Protein AF-A0A7S4I4S9-F1 (afdb_monomer_lite)

Secondary structure (DSSP, 8-state):
----HHHHHHHHHHHHHHHHHHTTT--HHHHHHHHHHHHHHHTSTTHHHHT--------TTTTTTHHHHHHHHSHHHHHHHHHHHHHHTS-HHHHHHHHHHHHHHHHHHHT-TT--SHHHHHHHHHTTTHHHHHHHHTHHHHHHTS-HHHHHHHHHHHHHHHHHS-HHHHHHHHHTS-HHHHHHHHHHHHHHHHHHTTSTTHHHHHHHHHHHHHHHHHH-GGGG-TT-HHHHHHHHHHHHTTTT--HHHHHHHHHHHHHHHHHSHHHHHTSS-THHHHHHHHHHHHHHT-S-HHHHHHHHHHHHHHHHHHHHHHSS-HHHHHHHHHHHHHHHT-SS-----HHHHHHHHHHHHHHHHH---HHHHHHHHHHHHHHHHHHHHHHHHHHHHT-TTS--

Structure (mmCIF, N/CA/C/O backbone):
data_AF-A0A7S4I4S9-F1
#
_entry.id   AF-A0A7S4I4S9-F1
#
loop_
_atom_site.group_PDB
_atom_site.id
_atom_site.type_symbol
_atom_site.label_atom_id
_atom_site.label_alt_id
_atom_site.label_comp_id
_atom_site.label_asym_id
_atom_site.label_entity_id
_atom_site.label_seq_id
_atom_site.pdbx_PDB_ins_code
_atom_site.Cartn_x
_atom_site.Cartn_y
_atom_site.Cartn_z
_atom_site.occupancy
_atom_site.B_iso_or_equiv
_atom_site.auth_seq_id
_atom_site.auth_comp_id
_atom_site.auth_asym_id
_atom_site.auth_atom_id
_atom_site.pdbx_PDB_model_num
ATOM 1 N N . GLY A 1 1 ? 23.409 -12.392 -44.362 1.00 42.31 1 GLY A N 1
ATOM 2 C CA . GLY A 1 1 ? 24.190 -12.716 -43.157 1.00 42.31 1 GLY A CA 1
ATOM 3 C C . GLY A 1 1 ? 23.321 -12.438 -41.959 1.00 42.31 1 GLY A C 1
ATOM 4 O O . GLY A 1 1 ? 22.775 -11.347 -41.881 1.00 42.31 1 GLY A O 1
ATOM 5 N N . ILE A 1 2 ? 23.103 -13.431 -41.102 1.00 49.75 2 ILE A N 1
ATOM 6 C CA . ILE A 1 2 ? 22.347 -13.239 -39.862 1.00 49.75 2 ILE A CA 1
ATOM 7 C C . ILE A 1 2 ? 23.292 -12.493 -38.920 1.00 49.75 2 ILE A C 1
ATOM 9 O O . ILE A 1 2 ? 24.310 -13.048 -38.522 1.00 49.75 2 ILE A O 1
ATOM 13 N N . VAL A 1 3 ? 23.014 -11.215 -38.661 1.00 60.72 3 VAL A N 1
ATOM 14 C CA . VAL A 1 3 ? 23.730 -10.445 -37.637 1.00 60.72 3 VAL A CA 1
ATOM 15 C C . VAL A 1 3 ? 23.488 -11.140 -36.299 1.00 60.72 3 VAL A C 1
ATOM 17 O O . VAL A 1 3 ? 22.339 -11.460 -35.979 1.00 60.72 3 VAL A O 1
ATOM 20 N N . ASP A 1 4 ? 24.554 -11.414 -35.548 1.00 76.06 4 ASP A N 1
ATOM 21 C CA . ASP A 1 4 ? 24.422 -11.993 -34.216 1.00 76.06 4 ASP A CA 1
ATOM 22 C C . ASP A 1 4 ? 23.654 -11.034 -33.294 1.00 76.06 4 ASP A C 1
ATOM 24 O O . ASP A 1 4 ? 23.782 -9.810 -33.382 1.00 76.06 4 ASP A O 1
ATOM 28 N N . ARG A 1 5 ? 22.824 -11.591 -32.408 1.00 75.00 5 ARG A N 1
ATOM 29 C CA . ARG A 1 5 ? 21.957 -10.804 -31.519 1.00 75.00 5 ARG A CA 1
ATOM 30 C C . ARG A 1 5 ? 22.779 -9.886 -30.619 1.00 75.00 5 ARG A C 1
ATOM 32 O O . ARG A 1 5 ? 22.370 -8.746 -30.417 1.00 75.00 5 ARG A O 1
ATOM 39 N N . GLY A 1 6 ? 23.945 -10.351 -30.161 1.00 78.19 6 GLY A N 1
ATOM 40 C CA . GLY A 1 6 ? 24.880 -9.538 -29.385 1.00 78.19 6 GLY A CA 1
ATOM 41 C C . GLY A 1 6 ? 25.326 -8.294 -30.150 1.00 78.19 6 GLY A C 1
ATOM 42 O O . GLY A 1 6 ? 25.237 -7.187 -29.631 1.00 78.19 6 GLY A O 1
ATOM 43 N N . SER A 1 7 ? 25.687 -8.435 -31.429 1.00 82.06 7 SER A N 1
ATOM 44 C CA . SER A 1 7 ? 26.075 -7.291 -32.265 1.00 82.06 7 SER A CA 1
ATOM 45 C C . SER A 1 7 ? 24.942 -6.275 -32.451 1.00 82.06 7 SER A C 1
ATOM 47 O O . SER A 1 7 ? 25.198 -5.074 -32.462 1.00 82.06 7 SER A O 1
ATOM 49 N N . VAL A 1 8 ? 23.686 -6.725 -32.570 1.00 83.94 8 VAL A N 1
ATOM 50 C CA . VAL A 1 8 ? 22.526 -5.814 -32.647 1.00 83.94 8 VAL A CA 1
ATOM 51 C C . VAL A 1 8 ? 22.329 -5.060 -31.330 1.00 83.94 8 VAL A C 1
ATOM 53 O O . VAL A 1 8 ? 22.042 -3.864 -31.352 1.00 83.94 8 VAL A O 1
ATOM 56 N N . PHE A 1 9 ? 22.487 -5.732 -30.188 1.00 86.50 9 PHE A N 1
ATOM 57 C CA . PHE A 1 9 ? 22.348 -5.098 -28.874 1.00 86.50 9 PHE A CA 1
ATOM 58 C C . PHE A 1 9 ? 23.431 -4.040 -28.648 1.00 86.50 9 PHE A C 1
ATOM 60 O O . PHE A 1 9 ? 23.102 -2.930 -28.235 1.00 86.50 9 PHE A O 1
ATOM 67 N N . GLU A 1 10 ? 24.678 -4.322 -29.032 1.00 85.81 10 GLU A N 1
ATOM 68 C CA . GLU A 1 10 ? 25.778 -3.349 -28.986 1.00 85.81 10 GLU A CA 1
ATOM 69 C C . GLU A 1 10 ? 25.525 -2.130 -29.881 1.00 85.81 10 GLU A C 1
ATOM 71 O O . GLU A 1 10 ? 25.764 -0.996 -29.472 1.00 85.81 10 GLU A O 1
ATOM 76 N N . MET A 1 11 ? 24.968 -2.320 -31.083 1.00 89.19 11 MET A N 1
ATOM 77 C CA . MET A 1 11 ? 24.596 -1.195 -31.953 1.00 89.19 11 MET A CA 1
ATOM 78 C C . MET A 1 11 ? 23.502 -0.322 -31.329 1.00 89.19 11 MET A C 1
ATOM 80 O O . MET A 1 11 ? 23.590 0.906 -31.362 1.00 89.19 11 MET A O 1
ATOM 84 N N . ILE A 1 12 ? 22.475 -0.945 -30.745 1.00 90.69 12 ILE A N 1
ATOM 85 C CA . ILE A 1 12 ? 21.390 -0.240 -30.049 1.00 90.69 12 ILE A CA 1
ATOM 86 C C . ILE A 1 12 ? 21.945 0.534 -28.851 1.00 90.69 12 ILE A C 1
ATOM 88 O O . ILE A 1 12 ? 21.617 1.709 -28.670 1.00 90.69 12 ILE A O 1
ATOM 92 N N . PHE A 1 13 ? 22.796 -0.111 -28.054 1.00 88.81 13 PHE A N 1
ATOM 93 C CA . PHE A 1 13 ? 23.445 0.505 -26.907 1.00 88.81 13 PHE A CA 1
ATOM 94 C C . PHE A 1 13 ? 24.313 1.688 -27.331 1.00 88.81 13 PHE A C 1
ATOM 96 O O . PHE A 1 13 ? 24.143 2.782 -26.799 1.00 88.81 13 PHE A O 1
ATOM 103 N N . GLY A 1 14 ? 25.188 1.494 -28.319 1.00 91.06 14 GLY A N 1
ATOM 104 C CA . GLY A 1 14 ? 26.065 2.534 -28.848 1.00 91.06 14 GLY A CA 1
ATOM 105 C C . GLY A 1 14 ? 25.285 3.739 -29.366 1.00 91.06 14 GLY A C 1
ATOM 106 O O . GLY A 1 14 ? 25.639 4.872 -29.054 1.00 91.06 14 GLY A O 1
ATOM 107 N N . TYR A 1 15 ? 24.175 3.513 -30.075 1.00 93.12 15 TYR A N 1
ATOM 108 C CA . TYR A 1 15 ? 23.317 4.595 -30.555 1.00 93.12 15 TYR A CA 1
ATOM 109 C C . TYR A 1 15 ? 22.673 5.395 -29.412 1.00 93.12 15 TYR A C 1
ATOM 111 O O . TYR A 1 15 ? 22.672 6.625 -29.441 1.00 93.12 15 TYR A O 1
ATOM 119 N N . ILE A 1 16 ? 22.152 4.721 -28.382 1.00 92.00 16 ILE A N 1
ATOM 120 C CA . ILE A 1 16 ? 21.525 5.396 -27.235 1.00 92.00 16 ILE A CA 1
ATOM 121 C C . ILE A 1 16 ? 22.564 6.126 -26.383 1.00 92.00 16 ILE A C 1
ATOM 123 O O . ILE A 1 16 ? 22.310 7.250 -25.953 1.00 92.00 16 ILE A O 1
ATOM 127 N N . SER A 1 17 ? 23.728 5.519 -26.154 1.00 90.38 17 SER A N 1
ATOM 128 C CA . SER A 1 17 ? 24.835 6.151 -25.431 1.00 90.38 17 SER A CA 1
ATOM 129 C C . SER A 1 17 ? 25.326 7.394 -26.171 1.00 90.38 17 SER A C 1
ATOM 131 O O . SER A 1 17 ? 25.394 8.461 -25.571 1.00 90.38 17 SER A O 1
ATOM 133 N N . TRP A 1 18 ? 25.507 7.309 -27.491 1.00 94.00 18 TRP A N 1
ATOM 134 C CA . TRP A 1 18 ? 25.826 8.471 -28.318 1.00 94.00 18 TRP A CA 1
ATOM 135 C C . TRP A 1 18 ? 24.764 9.575 -28.211 1.00 94.00 18 TRP A C 1
ATOM 137 O O . TRP A 1 18 ? 25.112 10.737 -28.014 1.00 94.00 18 TRP A O 1
ATOM 147 N N . LEU A 1 19 ? 23.469 9.230 -28.273 1.00 92.06 19 LEU A N 1
ATOM 148 C CA . LEU A 1 19 ? 22.379 10.196 -28.077 1.00 92.06 19 LEU A CA 1
ATOM 149 C C . LEU A 1 19 ? 22.424 10.864 -26.693 1.00 92.06 19 LEU A C 1
ATOM 151 O O . LEU A 1 19 ? 22.102 12.045 -26.577 1.00 92.06 19 LEU A O 1
ATOM 155 N N . ASN A 1 20 ? 22.797 10.125 -25.646 1.00 89.75 20 ASN A N 1
ATOM 156 C CA . ASN A 1 20 ? 22.960 10.674 -24.301 1.00 89.75 20 ASN A CA 1
ATOM 157 C C . ASN A 1 20 ? 24.145 11.645 -24.234 1.00 89.75 20 ASN A C 1
ATOM 159 O O . ASN A 1 20 ? 23.996 12.738 -23.689 1.00 89.75 20 ASN A O 1
ATOM 163 N N . ASP A 1 21 ? 25.275 11.285 -24.842 1.00 90.75 21 ASP A N 1
ATOM 164 C CA . ASP A 1 21 ? 26.498 12.090 -24.835 1.00 90.75 21 ASP A CA 1
ATOM 165 C C . ASP A 1 21 ? 26.329 13.423 -25.567 1.00 90.75 21 ASP A C 1
ATOM 167 O O . ASP A 1 21 ? 26.857 14.440 -25.120 1.00 90.75 21 ASP A O 1
ATOM 171 N N . ILE A 1 22 ? 25.566 13.451 -26.665 1.00 91.94 22 ILE A N 1
ATOM 172 C CA . ILE A 1 22 ? 25.273 14.702 -27.380 1.00 91.94 22 ILE A CA 1
ATOM 173 C C . ILE A 1 22 ? 24.182 15.536 -26.693 1.00 91.94 22 ILE A C 1
ATOM 175 O O . ILE A 1 22 ? 24.109 16.744 -26.908 1.00 91.94 22 ILE A O 1
ATOM 179 N N . ASN A 1 23 ? 23.333 14.923 -25.859 1.00 89.12 23 ASN A N 1
ATOM 180 C CA . ASN A 1 23 ? 22.191 15.588 -25.227 1.00 89.12 23 ASN A CA 1
ATOM 181 C C . ASN A 1 23 ? 22.488 16.110 -23.805 1.00 89.12 23 ASN A C 1
ATOM 183 O O . ASN A 1 23 ? 21.614 16.123 -22.934 1.00 89.12 23 ASN A O 1
ATOM 187 N N . GLN A 1 24 ? 23.717 16.570 -23.555 1.00 83.56 24 GLN A N 1
ATOM 188 C CA . GLN A 1 24 ? 24.130 17.108 -22.247 1.00 83.56 24 GLN A CA 1
ATOM 189 C C . GLN A 1 24 ? 23.323 18.345 -21.818 1.00 83.56 24 GLN A C 1
ATOM 191 O O . GLN A 1 24 ? 23.125 18.574 -20.628 1.00 83.56 24 GLN A O 1
ATOM 196 N N . SER A 1 25 ? 22.803 19.124 -22.772 1.00 85.12 25 SER A N 1
ATOM 197 C CA . SER A 1 25 ? 21.981 20.320 -22.520 1.00 85.12 25 SER A CA 1
ATOM 198 C C . SER A 1 25 ? 20.511 20.017 -22.181 1.00 85.12 25 SER A C 1
ATOM 200 O O . SER A 1 25 ? 19.721 20.942 -21.931 1.00 85.12 25 SER A O 1
ATOM 202 N N . SER A 1 26 ? 20.131 18.732 -22.152 1.00 86.00 26 SER A N 1
ATOM 203 C CA . SER A 1 26 ? 18.749 18.289 -21.942 1.00 86.00 26 SER A CA 1
ATOM 204 C C . SER A 1 26 ? 17.799 18.896 -22.981 1.00 86.00 26 SER A C 1
ATOM 206 O O . SER A 1 26 ? 16.757 19.473 -22.640 1.00 86.00 26 SER A O 1
ATOM 208 N N . ASP A 1 27 ? 18.202 18.824 -24.247 1.00 92.38 27 ASP A N 1
ATOM 209 C CA . ASP A 1 27 ? 17.395 19.184 -25.399 1.00 92.38 27 ASP A CA 1
ATOM 210 C C . ASP A 1 27 ? 16.219 18.208 -25.562 1.00 92.38 27 ASP A C 1
ATOM 212 O O . ASP A 1 27 ? 16.348 16.977 -25.494 1.00 92.38 27 ASP A O 1
ATOM 216 N N . LEU A 1 28 ? 15.035 18.787 -25.758 1.00 92.69 28 LEU A N 1
ATOM 217 C CA . LEU A 1 28 ? 13.786 18.038 -25.823 1.00 92.69 28 LEU A CA 1
ATOM 218 C C . LEU A 1 28 ? 13.658 17.246 -27.125 1.00 92.69 28 LEU A C 1
ATOM 220 O O . LEU A 1 28 ? 13.071 16.164 -27.119 1.00 92.69 28 LEU A O 1
ATOM 224 N N . PHE A 1 29 ? 14.169 17.767 -28.239 1.00 93.75 29 PHE A N 1
ATOM 225 C CA . PHE A 1 29 ? 14.075 17.084 -29.521 1.00 93.75 29 PHE A CA 1
ATOM 226 C C . PHE A 1 29 ? 14.918 15.808 -29.501 1.00 93.75 29 PHE A C 1
ATOM 228 O O . PHE A 1 29 ? 14.395 14.731 -29.785 1.00 93.75 29 PHE A O 1
ATOM 235 N N . LEU A 1 30 ? 16.172 15.893 -29.051 1.00 93.19 30 LEU A N 1
ATOM 236 C CA . LEU A 1 30 ? 17.045 14.724 -28.904 1.00 93.19 30 LEU A CA 1
ATOM 237 C C . LEU A 1 30 ? 16.481 13.698 -27.910 1.00 93.19 30 LEU A C 1
ATOM 239 O O . LEU A 1 30 ? 16.507 12.494 -28.178 1.00 93.19 30 LEU A O 1
ATOM 243 N N . ALA A 1 31 ? 15.894 14.156 -26.798 1.00 92.88 31 ALA A N 1
ATOM 244 C CA . ALA A 1 31 ? 15.194 13.270 -25.868 1.00 92.88 31 ALA A CA 1
ATOM 245 C C . ALA A 1 31 ? 14.001 12.561 -26.537 1.00 92.88 31 ALA A C 1
ATOM 247 O O . ALA A 1 31 ? 13.827 11.352 -26.377 1.00 92.88 31 ALA A O 1
ATOM 248 N N . THR A 1 32 ? 13.227 13.287 -27.347 1.00 94.69 32 THR A N 1
ATOM 249 C CA . THR A 1 32 ? 12.085 12.739 -28.092 1.00 94.69 32 THR A CA 1
ATOM 250 C C . THR A 1 32 ? 12.535 11.687 -29.104 1.00 94.69 32 THR A C 1
ATOM 252 O O . THR A 1 32 ? 11.920 10.621 -29.186 1.00 94.69 32 THR A O 1
ATOM 255 N N . VAL A 1 33 ? 13.620 11.943 -29.844 1.00 94.94 33 VAL A N 1
ATOM 256 C CA . VAL A 1 33 ? 14.221 10.976 -30.779 1.00 94.94 33 VAL A CA 1
ATOM 257 C C . VAL A 1 33 ? 14.624 9.705 -30.034 1.00 94.94 33 VAL A C 1
ATOM 259 O O . VAL A 1 33 ? 14.227 8.611 -30.438 1.00 94.94 33 VAL A O 1
ATOM 262 N N . LYS A 1 34 ? 15.319 9.843 -28.898 1.00 94.69 34 LYS A N 1
ATOM 263 C CA . LYS A 1 34 ? 15.734 8.713 -28.058 1.00 94.69 34 LYS A CA 1
ATOM 264 C C . LYS A 1 34 ? 14.546 7.869 -27.590 1.00 94.69 34 LYS A C 1
ATOM 266 O O . LYS A 1 34 ? 14.527 6.660 -27.813 1.00 94.69 34 LYS A O 1
ATOM 271 N N . PHE A 1 35 ? 13.533 8.479 -26.974 1.00 94.56 35 PHE A N 1
ATOM 272 C CA . PHE A 1 35 ? 12.376 7.728 -26.471 1.00 94.56 35 PHE A CA 1
ATOM 273 C C . PHE A 1 35 ? 11.522 7.131 -27.594 1.00 94.56 35 PHE A C 1
ATOM 275 O O . PHE A 1 35 ? 10.958 6.052 -27.420 1.00 94.56 35 PHE A O 1
ATOM 282 N N . THR A 1 36 ? 11.468 7.775 -28.762 1.00 94.81 36 THR A N 1
ATOM 283 C CA . THR A 1 36 ? 10.801 7.218 -29.948 1.00 94.81 36 THR A CA 1
ATOM 284 C C . THR A 1 36 ? 11.537 5.984 -30.460 1.00 94.81 36 THR A C 1
ATOM 286 O O . THR A 1 36 ? 10.904 4.966 -30.729 1.00 94.81 36 THR A O 1
ATOM 289 N N . PHE A 1 37 ? 12.868 6.037 -30.535 1.00 94.88 37 PHE A N 1
ATOM 290 C CA . PHE A 1 37 ? 13.689 4.892 -30.917 1.00 94.88 37 PHE A CA 1
ATOM 291 C C . PHE A 1 37 ? 13.496 3.708 -29.961 1.00 94.88 37 PHE A C 1
ATOM 293 O O . PHE A 1 37 ? 13.221 2.593 -30.406 1.00 94.88 37 PHE A O 1
ATOM 300 N N . ILE A 1 38 ? 13.533 3.955 -28.647 1.00 93.19 38 ILE A N 1
ATOM 301 C CA . ILE A 1 38 ? 13.283 2.909 -27.646 1.00 93.19 38 ILE A CA 1
ATOM 302 C C . ILE A 1 38 ? 11.867 2.344 -27.803 1.00 93.19 38 ILE A C 1
ATOM 304 O O . ILE A 1 38 ? 11.700 1.129 -27.807 1.00 93.19 38 ILE A O 1
ATOM 308 N N . LYS A 1 39 ? 10.854 3.192 -28.023 1.00 93.19 39 LYS A N 1
ATOM 309 C CA . LYS A 1 39 ? 9.471 2.747 -28.255 1.00 93.19 39 LYS A CA 1
ATOM 310 C C . LYS A 1 39 ? 9.332 1.829 -29.476 1.00 93.19 39 LYS A C 1
ATOM 312 O O . LYS A 1 39 ? 8.544 0.887 -29.451 1.00 93.19 39 LYS A O 1
ATOM 317 N N . ILE A 1 40 ? 10.083 2.081 -30.550 1.00 92.56 40 ILE A N 1
ATOM 318 C CA . ILE A 1 40 ? 10.094 1.206 -31.734 1.00 92.56 40 ILE A CA 1
ATOM 319 C C . ILE A 1 40 ? 10.637 -0.179 -31.365 1.00 92.56 40 ILE A C 1
ATOM 321 O O . ILE A 1 40 ? 10.050 -1.191 -31.747 1.00 92.56 40 ILE A O 1
ATOM 325 N N . ILE A 1 41 ? 11.719 -0.225 -30.585 1.00 90.00 41 ILE A N 1
ATOM 326 C CA . ILE A 1 41 ? 12.328 -1.476 -30.121 1.00 90.00 41 ILE A CA 1
ATOM 327 C C . ILE A 1 41 ? 11.369 -2.245 -29.205 1.00 90.00 41 ILE A C 1
ATOM 329 O O . ILE A 1 41 ? 11.198 -3.453 -29.369 1.00 90.00 41 ILE A O 1
ATOM 333 N N . THR A 1 42 ? 10.719 -1.568 -28.256 1.00 89.38 42 THR A N 1
ATOM 334 C CA . THR A 1 42 ? 9.837 -2.224 -27.279 1.00 89.38 42 THR A CA 1
ATOM 335 C C . THR A 1 42 ? 8.549 -2.761 -27.889 1.00 89.38 42 THR A C 1
ATOM 337 O O . THR A 1 42 ? 8.026 -3.772 -27.426 1.00 89.38 42 THR A O 1
ATOM 340 N N . ASN A 1 43 ? 8.076 -2.154 -28.978 1.00 89.25 43 ASN A N 1
ATOM 341 C CA . ASN A 1 43 ? 6.932 -2.647 -29.747 1.00 89.25 43 ASN A CA 1
ATOM 342 C C . ASN A 1 43 ? 7.264 -3.863 -30.628 1.00 89.25 43 ASN A C 1
ATOM 344 O O . ASN A 1 43 ? 6.381 -4.405 -31.300 1.00 89.25 43 ASN A O 1
ATOM 348 N N . TYR A 1 44 ? 8.521 -4.311 -30.663 1.00 90.19 44 TYR A N 1
ATOM 349 C CA . TYR A 1 44 ? 8.888 -5.491 -31.426 1.00 90.19 44 TYR A CA 1
ATOM 350 C C . TYR A 1 44 ? 8.191 -6.740 -30.877 1.00 90.19 44 TYR A C 1
ATOM 352 O O . TYR A 1 44 ? 8.226 -7.030 -29.682 1.00 90.19 44 TYR A O 1
ATOM 360 N N . LYS A 1 45 ? 7.602 -7.549 -31.766 1.00 85.38 45 LYS A N 1
ATOM 361 C CA . LYS A 1 45 ? 6.792 -8.714 -31.374 1.00 85.38 45 LYS A CA 1
ATOM 362 C C . LYS A 1 45 ? 7.517 -9.717 -30.470 1.00 85.38 45 LYS A C 1
ATOM 364 O O . LYS A 1 45 ? 6.851 -10.394 -29.696 1.00 85.38 45 LYS A O 1
ATOM 369 N N . TYR A 1 46 ? 8.842 -9.822 -30.540 1.00 86.94 46 TYR A N 1
ATOM 370 C CA . TYR A 1 46 ? 9.611 -10.735 -29.689 1.00 86.94 46 TYR A CA 1
ATOM 371 C C . TYR A 1 46 ? 10.279 -10.040 -28.499 1.00 86.94 46 TYR A C 1
ATOM 373 O O . TYR A 1 46 ? 11.128 -10.656 -27.871 1.00 86.94 46 TYR A O 1
ATOM 381 N N . TYR A 1 47 ? 9.910 -8.799 -28.163 1.00 89.19 47 TYR A N 1
ATOM 382 C CA . TYR A 1 47 ? 10.480 -8.060 -27.031 1.00 89.19 47 TYR A CA 1
ATOM 383 C C . TYR A 1 47 ? 10.498 -8.894 -25.739 1.00 89.19 47 TYR A C 1
ATOM 385 O O . TYR A 1 47 ? 11.551 -9.066 -25.133 1.00 89.19 47 TYR A O 1
ATOM 393 N N . VAL A 1 48 ? 9.363 -9.486 -25.353 1.00 86.62 48 VAL A N 1
ATOM 394 C CA . VAL A 1 48 ? 9.279 -10.317 -24.137 1.00 86.62 48 VAL A CA 1
ATOM 395 C C . VAL A 1 48 ? 10.204 -11.535 -24.236 1.00 86.62 48 VAL A C 1
ATOM 397 O O . VAL A 1 48 ? 10.954 -11.817 -23.310 1.00 86.62 48 VAL A O 1
ATOM 400 N N . SER A 1 49 ? 10.204 -12.228 -25.379 1.00 85.69 49 SER A N 1
ATOM 401 C CA . SER A 1 49 ? 11.062 -13.398 -25.605 1.00 85.69 49 SER A CA 1
ATOM 402 C C . SER A 1 49 ? 12.555 -13.051 -25.614 1.00 85.69 49 SER A C 1
ATOM 404 O O . SER A 1 49 ? 13.369 -13.870 -25.203 1.00 85.69 49 SER A O 1
ATOM 406 N N . LEU A 1 50 ? 12.923 -11.853 -26.078 1.00 85.12 50 LEU A N 1
ATOM 407 C CA . LEU A 1 50 ? 14.304 -11.363 -26.111 1.00 85.12 50 LEU A CA 1
ATOM 408 C C . LEU A 1 50 ? 14.816 -10.948 -24.732 1.00 85.12 50 LEU A C 1
ATOM 410 O O . LEU A 1 50 ? 16.016 -11.015 -24.502 1.00 85.12 50 LEU A O 1
ATOM 414 N N . ASN A 1 51 ? 13.922 -10.572 -23.819 1.00 80.75 51 ASN A N 1
ATOM 415 C CA . ASN A 1 51 ? 14.263 -10.341 -22.419 1.00 80.75 51 ASN A CA 1
ATOM 416 C C . ASN A 1 51 ? 14.307 -11.639 -21.595 1.00 80.75 51 ASN A C 1
ATOM 418 O O . ASN A 1 51 ? 14.370 -11.527 -20.380 1.00 80.75 51 ASN A O 1
ATOM 422 N N . LEU A 1 52 ? 14.240 -12.826 -22.233 1.00 65.44 52 LEU A N 1
ATOM 423 C CA . LEU A 1 52 ? 14.412 -14.177 -21.662 1.00 65.44 52 LEU A CA 1
ATOM 424 C C . LEU A 1 52 ? 14.104 -14.244 -20.153 1.00 65.44 52 LEU A C 1
ATOM 426 O O . LEU A 1 52 ? 15.026 -14.064 -19.357 1.00 65.44 52 LEU A O 1
ATOM 430 N N . PRO A 1 53 ? 12.845 -14.489 -19.738 1.00 56.69 53 PRO A N 1
ATOM 431 C CA . PRO A 1 53 ? 12.445 -14.422 -18.336 1.00 56.69 53 PRO A CA 1
ATOM 432 C C . PRO A 1 53 ? 13.053 -15.583 -17.537 1.00 56.69 53 PRO A C 1
ATOM 434 O O . PRO A 1 53 ? 12.398 -16.590 -17.264 1.00 56.69 53 PRO A O 1
ATOM 437 N N . HIS A 1 54 ? 14.323 -15.446 -17.174 1.00 67.56 54 HIS A N 1
ATOM 438 C CA . HIS A 1 54 ? 14.912 -16.138 -16.044 1.00 67.56 54 HIS A CA 1
ATOM 439 C C . HIS A 1 54 ? 14.249 -15.622 -14.765 1.00 67.56 54 HIS A C 1
ATOM 441 O O . HIS A 1 54 ? 13.676 -14.528 -14.736 1.00 67.56 54 HIS A O 1
ATOM 447 N N . GLU A 1 55 ? 14.247 -16.440 -13.714 1.00 69.12 55 GLU A N 1
ATOM 448 C CA . GLU A 1 55 ? 13.699 -15.991 -12.439 1.00 69.12 55 GLU A CA 1
ATOM 449 C C . GLU A 1 55 ? 14.558 -14.871 -11.864 1.00 69.12 55 GLU A C 1
ATOM 451 O O . GLU A 1 55 ? 15.666 -15.102 -11.382 1.00 69.12 55 GLU A O 1
ATOM 456 N N . ILE A 1 56 ? 14.003 -13.662 -11.874 1.00 76.06 56 ILE A N 1
ATOM 457 C CA . ILE A 1 56 ? 14.587 -12.513 -11.195 1.00 76.06 56 ILE A CA 1
ATOM 458 C C . ILE A 1 56 ? 14.650 -12.852 -9.709 1.00 76.06 56 ILE A C 1
ATOM 460 O O . ILE A 1 56 ? 13.625 -13.134 -9.084 1.00 76.06 56 ILE A O 1
ATOM 464 N N . THR A 1 57 ? 15.859 -12.832 -9.155 1.00 79.88 57 THR A N 1
ATOM 465 C CA . THR A 1 57 ? 16.098 -13.127 -7.744 1.00 79.88 57 THR A CA 1
ATOM 466 C C . THR A 1 57 ? 16.765 -11.935 -7.087 1.00 79.88 57 THR A C 1
ATOM 468 O O . THR A 1 57 ? 17.845 -11.507 -7.497 1.00 79.88 57 THR A O 1
ATOM 471 N N . ILE A 1 58 ? 16.130 -11.410 -6.043 1.00 81.00 58 ILE A N 1
ATOM 472 C CA . ILE A 1 58 ? 16.687 -10.321 -5.245 1.00 81.00 58 ILE A CA 1
ATOM 473 C C . ILE A 1 58 ? 17.337 -10.908 -3.993 1.00 81.00 58 ILE A C 1
ATOM 475 O O . ILE A 1 58 ? 16.763 -11.752 -3.308 1.00 81.00 58 ILE A O 1
ATOM 479 N N . THR A 1 59 ? 18.566 -10.484 -3.721 1.00 79.94 59 THR A N 1
ATOM 480 C CA . THR A 1 59 ? 19.357 -10.878 -2.556 1.00 79.94 59 THR A CA 1
ATOM 481 C C . THR A 1 59 ? 20.028 -9.644 -1.952 1.00 79.94 59 THR A C 1
ATOM 483 O O . THR A 1 59 ? 20.297 -8.680 -2.675 1.00 79.94 59 THR A O 1
ATOM 486 N N . PRO A 1 60 ? 20.417 -9.671 -0.666 1.00 75.00 60 PRO A N 1
ATOM 487 C CA . PRO A 1 60 ? 21.119 -8.545 -0.044 1.00 75.00 60 PRO A CA 1
ATOM 488 C C . PRO A 1 60 ? 22.396 -8.126 -0.791 1.00 75.00 60 PRO A C 1
ATOM 490 O O . PRO A 1 60 ? 22.796 -6.969 -0.742 1.00 75.00 60 PRO A O 1
ATOM 493 N N . LYS A 1 61 ? 23.031 -9.060 -1.514 1.00 73.81 61 LYS A N 1
ATOM 494 C CA . LYS A 1 61 ? 24.259 -8.808 -2.280 1.00 73.81 61 LYS A CA 1
ATOM 495 C C . LYS A 1 61 ? 24.019 -8.053 -3.583 1.00 73.81 61 LYS A C 1
ATOM 497 O O . LYS A 1 61 ? 24.930 -7.371 -4.032 1.00 73.81 61 LYS A O 1
ATOM 502 N N . ASN A 1 62 ? 22.844 -8.210 -4.195 1.00 76.25 62 ASN A N 1
ATOM 503 C CA . ASN A 1 62 ? 22.565 -7.654 -5.515 1.00 76.25 62 ASN A CA 1
ATOM 504 C C . ASN A 1 62 ? 21.576 -6.488 -5.491 1.00 76.25 62 ASN A C 1
ATOM 506 O O . ASN A 1 62 ? 21.489 -5.802 -6.487 1.00 76.25 62 ASN A O 1
ATOM 510 N N . VAL A 1 63 ? 20.857 -6.189 -4.403 1.00 76.06 63 VAL A N 1
ATOM 511 C CA . VAL A 1 63 ? 19.872 -5.083 -4.389 1.00 76.06 63 VAL A CA 1
ATOM 512 C C . VAL A 1 63 ? 20.443 -3.740 -4.857 1.00 76.06 63 VAL A C 1
ATOM 514 O O . VAL A 1 63 ? 19.747 -2.984 -5.535 1.00 76.06 63 VAL A O 1
ATOM 517 N N . SER A 1 64 ? 21.679 -3.416 -4.479 1.00 71.50 64 SER A N 1
ATOM 518 C CA . SER A 1 64 ? 22.331 -2.158 -4.860 1.00 71.50 64 SER A CA 1
ATOM 519 C C . SER A 1 64 ? 22.807 -2.163 -6.312 1.00 71.50 64 SER A C 1
ATOM 521 O O . SER A 1 64 ? 22.774 -1.126 -6.974 1.00 71.50 64 SER A O 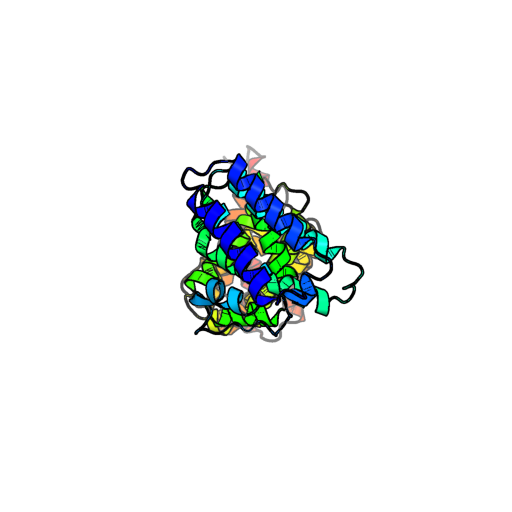1
ATOM 523 N N . THR A 1 65 ? 23.209 -3.326 -6.822 1.00 72.06 65 THR A N 1
ATOM 524 C CA . THR A 1 65 ? 23.715 -3.502 -8.184 1.00 72.06 65 THR A CA 1
ATOM 525 C C . THR A 1 65 ? 22.638 -3.956 -9.154 1.00 72.06 65 THR A C 1
ATOM 527 O O . THR A 1 65 ? 22.860 -3.873 -10.347 1.00 72.06 65 THR A O 1
ATOM 530 N N . ILE A 1 66 ? 21.441 -4.350 -8.708 1.00 71.06 66 ILE A N 1
ATOM 531 C CA . ILE A 1 66 ? 20.436 -4.997 -9.560 1.00 71.06 66 ILE A CA 1
ATOM 532 C C . ILE A 1 66 ? 20.000 -4.077 -10.688 1.00 71.06 66 ILE A C 1
ATOM 534 O O . ILE A 1 66 ? 19.806 -4.530 -11.799 1.00 71.06 66 ILE A O 1
ATOM 538 N N . VAL A 1 67 ? 19.929 -2.765 -10.463 1.00 65.81 67 VAL A N 1
ATOM 539 C CA . VAL A 1 67 ? 19.619 -1.810 -11.536 1.00 65.81 67 VAL A CA 1
ATOM 540 C C . VAL A 1 67 ? 20.693 -1.828 -12.637 1.00 65.81 67 VAL A C 1
ATOM 542 O O . VAL A 1 67 ? 20.367 -1.524 -13.780 1.00 65.81 67 VAL A O 1
ATOM 545 N N . GLN A 1 68 ? 21.939 -2.186 -12.311 1.00 66.06 68 GLN A N 1
ATOM 546 C CA . GLN A 1 68 ? 23.077 -2.331 -13.227 1.00 66.06 68 GLN A CA 1
ATOM 547 C C . GLN A 1 68 ? 23.207 -3.770 -13.764 1.00 66.06 68 GLN A C 1
ATOM 549 O O . GLN A 1 68 ? 23.313 -3.951 -14.970 1.00 66.06 68 GLN A O 1
ATOM 554 N N . ASP A 1 69 ? 23.117 -4.792 -12.913 1.00 65.50 69 ASP A N 1
ATOM 555 C CA . ASP A 1 69 ? 23.292 -6.210 -13.262 1.00 65.50 69 ASP A CA 1
ATOM 556 C C . ASP A 1 69 ? 22.122 -6.759 -14.087 1.00 65.50 69 ASP A C 1
ATOM 558 O O . ASP A 1 69 ? 22.309 -7.583 -14.981 1.00 65.50 69 ASP A O 1
ATOM 562 N N . PHE A 1 70 ? 20.910 -6.241 -13.860 1.00 68.44 70 PHE A N 1
ATOM 563 C CA . PHE A 1 70 ? 19.704 -6.611 -14.606 1.00 68.44 70 PHE A CA 1
ATOM 564 C C . PHE A 1 70 ? 19.835 -6.344 -16.111 1.00 68.44 70 PHE A C 1
ATOM 566 O O . PHE A 1 70 ? 19.154 -6.967 -16.919 1.00 68.44 70 PHE A O 1
ATOM 573 N N . TRP A 1 71 ? 20.743 -5.454 -16.515 1.00 65.50 71 TRP A N 1
ATOM 574 C CA . TRP A 1 71 ? 21.059 -5.188 -17.918 1.00 65.50 71 TRP A CA 1
ATOM 575 C C . TRP A 1 71 ? 21.725 -6.354 -18.624 1.00 65.50 71 TRP A C 1
ATOM 577 O O . TRP A 1 71 ? 21.531 -6.529 -19.824 1.00 65.50 71 TRP A O 1
ATOM 587 N N . ILE A 1 72 ? 22.531 -7.117 -17.891 1.00 65.44 72 ILE A N 1
ATOM 588 C CA . ILE A 1 72 ? 23.291 -8.232 -18.446 1.00 65.44 72 ILE A CA 1
ATOM 589 C C . ILE A 1 72 ? 22.325 -9.374 -18.777 1.00 65.44 72 ILE A C 1
ATOM 591 O O . ILE A 1 72 ? 22.433 -9.995 -19.831 1.00 65.44 72 ILE A O 1
ATOM 595 N N . GLU A 1 73 ? 21.340 -9.605 -17.909 1.00 72.19 73 GLU A N 1
ATOM 596 C CA . GLU A 1 73 ? 20.380 -10.703 -18.058 1.00 72.19 73 GLU A CA 1
ATOM 597 C C . GLU A 1 73 ? 19.139 -10.313 -18.879 1.00 72.19 73 GLU A C 1
ATOM 599 O O . GLU A 1 73 ? 18.608 -11.127 -19.636 1.00 72.19 73 GLU A O 1
ATOM 604 N N . HIS A 1 74 ? 18.697 -9.056 -18.785 1.00 81.62 74 HIS A N 1
ATOM 605 C CA . HIS A 1 74 ? 17.464 -8.552 -19.391 1.00 81.62 74 HIS A CA 1
ATOM 606 C C . HIS A 1 74 ? 17.710 -7.238 -20.144 1.00 81.62 74 HIS A C 1
ATOM 608 O O . HIS A 1 74 ? 17.141 -6.197 -19.812 1.00 81.62 74 HIS A O 1
ATOM 614 N N . PHE A 1 75 ? 18.561 -7.285 -21.174 1.00 83.81 75 PHE A N 1
ATOM 615 C CA . PHE A 1 75 ? 19.092 -6.107 -21.874 1.00 83.81 75 PHE A CA 1
ATOM 616 C C . PHE A 1 75 ? 18.073 -4.996 -22.165 1.00 83.81 75 PHE A C 1
ATOM 618 O O . PHE A 1 75 ? 18.308 -3.850 -21.791 1.00 83.81 75 PHE A O 1
ATOM 625 N N . PHE A 1 76 ? 16.933 -5.287 -22.805 1.00 87.06 76 PHE A N 1
ATOM 626 C CA . PHE A 1 76 ? 15.991 -4.227 -23.187 1.00 87.06 76 PHE A CA 1
ATOM 627 C C . PHE A 1 76 ? 15.184 -3.687 -22.006 1.00 87.06 76 PHE A C 1
ATOM 629 O O . PHE A 1 76 ? 14.935 -2.484 -21.939 1.00 87.06 76 PHE A O 1
ATOM 636 N N . ALA A 1 77 ? 14.772 -4.549 -21.079 1.00 88.56 77 ALA A N 1
ATOM 637 C CA . ALA A 1 77 ? 14.090 -4.118 -19.868 1.00 88.56 77 ALA A CA 1
ATOM 638 C C . ALA A 1 77 ? 15.038 -3.268 -19.007 1.00 88.56 77 ALA A C 1
ATOM 640 O O . ALA A 1 77 ? 14.674 -2.156 -18.627 1.00 88.56 77 ALA A O 1
ATOM 641 N N . GLY A 1 78 ? 16.283 -3.720 -18.823 1.00 87.38 78 GLY A N 1
ATOM 642 C CA . GLY A 1 78 ? 17.373 -2.936 -18.247 1.00 87.38 78 GLY A CA 1
ATOM 643 C C . GLY A 1 78 ? 17.491 -1.581 -18.931 1.00 87.38 78 GLY A C 1
ATOM 644 O O . GLY A 1 78 ? 17.325 -0.563 -18.257 1.00 87.38 78 GLY A O 1
ATOM 645 N N . LEU A 1 79 ? 17.643 -1.572 -20.265 1.00 87.75 79 LEU A N 1
ATOM 646 C CA . LEU A 1 79 ? 17.725 -0.378 -21.114 1.00 87.75 79 LEU A CA 1
ATOM 647 C C . LEU A 1 79 ? 16.694 0.681 -20.756 1.00 87.75 79 LEU A C 1
ATOM 649 O O . LEU A 1 79 ? 17.036 1.820 -20.437 1.00 87.75 79 LEU A O 1
ATOM 653 N N . ILE A 1 80 ? 15.431 0.280 -20.741 1.00 91.00 80 ILE A N 1
ATOM 654 C CA . ILE A 1 80 ? 14.317 1.168 -20.422 1.00 91.00 80 ILE A CA 1
ATOM 655 C C . ILE A 1 80 ? 14.424 1.662 -18.982 1.00 91.00 80 ILE A C 1
ATOM 657 O O . ILE A 1 80 ? 14.230 2.850 -18.746 1.00 91.00 80 ILE A O 1
ATOM 661 N N . MET A 1 81 ? 14.775 0.804 -18.020 1.00 91.56 81 MET A N 1
ATOM 662 C CA . MET A 1 81 ? 14.901 1.203 -16.615 1.00 91.56 81 MET A CA 1
ATOM 663 C C . MET A 1 81 ? 15.966 2.287 -16.393 1.00 91.56 81 MET A C 1
ATOM 665 O O . MET A 1 81 ? 15.676 3.247 -15.678 1.00 91.56 81 MET A O 1
ATOM 669 N N . ARG A 1 82 ? 17.147 2.235 -17.035 1.00 89.50 82 ARG A N 1
ATOM 670 C CA . ARG A 1 82 ? 18.129 3.351 -16.939 1.00 89.50 82 ARG A CA 1
ATOM 671 C C . ARG A 1 82 ? 17.618 4.606 -17.600 1.00 89.50 82 ARG A C 1
ATOM 673 O O . ARG A 1 82 ? 17.810 5.677 -17.040 1.00 89.50 82 ARG A O 1
ATOM 680 N N . GLU A 1 83 ? 17.005 4.508 -18.776 1.00 91.19 83 GLU A N 1
ATOM 681 C CA . GLU A 1 83 ? 16.552 5.703 -19.491 1.00 91.19 83 GLU A CA 1
ATOM 682 C C . GLU A 1 83 ? 15.372 6.373 -18.772 1.00 91.19 83 GLU A C 1
ATOM 684 O O . GLU A 1 83 ? 15.304 7.600 -18.708 1.00 91.19 83 GLU A O 1
ATOM 689 N N . VAL A 1 84 ? 14.493 5.590 -18.140 1.00 93.31 84 VAL A N 1
ATOM 690 C CA . VAL A 1 84 ? 13.429 6.095 -17.260 1.00 93.31 84 VAL A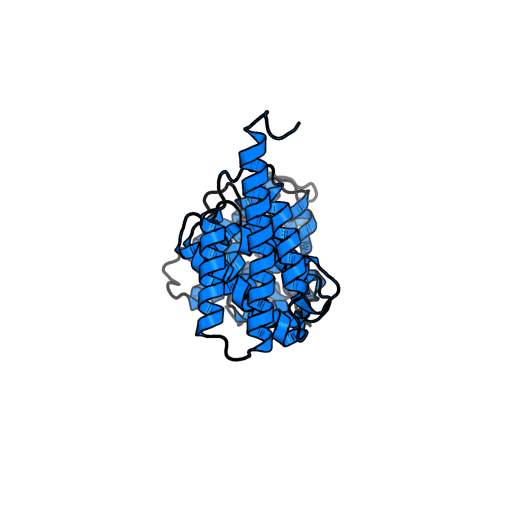 CA 1
ATOM 691 C C . VAL A 1 84 ? 14.018 6.719 -15.994 1.00 93.31 84 VAL A C 1
ATOM 693 O O . VAL A 1 84 ? 13.662 7.852 -15.666 1.00 93.31 84 VAL A O 1
ATOM 696 N N . ARG A 1 85 ? 14.961 6.036 -15.325 1.00 92.25 85 ARG A N 1
ATOM 697 C CA . ARG A 1 85 ? 15.668 6.538 -14.132 1.00 92.25 85 ARG A CA 1
ATOM 698 C C . ARG A 1 85 ? 16.431 7.831 -14.415 1.00 92.25 85 ARG A C 1
ATOM 700 O O . ARG A 1 85 ? 16.313 8.784 -13.657 1.00 92.25 85 ARG A O 1
ATOM 707 N N . SER A 1 86 ? 17.175 7.890 -15.516 1.00 90.81 86 SER A N 1
ATOM 708 C CA . SER A 1 86 ? 17.879 9.096 -15.966 1.00 90.81 86 SER A CA 1
ATOM 709 C C . SER A 1 86 ? 16.889 10.209 -16.298 1.00 90.81 86 SER A C 1
ATOM 711 O O . SER A 1 86 ? 17.073 11.347 -15.872 1.00 90.81 86 SER A O 1
ATOM 713 N N . GLY A 1 87 ? 15.792 9.866 -16.984 1.00 91.56 87 GLY A N 1
ATOM 714 C CA . GLY A 1 87 ? 14.713 10.787 -17.313 1.00 91.56 87 GLY A CA 1
ATOM 715 C C . GLY A 1 87 ? 14.106 11.475 -16.091 1.00 91.56 87 GLY A C 1
ATOM 716 O O . GLY A 1 87 ? 13.791 12.652 -16.194 1.00 91.56 87 GLY A O 1
ATOM 717 N N . LEU A 1 88 ? 14.005 10.801 -14.936 1.00 91.19 88 LEU A N 1
ATOM 718 C CA . LEU A 1 88 ? 13.480 11.377 -13.685 1.00 91.19 88 LEU A CA 1
ATOM 719 C C . LEU A 1 88 ? 14.257 12.620 -13.215 1.00 91.19 88 LEU A C 1
ATOM 721 O O . LEU A 1 88 ? 13.667 13.523 -12.627 1.00 91.19 88 LEU A O 1
ATOM 725 N N . LEU A 1 89 ? 15.560 12.687 -13.505 1.00 90.44 89 LEU A N 1
ATOM 726 C CA . LEU A 1 89 ? 16.447 13.790 -13.112 1.00 90.44 89 LEU A CA 1
ATOM 727 C C . LEU A 1 89 ? 16.457 14.951 -14.121 1.00 90.44 89 LEU A C 1
ATOM 729 O O . LEU A 1 89 ? 17.212 15.907 -13.967 1.00 90.44 89 LEU A O 1
ATOM 733 N N . GLN A 1 90 ? 15.641 14.868 -15.172 1.00 92.06 90 GLN A N 1
ATOM 734 C CA . GLN A 1 90 ? 15.613 15.832 -16.270 1.00 92.06 90 GLN A CA 1
ATOM 735 C C . GLN A 1 90 ? 14.501 16.875 -16.091 1.00 92.06 90 GLN A C 1
ATOM 737 O O . GLN A 1 90 ? 13.730 16.863 -15.128 1.00 92.06 90 GLN A O 1
ATOM 742 N N . LYS A 1 91 ? 14.396 17.796 -17.056 1.00 91.25 91 LYS A N 1
ATOM 743 C CA . LYS A 1 91 ? 13.314 18.791 -17.141 1.00 91.25 91 LYS A CA 1
ATOM 744 C C . LYS A 1 91 ? 11.951 18.105 -17.308 1.00 91.25 91 LYS A C 1
ATOM 746 O O . LYS A 1 91 ? 11.864 17.030 -17.898 1.00 91.25 91 LYS A O 1
ATOM 751 N N . GLN A 1 92 ? 10.884 18.776 -16.873 1.00 92.25 92 GLN A N 1
ATOM 752 C CA . GLN A 1 92 ? 9.505 18.261 -16.841 1.00 92.25 92 GLN A CA 1
ATOM 753 C C . GLN A 1 92 ? 9.090 17.477 -18.093 1.00 92.25 92 GLN A C 1
ATOM 755 O O . GLN A 1 92 ? 8.725 16.311 -17.998 1.00 92.25 92 GLN A O 1
ATOM 760 N N . ARG A 1 93 ? 9.226 18.066 -19.286 1.00 92.75 93 ARG A N 1
ATOM 761 C CA . ARG A 1 93 ? 8.806 17.399 -20.531 1.00 92.75 93 ARG A CA 1
ATOM 762 C C . ARG A 1 93 ? 9.554 16.089 -20.808 1.00 92.75 93 ARG A C 1
ATOM 764 O O . ARG A 1 93 ? 8.989 15.178 -21.402 1.00 92.75 93 ARG A O 1
ATOM 771 N N . ILE A 1 94 ? 10.810 15.979 -20.375 1.00 94.12 94 ILE A N 1
ATOM 772 C CA . ILE A 1 94 ? 11.612 14.757 -20.523 1.00 94.12 94 ILE A CA 1
ATOM 773 C C . ILE A 1 94 ? 11.174 13.708 -19.490 1.00 94.12 94 ILE A C 1
ATOM 775 O O . ILE A 1 94 ? 11.046 12.539 -19.848 1.00 94.12 94 ILE A O 1
ATOM 779 N N . ARG A 1 95 ? 10.864 14.117 -18.248 1.00 94.19 95 ARG A N 1
ATOM 780 C CA . ARG A 1 95 ? 10.270 13.231 -17.225 1.00 94.19 95 ARG A CA 1
ATOM 781 C C . ARG A 1 95 ? 8.930 12.656 -17.679 1.00 94.19 95 ARG A C 1
ATOM 783 O O . ARG A 1 95 ? 8.674 11.468 -17.510 1.00 94.19 95 ARG A O 1
ATOM 790 N N . GLU A 1 96 ? 8.085 13.487 -18.285 1.00 93.88 96 GLU A N 1
ATOM 791 C CA . GLU A 1 96 ? 6.793 13.071 -18.837 1.00 93.88 96 GLU A CA 1
ATOM 792 C C . GLU A 1 96 ? 6.965 12.043 -19.963 1.00 93.88 96 GLU A C 1
ATOM 794 O O . GLU A 1 96 ? 6.269 11.027 -19.982 1.00 93.88 96 GLU A O 1
ATOM 799 N N . GLN A 1 97 ? 7.913 12.261 -20.883 1.00 94.94 97 GLN A N 1
ATOM 800 C CA . GLN A 1 97 ? 8.213 11.301 -21.950 1.00 94.94 97 GLN A CA 1
ATOM 801 C C . GLN A 1 97 ? 8.768 9.981 -21.407 1.00 94.94 97 GLN A C 1
ATOM 803 O O . GLN A 1 97 ? 8.364 8.914 -21.878 1.00 94.94 97 GLN A O 1
ATOM 808 N N . SER A 1 98 ? 9.647 10.041 -20.405 1.00 94.88 98 SER A N 1
ATOM 809 C CA . SER A 1 98 ? 10.275 8.851 -19.839 1.00 94.88 98 SER A CA 1
ATOM 810 C C . SER A 1 98 ? 9.254 7.966 -19.117 1.00 94.88 98 SER A C 1
ATOM 812 O O . SER A 1 98 ? 9.145 6.778 -19.418 1.00 94.88 98 SER A O 1
ATOM 814 N N . VAL A 1 99 ? 8.420 8.535 -18.242 1.00 95.38 99 VAL A N 1
ATOM 815 C CA . VAL A 1 99 ? 7.388 7.759 -17.539 1.00 95.38 99 VAL A CA 1
ATOM 816 C C . VAL A 1 99 ? 6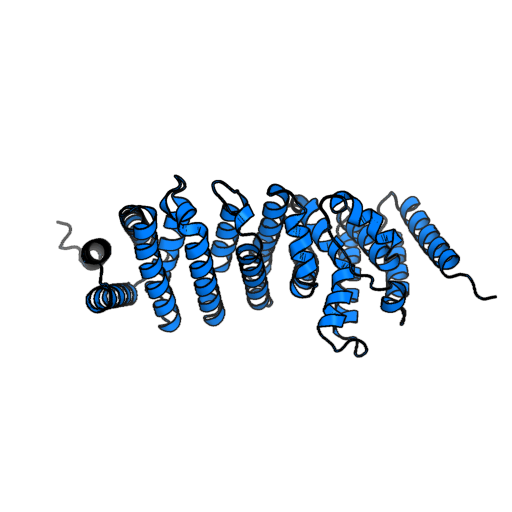.283 7.284 -18.485 1.00 95.38 99 VAL A C 1
ATOM 818 O O . VAL A 1 99 ? 5.753 6.185 -18.314 1.00 95.38 99 VAL A O 1
ATOM 821 N N . LYS A 1 100 ? 5.959 8.062 -19.530 1.00 95.25 100 LYS A N 1
ATOM 822 C CA . LYS A 1 100 ? 4.993 7.657 -20.558 1.00 95.25 100 LYS A CA 1
ATOM 823 C C . LYS A 1 100 ? 5.470 6.430 -21.331 1.00 95.25 100 LYS A C 1
ATOM 825 O O . LYS A 1 100 ? 4.646 5.559 -21.591 1.00 95.25 100 LYS A O 1
ATOM 830 N N . LEU A 1 101 ? 6.761 6.335 -21.661 1.00 95.50 101 LEU A N 1
ATOM 831 C CA . LEU A 1 101 ? 7.326 5.148 -22.309 1.00 95.50 101 LEU A CA 1
ATOM 832 C C . LEU A 1 101 ? 7.047 3.884 -21.483 1.00 95.50 101 LEU A C 1
ATOM 834 O O . LEU A 1 101 ? 6.533 2.908 -22.025 1.00 95.50 101 LEU A O 1
ATOM 838 N N . LEU A 1 102 ? 7.335 3.917 -20.177 1.00 96.62 102 LEU A N 1
ATOM 839 C CA . LEU A 1 102 ? 7.071 2.781 -19.290 1.00 96.62 102 LEU A CA 1
ATOM 840 C C . LEU A 1 102 ? 5.573 2.479 -19.185 1.00 96.62 102 LEU A C 1
ATOM 842 O O . LEU A 1 102 ? 5.168 1.325 -19.285 1.00 96.62 102 LEU A O 1
ATOM 846 N N . LYS A 1 103 ? 4.742 3.510 -19.022 1.00 96.25 103 LYS A N 1
ATOM 847 C CA . LYS A 1 103 ? 3.289 3.348 -18.910 1.00 96.25 103 LYS A CA 1
ATOM 848 C C . LYS A 1 103 ? 2.683 2.699 -20.157 1.00 96.25 103 LYS A C 1
ATOM 850 O O . LYS A 1 103 ? 1.894 1.764 -20.036 1.00 96.25 103 LYS A O 1
ATOM 855 N N . ASP A 1 104 ? 3.056 3.186 -21.340 1.00 95.12 104 ASP A N 1
ATOM 856 C CA . ASP A 1 104 ? 2.605 2.641 -22.624 1.00 95.12 104 ASP A CA 1
ATOM 857 C C . ASP A 1 104 ? 3.034 1.164 -22.756 1.00 95.12 104 ASP A C 1
ATOM 859 O O . ASP A 1 104 ? 2.257 0.333 -23.223 1.00 95.12 104 ASP A O 1
ATOM 863 N N . LEU A 1 105 ? 4.242 0.823 -22.294 1.00 94.44 105 LEU A N 1
ATOM 864 C CA . LEU A 1 105 ? 4.771 -0.538 -22.330 1.00 94.44 105 LEU A CA 1
ATOM 865 C C . LEU A 1 105 ? 4.035 -1.491 -21.378 1.00 94.44 105 LEU A C 1
ATOM 867 O O . LEU A 1 105 ? 3.614 -2.565 -21.807 1.00 94.44 105 LEU A O 1
ATOM 871 N N . LEU A 1 106 ? 3.812 -1.089 -20.122 1.00 95.69 106 LEU A N 1
ATOM 872 C CA . LEU A 1 106 ? 3.022 -1.858 -19.152 1.00 95.69 106 LEU A CA 1
ATOM 873 C C . LEU A 1 106 ? 1.609 -2.125 -19.684 1.00 95.69 106 LEU A C 1
ATOM 875 O O . LEU A 1 106 ? 1.143 -3.262 -19.651 1.00 95.69 106 LEU A O 1
ATOM 879 N N . HIS A 1 107 ? 0.965 -1.098 -20.250 1.00 94.69 107 HIS A N 1
ATOM 880 C CA . HIS A 1 107 ? -0.349 -1.241 -20.871 1.00 94.69 107 HIS A CA 1
ATOM 881 C C . HIS A 1 107 ? -0.322 -2.206 -22.063 1.00 94.69 107 HIS A C 1
ATOM 883 O O . HIS A 1 107 ? -1.199 -3.058 -22.172 1.00 94.69 107 HIS A O 1
ATOM 889 N N . SER A 1 108 ? 0.696 -2.112 -22.928 1.00 93.06 108 SER A N 1
ATOM 890 C CA . SER A 1 108 ? 0.831 -2.995 -24.092 1.00 93.06 108 SER A CA 1
ATOM 891 C C . SER A 1 108 ? 0.923 -4.472 -23.702 1.00 93.06 108 SER A C 1
ATOM 893 O O . SER A 1 108 ? 0.353 -5.314 -24.388 1.00 93.06 108 SER A O 1
ATOM 895 N N . HIS A 1 109 ? 1.588 -4.786 -22.586 1.00 92.12 109 HIS A N 1
ATOM 896 C CA . HIS A 1 109 ? 1.691 -6.152 -22.078 1.00 92.12 109 HIS A CA 1
ATOM 897 C C . HIS A 1 109 ? 0.406 -6.635 -21.419 1.00 92.12 109 HIS A C 1
ATOM 899 O O . HIS A 1 109 ? 0.081 -7.815 -21.525 1.00 92.12 109 HIS A O 1
ATOM 905 N N . ASP A 1 110 ? -0.333 -5.746 -20.758 1.00 91.62 110 ASP A N 1
ATOM 906 C CA . ASP A 1 110 ? -1.596 -6.115 -20.129 1.00 91.62 110 ASP A CA 1
ATOM 907 C C . ASP A 1 110 ? -2.658 -6.535 -21.153 1.00 91.62 110 ASP A C 1
ATOM 909 O O . ASP A 1 110 ? -3.385 -7.509 -20.952 1.00 91.62 110 ASP A O 1
ATOM 913 N N . ILE A 1 111 ? -2.714 -5.843 -22.291 1.00 92.44 111 ILE A N 1
ATOM 914 C CA . ILE A 1 111 ? -3.681 -6.141 -23.354 1.00 92.44 111 ILE A CA 1
ATOM 915 C C . ILE A 1 111 ? -3.183 -7.189 -24.360 1.00 92.44 111 ILE A C 1
ATOM 917 O O . ILE A 1 111 ? -3.902 -7.503 -25.308 1.00 92.44 111 ILE A O 1
ATOM 921 N N . ASP A 1 112 ? -1.966 -7.719 -24.197 1.00 91.12 112 ASP A N 1
ATOM 922 C CA . ASP A 1 112 ? -1.373 -8.650 -25.157 1.00 91.12 112 ASP A CA 1
ATOM 923 C C . ASP A 1 112 ? -2.039 -10.037 -25.066 1.00 91.12 112 ASP A C 1
ATOM 925 O O . ASP A 1 112 ? -1.852 -10.754 -24.075 1.00 91.12 112 ASP A O 1
ATOM 929 N N . PRO A 1 113 ? -2.769 -10.482 -26.107 1.00 91.38 113 PRO A N 1
ATOM 930 C CA . PRO A 1 113 ? -3.505 -11.743 -26.065 1.00 91.38 113 PRO A CA 1
ATOM 931 C C . PRO A 1 113 ? -2.593 -12.975 -26.016 1.00 91.38 113 PRO A C 1
ATOM 933 O O . PRO A 1 113 ? -3.068 -14.079 -25.759 1.00 91.38 113 PRO A O 1
ATOM 936 N N . ARG A 1 114 ? -1.286 -12.819 -26.264 1.00 89.69 114 ARG A N 1
ATOM 937 C CA . ARG A 1 114 ? -0.311 -13.920 -26.221 1.00 89.69 114 ARG A CA 1
ATOM 938 C C . ARG A 1 114 ? 0.016 -14.365 -24.796 1.00 89.69 114 ARG A C 1
ATOM 940 O O . ARG A 1 114 ? 0.499 -15.482 -24.616 1.00 89.69 114 ARG A O 1
ATOM 947 N N . TYR A 1 115 ? -0.254 -13.522 -23.797 1.00 87.88 115 TYR A N 1
ATOM 948 C CA . TYR A 1 115 ? 0.019 -13.797 -22.384 1.00 87.88 115 TYR A CA 1
ATOM 949 C C . TYR A 1 115 ? -1.264 -13.671 -21.541 1.00 87.88 115 TYR A C 1
ATOM 951 O O . TYR A 1 115 ? -1.358 -12.791 -20.688 1.00 87.88 115 TYR A O 1
ATOM 959 N N . PRO A 1 116 ? -2.278 -14.530 -21.762 1.00 88.06 116 PRO A N 1
ATOM 960 C CA . PRO A 1 116 ? -3.552 -14.427 -21.050 1.00 88.06 116 PRO A CA 1
ATOM 961 C C . PRO A 1 116 ? -3.456 -14.901 -19.591 1.00 88.06 116 PRO A C 1
ATOM 963 O O . PRO A 1 116 ? -4.258 -14.499 -18.753 1.00 88.06 116 PRO A O 1
ATOM 966 N N . GLU A 1 117 ? -2.481 -15.759 -19.283 1.00 92.44 117 GLU A N 1
ATOM 967 C CA . GLU A 1 117 ? -2.280 -16.339 -17.954 1.00 92.44 117 GLU A CA 1
ATOM 968 C C . GLU A 1 117 ? -1.705 -15.314 -16.968 1.00 92.44 117 GLU A C 1
ATOM 970 O O . GLU A 1 117 ? -0.690 -14.669 -17.249 1.00 92.44 117 GLU A O 1
ATOM 975 N N . ALA A 1 118 ? -2.312 -15.227 -15.780 1.00 91.06 118 ALA A N 1
ATOM 976 C CA . ALA A 1 118 ? -1.905 -14.298 -14.726 1.00 91.06 118 ALA A CA 1
ATOM 977 C C . ALA A 1 118 ? -0.434 -14.479 -14.312 1.00 91.06 118 ALA A C 1
ATOM 979 O O . ALA A 1 118 ? 0.288 -13.493 -14.196 1.00 91.06 118 ALA A O 1
ATOM 980 N N . ASP A 1 119 ? 0.048 -15.719 -14.192 1.00 90.00 119 ASP A N 1
ATOM 981 C CA . ASP A 1 119 ? 1.438 -15.999 -13.807 1.00 90.00 119 ASP A CA 1
ATOM 982 C C . ASP A 1 119 ? 2.444 -15.525 -14.863 1.00 90.00 119 ASP A C 1
ATOM 984 O O . ASP A 1 119 ? 3.499 -14.974 -14.539 1.00 90.00 119 ASP A O 1
ATOM 988 N N . LYS A 1 120 ? 2.115 -15.690 -16.153 1.00 88.88 120 LYS A N 1
ATOM 989 C CA . LYS A 1 120 ? 2.950 -15.186 -17.253 1.00 88.88 120 LYS A CA 1
ATOM 990 C C . LYS A 1 120 ? 2.982 -13.664 -17.250 1.00 88.88 120 LYS A C 1
ATOM 992 O O . LYS A 1 120 ? 4.065 -13.092 -17.363 1.00 88.88 120 LYS A O 1
ATOM 997 N N . LYS A 1 121 ? 1.828 -13.011 -17.066 1.00 91.44 121 LYS A N 1
ATOM 998 C CA . LYS A 1 121 ? 1.758 -11.553 -16.906 1.00 91.44 121 LYS A CA 1
ATOM 999 C C . LYS A 1 121 ? 2.600 -11.091 -15.725 1.00 91.44 121 LYS A C 1
ATOM 1001 O O . LYS A 1 121 ? 3.420 -10.198 -15.900 1.00 91.44 121 LYS A O 1
ATOM 1006 N N . ALA A 1 122 ? 2.480 -11.743 -14.572 1.00 92.25 122 ALA A N 1
ATOM 1007 C CA . ALA A 1 122 ? 3.242 -11.385 -13.386 1.00 92.25 122 ALA A CA 1
ATOM 1008 C C . ALA A 1 122 ? 4.752 -11.463 -13.631 1.00 92.25 122 ALA A C 1
ATOM 1010 O O . ALA A 1 122 ? 5.478 -10.523 -13.318 1.00 92.25 122 ALA A O 1
ATOM 1011 N N . ARG A 1 123 ? 5.233 -12.529 -14.284 1.00 90.31 123 ARG A N 1
ATOM 1012 C CA . ARG A 1 123 ? 6.650 -12.655 -14.672 1.00 90.31 123 ARG A CA 1
ATOM 1013 C C . ARG A 1 123 ? 7.105 -11.547 -15.624 1.00 90.31 123 ARG A C 1
ATOM 1015 O O . ARG A 1 123 ? 8.205 -11.032 -15.455 1.00 90.31 123 ARG A O 1
ATOM 1022 N N . ILE A 1 124 ? 6.265 -11.146 -16.581 1.00 91.81 124 ILE A N 1
ATOM 1023 C CA . ILE A 1 124 ? 6.555 -10.018 -17.481 1.00 91.81 124 ILE A CA 1
ATOM 1024 C C . ILE A 1 124 ? 6.614 -8.702 -16.699 1.00 91.81 124 ILE A C 1
ATOM 1026 O O . ILE A 1 124 ? 7.541 -7.926 -16.901 1.00 91.81 124 ILE A O 1
ATOM 1030 N N . ILE A 1 125 ? 5.671 -8.452 -15.786 1.00 93.56 125 ILE A N 1
ATOM 1031 C CA . ILE A 1 125 ? 5.681 -7.247 -14.944 1.00 93.56 125 ILE A CA 1
ATOM 1032 C C . ILE A 1 125 ? 6.900 -7.222 -14.019 1.00 93.56 125 ILE A C 1
ATOM 1034 O O . ILE A 1 125 ? 7.482 -6.159 -13.802 1.00 93.56 125 ILE A O 1
ATOM 1038 N N . GLY A 1 126 ? 7.350 -8.391 -13.555 1.00 91.94 126 GLY A N 1
ATOM 1039 C CA . GLY A 1 126 ? 8.596 -8.550 -12.810 1.00 91.94 126 GLY A CA 1
ATOM 1040 C C . GLY A 1 126 ? 9.811 -7.943 -13.520 1.00 91.94 126 GLY A C 1
ATOM 1041 O O . GLY A 1 126 ? 10.681 -7.405 -12.841 1.00 91.94 126 GLY A O 1
ATOM 1042 N N . LEU A 1 127 ? 9.836 -7.913 -14.863 1.00 90.94 127 LEU A N 1
ATOM 1043 C CA . LEU A 1 127 ? 10.928 -7.293 -15.629 1.00 90.94 127 LEU A CA 1
ATOM 1044 C C . LEU A 1 127 ? 11.099 -5.791 -15.341 1.00 90.94 127 LEU A C 1
ATOM 1046 O O . LEU A 1 127 ? 12.156 -5.222 -15.599 1.00 90.94 127 LEU A O 1
ATOM 1050 N N . TYR A 1 128 ? 10.062 -5.139 -14.818 1.00 93.38 128 TYR A N 1
ATOM 1051 C CA . TYR A 1 128 ? 10.059 -3.711 -14.511 1.00 93.38 128 TYR A CA 1
ATOM 1052 C C . TYR A 1 128 ? 10.231 -3.422 -13.018 1.00 93.38 128 TYR A C 1
ATOM 1054 O O . TYR A 1 128 ? 10.182 -2.264 -12.612 1.00 93.38 128 TYR A O 1
ATOM 1062 N N . PHE A 1 129 ? 10.486 -4.439 -12.188 1.00 93.12 129 PHE A N 1
ATOM 1063 C CA . PHE A 1 129 ? 10.718 -4.260 -10.754 1.00 93.12 129 PHE A CA 1
ATOM 1064 C C . PHE A 1 129 ? 11.829 -3.249 -10.397 1.00 93.12 129 PHE A C 1
ATOM 1066 O O . PHE A 1 129 ? 11.649 -2.515 -9.424 1.00 93.12 129 PHE A O 1
ATOM 1073 N N . PRO A 1 130 ? 12.927 -3.085 -11.171 1.00 92.31 130 PRO A N 1
ATOM 1074 C CA . PRO A 1 130 ? 13.907 -2.020 -10.916 1.00 92.31 130 PRO A CA 1
ATOM 1075 C C . PRO A 1 130 ? 13.318 -0.595 -10.887 1.00 92.31 130 PRO A C 1
ATOM 1077 O O . PRO A 1 130 ? 13.910 0.315 -10.296 1.00 92.31 130 PRO A O 1
ATOM 1080 N N . PHE A 1 131 ? 12.137 -0.380 -11.475 1.00 94.81 131 PHE A N 1
ATOM 1081 C CA . PHE A 1 131 ? 11.396 0.872 -11.337 1.00 94.81 131 PHE A CA 1
ATOM 1082 C C . PHE A 1 131 ? 10.924 1.117 -9.899 1.00 94.81 131 PHE A C 1
ATOM 1084 O O . PHE A 1 131 ? 11.010 2.246 -9.426 1.00 94.81 131 PHE A O 1
ATOM 1091 N N . VAL A 1 132 ? 10.479 0.076 -9.183 1.00 95.81 132 VAL A N 1
ATOM 1092 C CA . VAL A 1 132 ? 10.074 0.158 -7.765 1.00 95.81 132 VAL A CA 1
ATOM 1093 C C . VAL A 1 132 ? 11.247 0.651 -6.925 1.00 95.81 132 VAL A C 1
ATOM 1095 O O . VAL A 1 132 ? 11.105 1.613 -6.176 1.00 95.81 132 VAL A O 1
ATOM 1098 N N . ILE A 1 133 ? 12.426 0.058 -7.132 1.00 93.31 133 ILE A N 1
ATOM 1099 C CA . ILE A 1 133 ? 13.674 0.470 -6.477 1.00 93.31 133 ILE A CA 1
ATOM 1100 C C . ILE A 1 133 ? 14.000 1.930 -6.801 1.00 93.31 133 ILE A C 1
ATOM 1102 O O . ILE A 1 133 ? 14.307 2.709 -5.908 1.00 93.31 133 ILE A O 1
ATOM 1106 N N . THR A 1 134 ? 13.879 2.322 -8.070 1.00 93.31 134 THR A N 1
ATOM 1107 C CA . THR A 1 134 ? 14.130 3.702 -8.504 1.00 93.31 134 THR A CA 1
ATOM 1108 C C . THR A 1 134 ? 13.189 4.693 -7.819 1.00 93.31 134 THR A C 1
ATOM 1110 O O . THR A 1 134 ? 13.637 5.719 -7.323 1.00 93.31 134 THR A O 1
ATOM 1113 N N . VAL A 1 135 ? 11.894 4.395 -7.746 1.00 95.31 135 VAL A N 1
ATOM 1114 C CA . VAL A 1 135 ? 10.917 5.268 -7.084 1.00 95.31 135 VAL A CA 1
ATOM 1115 C C . VAL A 1 135 ? 11.209 5.420 -5.586 1.00 95.31 135 VAL A C 1
ATOM 1117 O O . VAL A 1 135 ? 11.085 6.525 -5.060 1.00 95.31 135 VAL A O 1
ATOM 1120 N N . VAL A 1 136 ? 11.645 4.347 -4.920 1.00 95.06 136 VAL A N 1
ATOM 1121 C CA . VAL A 1 136 ? 12.055 4.380 -3.506 1.00 95.06 136 VAL A CA 1
ATOM 1122 C C . VAL A 1 136 ? 13.345 5.190 -3.316 1.00 95.06 136 VAL A C 1
ATOM 1124 O O . VAL A 1 136 ? 13.384 6.062 -2.453 1.00 95.06 136 VAL A O 1
ATOM 1127 N N . ASP A 1 137 ? 14.366 4.978 -4.153 1.00 92.00 137 ASP A N 1
ATOM 1128 C CA . ASP A 1 137 ? 15.643 5.713 -4.092 1.00 92.00 137 ASP A CA 1
ATOM 1129 C C . ASP A 1 137 ? 15.462 7.230 -4.261 1.00 92.00 137 ASP A C 1
ATOM 1131 O O . ASP A 1 137 ? 16.197 8.024 -3.679 1.00 92.00 137 ASP A O 1
ATOM 1135 N N . PHE A 1 138 ? 14.487 7.640 -5.076 1.00 91.88 138 PHE A N 1
ATOM 1136 C CA . PHE A 1 138 ? 14.212 9.042 -5.391 1.00 91.88 138 PHE A CA 1
ATOM 1137 C C . PHE A 1 138 ? 12.958 9.574 -4.689 1.00 91.88 138 PHE A C 1
ATOM 1139 O O . PHE A 1 138 ? 12.296 10.481 -5.207 1.00 91.88 138 PHE A O 1
ATOM 1146 N N . ASN A 1 139 ? 12.627 9.052 -3.501 1.00 91.69 139 ASN A N 1
ATOM 1147 C CA . ASN A 1 139 ? 11.410 9.450 -2.791 1.00 91.69 139 ASN A CA 1
ATOM 1148 C C . ASN A 1 139 ? 11.309 10.971 -2.568 1.00 91.69 139 ASN A C 1
ATOM 1150 O O . ASN A 1 139 ? 10.221 11.541 -2.675 1.00 91.69 139 ASN A O 1
ATOM 1154 N N . SER A 1 140 ? 12.441 11.643 -2.336 1.00 91.19 140 SER A N 1
ATOM 1155 C CA . SER A 1 140 ? 12.500 13.084 -2.075 1.00 91.19 140 SER A CA 1
ATOM 1156 C C . SER A 1 140 ? 12.048 13.902 -3.286 1.00 91.19 140 SER A C 1
ATOM 1158 O O . SER A 1 140 ? 11.343 14.904 -3.142 1.00 91.19 140 SER A O 1
ATOM 1160 N N . ILE A 1 141 ? 12.373 13.434 -4.495 1.00 89.06 141 ILE A N 1
ATOM 1161 C CA . ILE A 1 141 ? 11.939 14.049 -5.753 1.00 89.06 141 ILE A CA 1
ATOM 1162 C C . ILE A 1 141 ? 10.420 13.906 -5.898 1.00 89.06 141 ILE A C 1
ATOM 1164 O O . ILE A 1 141 ? 9.747 14.889 -6.218 1.00 89.06 141 ILE A O 1
ATOM 1168 N N . LEU A 1 142 ? 9.868 12.717 -5.617 1.00 87.62 142 LEU A N 1
ATOM 1169 C CA . LEU A 1 142 ? 8.424 12.447 -5.686 1.00 87.62 142 LEU A CA 1
ATOM 1170 C C . LEU A 1 142 ? 7.614 13.266 -4.681 1.00 87.62 142 LEU A C 1
ATOM 1172 O O . LEU A 1 142 ? 6.511 13.715 -5.001 1.00 87.62 142 LEU A O 1
ATOM 1176 N N . GLN A 1 143 ? 8.155 13.496 -3.489 1.00 87.00 143 GLN A N 1
ATOM 1177 C CA . GLN A 1 143 ? 7.498 14.319 -2.482 1.00 87.00 143 GLN A CA 1
ATOM 1178 C C . GLN A 1 143 ? 7.512 15.804 -2.864 1.00 87.00 143 GLN A C 1
ATOM 1180 O O . GLN A 1 143 ? 6.455 16.439 -2.851 1.00 87.00 143 GLN A O 1
ATOM 1185 N N . GLY A 1 144 ? 8.671 16.345 -3.249 1.00 83.38 144 GLY A N 1
ATOM 1186 C CA . GLY A 1 144 ? 8.853 17.793 -3.379 1.00 83.38 144 GLY A CA 1
ATOM 1187 C C . GLY A 1 144 ? 8.707 18.367 -4.789 1.00 83.38 144 GLY A C 1
ATOM 1188 O O . GLY A 1 144 ? 8.047 19.384 -4.971 1.00 83.38 144 GLY A O 1
ATOM 1189 N N . TYR A 1 145 ? 9.345 17.757 -5.786 1.00 81.31 145 TYR A N 1
ATOM 1190 C CA . TYR A 1 145 ? 9.688 18.456 -7.032 1.00 81.31 145 TYR A CA 1
ATOM 1191 C C . TYR A 1 145 ? 8.711 18.217 -8.193 1.00 81.31 145 TYR A C 1
ATOM 1193 O O . TYR A 1 145 ? 8.551 19.079 -9.057 1.00 81.31 145 TYR A O 1
ATOM 1201 N N . LEU A 1 146 ? 8.060 17.053 -8.236 1.00 88.69 146 LEU A N 1
ATOM 1202 C CA . LEU A 1 146 ? 7.137 16.699 -9.321 1.00 88.69 146 LEU A CA 1
ATOM 1203 C C . LEU A 1 146 ? 5.795 17.435 -9.199 1.00 88.69 146 LEU A C 1
ATOM 1205 O O . LEU A 1 146 ? 5.226 17.525 -8.110 1.00 88.69 146 LEU A O 1
ATOM 1209 N N . GLN A 1 147 ? 5.246 17.896 -10.325 1.00 88.94 147 GLN A N 1
ATOM 1210 C CA . GLN A 1 147 ? 3.876 18.420 -10.375 1.00 88.94 147 GLN A CA 1
ATOM 1211 C C . GLN A 1 147 ? 2.845 17.301 -10.170 1.00 88.94 147 GLN A C 1
ATOM 1213 O O . GLN A 1 147 ? 3.137 16.126 -10.394 1.00 88.94 147 GLN A O 1
ATOM 1218 N N . GLN A 1 148 ? 1.615 17.655 -9.785 1.00 87.06 148 GLN A N 1
ATOM 1219 C CA . GLN A 1 148 ? 0.563 16.683 -9.455 1.00 87.06 148 GLN A CA 1
ATOM 1220 C C . GLN A 1 148 ? 0.302 15.671 -10.585 1.00 87.06 148 GLN A C 1
ATOM 1222 O O . GLN A 1 148 ? 0.268 14.465 -10.340 1.00 87.06 148 GLN A O 1
ATOM 1227 N N . ASP A 1 149 ? 0.188 16.143 -11.828 1.00 87.00 149 ASP A N 1
ATOM 1228 C CA . ASP A 1 149 ? -0.054 15.280 -12.991 1.00 87.00 149 ASP A CA 1
ATOM 1229 C C . ASP A 1 149 ? 1.140 14.366 -13.301 1.00 87.00 149 ASP A C 1
ATOM 1231 O O . ASP A 1 149 ? 0.970 13.221 -13.733 1.00 87.00 149 ASP A O 1
ATOM 1235 N N . GLU A 1 150 ? 2.364 14.834 -13.036 1.00 91.12 150 GLU A N 1
ATOM 1236 C CA . GLU A 1 150 ? 3.554 13.994 -13.140 1.00 91.12 150 GLU A CA 1
ATOM 1237 C C . GLU A 1 150 ? 3.512 12.896 -12.072 1.00 91.12 150 GLU A C 1
ATOM 1239 O O . GLU A 1 150 ? 3.624 11.716 -12.414 1.00 91.12 150 GLU A O 1
ATOM 1244 N N . LYS A 1 151 ? 3.270 13.259 -10.800 1.00 93.81 151 LYS A N 1
ATOM 1245 C CA . LYS A 1 151 ? 3.181 12.307 -9.679 1.00 93.81 151 LYS A CA 1
ATOM 1246 C C . LYS A 1 151 ? 2.199 11.183 -9.981 1.00 93.81 151 LYS A C 1
ATOM 1248 O O . LYS A 1 151 ? 2.541 10.020 -9.781 1.00 93.81 151 LYS A O 1
ATOM 1253 N N . ILE A 1 152 ? 1.027 11.504 -10.534 1.00 95.38 152 ILE A N 1
ATOM 1254 C CA . ILE A 1 152 ? 0.026 10.503 -10.926 1.00 95.38 152 ILE A CA 1
ATOM 1255 C C . ILE A 1 152 ? 0.634 9.454 -11.863 1.00 95.38 152 ILE A C 1
ATOM 1257 O O . ILE A 1 152 ? 0.478 8.261 -11.621 1.00 95.38 152 ILE A O 1
ATOM 1261 N N . ASN A 1 153 ? 1.350 9.859 -12.914 1.00 94.81 153 ASN A N 1
ATOM 1262 C CA . ASN A 1 153 ? 1.904 8.910 -13.884 1.00 94.81 153 ASN A CA 1
ATOM 1263 C C . ASN A 1 153 ? 3.003 8.021 -13.282 1.00 94.81 153 ASN A C 1
ATOM 1265 O O . ASN A 1 153 ? 3.010 6.817 -13.537 1.00 94.81 153 ASN A O 1
ATOM 1269 N N . TRP A 1 154 ? 3.894 8.589 -12.465 1.00 96.50 154 TRP A N 1
ATOM 1270 C CA . TRP A 1 154 ? 4.949 7.826 -11.785 1.00 96.50 154 TRP A CA 1
ATOM 1271 C C . TRP A 1 154 ? 4.368 6.822 -10.790 1.00 96.50 154 TRP A C 1
ATOM 1273 O O . TRP A 1 154 ? 4.741 5.647 -10.796 1.00 96.50 154 TRP A O 1
ATOM 1283 N N . LEU A 1 155 ? 3.404 7.264 -9.984 1.00 97.50 155 LEU A N 1
ATOM 1284 C CA . LEU A 1 155 ? 2.759 6.429 -8.980 1.00 97.50 155 LEU A CA 1
ATOM 1285 C C . LEU A 1 155 ? 1.856 5.364 -9.607 1.00 97.50 155 LEU A C 1
ATOM 1287 O O . LEU A 1 155 ? 1.789 4.265 -9.074 1.00 97.50 155 LEU A O 1
ATOM 1291 N N . LEU A 1 156 ? 1.214 5.623 -10.754 1.00 97.50 156 LEU A N 1
ATOM 1292 C CA . LEU A 1 156 ? 0.470 4.587 -11.480 1.00 97.50 156 LEU A CA 1
ATOM 1293 C C . LEU A 1 156 ? 1.382 3.443 -11.922 1.00 97.50 156 LEU A C 1
ATOM 1295 O O . LEU A 1 156 ? 1.034 2.289 -11.700 1.00 97.50 156 LEU A O 1
ATOM 1299 N N . CYS A 1 157 ? 2.546 3.745 -12.504 1.00 98.00 157 CYS A N 1
ATOM 1300 C CA . CYS A 1 157 ? 3.515 2.712 -12.870 1.00 98.00 157 CYS A CA 1
ATOM 1301 C C . CYS A 1 157 ? 4.009 1.951 -11.631 1.00 98.00 157 CYS A C 1
ATOM 1303 O O . CYS A 1 157 ? 4.068 0.726 -11.654 1.00 98.00 157 CYS A O 1
ATOM 1305 N N . PHE A 1 158 ? 4.309 2.662 -10.539 1.00 98.38 158 PHE A N 1
ATOM 1306 C CA . PHE A 1 158 ? 4.762 2.059 -9.283 1.00 98.38 158 PHE A CA 1
ATOM 1307 C C . PHE A 1 158 ? 3.716 1.098 -8.705 1.00 98.38 158 PHE A C 1
ATOM 1309 O O . PHE A 1 158 ? 4.013 -0.074 -8.490 1.00 98.38 158 PHE A O 1
ATOM 1316 N N . LEU A 1 159 ? 2.482 1.577 -8.522 1.00 98.56 159 LEU A N 1
ATOM 1317 C CA . LEU A 1 159 ? 1.366 0.804 -7.974 1.00 98.56 159 LEU A CA 1
ATOM 1318 C C . LEU A 1 159 ? 1.014 -0.389 -8.865 1.00 98.56 159 LEU A C 1
ATOM 1320 O O . LEU A 1 159 ? 0.745 -1.472 -8.360 1.00 98.56 159 LEU A O 1
ATOM 1324 N N . TYR A 1 160 ? 1.052 -0.211 -10.186 1.00 98.19 160 TYR A N 1
ATOM 1325 C CA . TYR A 1 160 ? 0.804 -1.297 -11.127 1.00 98.19 160 TYR A CA 1
ATOM 1326 C C . TYR A 1 160 ? 1.871 -2.395 -11.018 1.00 98.19 160 TYR A C 1
ATOM 1328 O O . TYR A 1 160 ? 1.544 -3.579 -10.998 1.00 98.19 160 TYR A O 1
ATOM 1336 N N . ILE A 1 161 ? 3.151 -2.025 -10.914 1.00 98.06 161 ILE A N 1
ATOM 1337 C CA . ILE A 1 161 ? 4.234 -3.010 -10.814 1.00 98.06 161 ILE A CA 1
ATOM 1338 C C . ILE A 1 161 ? 4.160 -3.770 -9.488 1.00 98.06 161 ILE A C 1
ATOM 1340 O O . ILE A 1 161 ? 4.230 -4.996 -9.509 1.00 98.06 161 ILE A O 1
ATOM 1344 N N . ILE A 1 162 ? 3.979 -3.092 -8.349 1.00 98.19 162 ILE A N 1
ATOM 1345 C CA . ILE A 1 162 ? 3.879 -3.789 -7.054 1.00 98.19 162 ILE A CA 1
ATOM 1346 C C . ILE A 1 162 ? 2.610 -4.645 -6.959 1.00 98.19 162 ILE A C 1
ATOM 1348 O O . ILE A 1 162 ? 2.640 -5.695 -6.330 1.00 98.19 162 ILE A O 1
ATOM 1352 N N . GLU A 1 163 ? 1.515 -4.257 -7.616 1.00 97.44 163 GLU A N 1
ATOM 1353 C CA . GLU A 1 163 ? 0.284 -5.050 -7.603 1.00 97.44 163 GLU A CA 1
ATOM 1354 C C . GLU A 1 163 ? 0.444 -6.365 -8.371 1.00 97.44 163 GLU A C 1
ATOM 1356 O O . GLU A 1 163 ? 0.039 -7.415 -7.878 1.00 97.44 163 GLU A O 1
ATOM 1361 N N . TYR A 1 164 ? 1.069 -6.319 -9.551 1.00 96.19 164 TYR A N 1
ATOM 1362 C CA . TYR A 1 164 ? 1.075 -7.451 -10.480 1.00 96.19 164 TYR A CA 1
ATOM 1363 C C . TYR A 1 164 ? 2.400 -8.214 -10.569 1.00 96.19 164 TYR A C 1
ATOM 1365 O O . TYR A 1 164 ? 2.435 -9.264 -11.206 1.00 96.19 164 TYR A O 1
ATOM 1373 N N . CYS A 1 165 ? 3.501 -7.737 -9.981 1.00 94.88 165 CYS A N 1
ATOM 1374 C CA . CYS A 1 165 ? 4.750 -8.504 -9.970 1.00 94.88 165 CYS A CA 1
ATOM 1375 C C . CYS A 1 165 ? 4.637 -9.775 -9.098 1.00 94.88 165 CYS A C 1
ATOM 1377 O O . CYS A 1 165 ? 3.759 -9.872 -8.235 1.00 94.88 165 CYS A O 1
ATOM 1379 N N . PRO A 1 166 ? 5.523 -10.775 -9.277 1.00 94.25 166 PRO A N 1
ATOM 1380 C CA . PRO A 1 166 ? 5.481 -11.985 -8.466 1.00 94.25 166 PRO A CA 1
ATOM 1381 C C . PRO A 1 166 ? 5.696 -11.640 -6.986 1.00 94.25 166 PRO A C 1
ATOM 1383 O O . PRO A 1 166 ? 6.710 -11.038 -6.641 1.00 94.25 166 PRO A O 1
ATOM 1386 N N . ARG A 1 167 ? 4.793 -12.063 -6.090 1.00 94.81 167 ARG A N 1
ATOM 1387 C CA . ARG A 1 167 ? 4.881 -11.751 -4.644 1.00 94.81 167 ARG A CA 1
ATOM 1388 C C . ARG A 1 167 ? 6.218 -12.174 -4.018 1.00 94.81 167 ARG A C 1
ATOM 1390 O O . ARG A 1 167 ? 6.794 -11.424 -3.239 1.00 94.81 167 ARG A O 1
ATOM 1397 N N . LYS A 1 168 ? 6.783 -13.306 -4.463 1.00 93.50 168 LYS A N 1
ATOM 1398 C CA . LYS A 1 168 ? 8.136 -13.765 -4.086 1.00 93.50 168 LYS A CA 1
ATOM 1399 C C . LYS A 1 168 ? 9.207 -12.689 -4.319 1.00 93.50 168 LYS A C 1
ATOM 1401 O O . LYS A 1 168 ? 10.114 -12.564 -3.505 1.00 93.50 168 LYS A O 1
ATOM 1406 N N . LEU A 1 169 ? 9.100 -11.911 -5.398 1.00 92.75 169 LEU A N 1
ATOM 1407 C CA . LEU A 1 169 ? 10.052 -10.852 -5.739 1.00 92.75 169 LEU A CA 1
ATOM 1408 C C . LEU A 1 169 ? 9.961 -9.671 -4.762 1.00 92.75 169 LEU A C 1
ATOM 1410 O O . LEU A 1 169 ? 10.989 -9.191 -4.293 1.00 92.75 169 LEU A O 1
ATOM 1414 N N . LEU A 1 170 ? 8.742 -9.248 -4.405 1.00 94.81 170 LEU A N 1
ATOM 1415 C CA . LEU A 1 170 ? 8.523 -8.227 -3.371 1.00 94.81 170 LEU A CA 1
ATOM 1416 C C . LEU A 1 170 ? 9.070 -8.672 -2.017 1.00 94.81 170 LEU A C 1
ATOM 1418 O O . LEU A 1 170 ? 9.762 -7.902 -1.356 1.00 94.81 170 LEU A O 1
ATOM 1422 N N . HIS A 1 171 ? 8.814 -9.923 -1.627 1.00 95.50 171 HIS A N 1
ATOM 1423 C CA . HIS A 1 171 ? 9.313 -10.457 -0.359 1.00 95.50 171 HIS A CA 1
ATOM 1424 C C . HIS A 1 171 ? 10.837 -10.508 -0.329 1.00 95.50 171 HIS A C 1
ATOM 1426 O O . HIS A 1 171 ? 11.447 -10.055 0.633 1.00 95.50 171 HIS A O 1
ATOM 1432 N N . GLN A 1 172 ? 11.461 -10.983 -1.407 1.00 93.38 172 GLN A N 1
ATOM 1433 C CA . GLN A 1 172 ? 12.916 -10.966 -1.541 1.00 93.38 172 GLN A CA 1
ATOM 1434 C C . GLN A 1 172 ? 13.486 -9.548 -1.465 1.00 93.38 172 GLN A C 1
ATOM 1436 O O . GLN A 1 172 ? 14.509 -9.343 -0.816 1.00 93.38 172 GLN A O 1
ATOM 1441 N N . TYR A 1 173 ? 12.829 -8.570 -2.093 1.00 93.69 173 TYR A N 1
ATOM 1442 C CA . TYR A 1 173 ? 13.230 -7.170 -2.010 1.00 93.69 173 TYR A CA 1
ATOM 1443 C C . TYR A 1 173 ? 13.177 -6.643 -0.579 1.00 93.69 173 TYR A C 1
ATOM 1445 O O . TYR A 1 173 ? 14.194 -6.158 -0.091 1.00 93.69 173 TYR A O 1
ATOM 1453 N N . TRP A 1 174 ? 12.040 -6.788 0.105 1.00 94.19 174 TRP A N 1
ATOM 1454 C CA . TRP A 1 174 ? 11.874 -6.342 1.489 1.00 94.19 174 TRP A CA 1
ATOM 1455 C C . TRP A 1 174 ? 12.849 -7.023 2.452 1.00 94.19 174 TRP A C 1
ATOM 1457 O O . TRP A 1 174 ? 13.415 -6.354 3.311 1.00 94.19 174 TRP A O 1
ATOM 1467 N N . SER A 1 175 ? 13.123 -8.314 2.257 1.00 92.25 175 SER A N 1
ATOM 1468 C CA . SER A 1 175 ? 14.133 -9.062 3.020 1.00 92.25 175 SER A CA 1
ATOM 1469 C C . SER A 1 175 ? 15.576 -8.617 2.745 1.00 92.25 175 SER A C 1
ATOM 1471 O O . SER A 1 175 ? 16.482 -8.961 3.499 1.00 92.25 175 SER A O 1
ATOM 1473 N N . SER A 1 176 ? 15.815 -7.894 1.649 1.00 90.50 176 SER A N 1
ATOM 1474 C CA . SER A 1 176 ? 17.158 -7.536 1.179 1.00 90.50 176 SER A CA 1
ATOM 1475 C C . SER A 1 176 ? 17.508 -6.058 1.372 1.00 90.50 176 SER A C 1
ATOM 1477 O O . SER A 1 176 ? 18.571 -5.629 0.921 1.00 90.50 176 SER A O 1
ATOM 1479 N N . ILE A 1 177 ? 16.637 -5.270 2.009 1.00 90.12 177 ILE A N 1
ATOM 1480 C CA . ILE A 1 177 ? 16.836 -3.835 2.252 1.00 90.12 177 ILE A CA 1
ATOM 1481 C C . ILE A 1 177 ? 16.804 -3.484 3.738 1.00 90.12 177 ILE A C 1
ATOM 1483 O O . ILE A 1 177 ? 16.225 -4.189 4.557 1.00 90.12 177 ILE A O 1
ATOM 1487 N N . GLU A 1 178 ? 17.412 -2.349 4.073 1.00 89.69 178 GLU A N 1
ATOM 1488 C CA . GLU A 1 178 ? 17.375 -1.773 5.417 1.00 89.69 178 GLU A CA 1
ATOM 1489 C C . GLU A 1 178 ? 15.995 -1.187 5.753 1.00 89.69 178 GLU A C 1
ATOM 1491 O O . GLU A 1 178 ? 15.253 -0.746 4.870 1.00 89.69 178 GLU A O 1
ATOM 1496 N N . ALA A 1 179 ? 15.680 -1.101 7.051 1.00 89.38 179 ALA A N 1
ATOM 1497 C CA . ALA A 1 179 ? 14.409 -0.566 7.542 1.00 89.38 179 ALA A CA 1
ATOM 1498 C C . ALA A 1 179 ? 14.112 0.860 7.041 1.00 89.38 179 ALA A C 1
ATOM 1500 O O . ALA A 1 179 ? 12.964 1.172 6.746 1.00 89.38 179 ALA A O 1
ATOM 1501 N N . THR A 1 180 ? 15.131 1.705 6.864 1.00 91.19 180 THR A N 1
ATOM 1502 C CA . THR A 1 180 ? 15.001 3.063 6.301 1.00 91.19 180 THR A CA 1
ATOM 1503 C C . THR A 1 180 ? 14.393 3.053 4.896 1.00 91.19 180 THR A C 1
ATOM 1505 O O . THR A 1 180 ? 13.463 3.802 4.617 1.00 91.19 180 THR A O 1
ATOM 1508 N N . ARG A 1 181 ? 14.828 2.135 4.028 1.00 92.81 181 ARG A N 1
ATOM 1509 C CA . ARG A 1 181 ? 14.278 1.994 2.671 1.00 92.81 181 ARG A CA 1
ATOM 1510 C C . ARG A 1 181 ? 12.891 1.351 2.663 1.00 92.81 181 ARG A C 1
ATOM 1512 O O . ARG A 1 181 ? 12.098 1.610 1.759 1.00 92.81 181 ARG A O 1
ATOM 1519 N N . ILE A 1 182 ? 12.574 0.532 3.668 1.00 94.38 182 ILE A N 1
ATOM 1520 C CA . ILE A 1 182 ? 11.207 0.033 3.888 1.00 94.38 182 ILE A CA 1
ATOM 1521 C C . ILE A 1 182 ? 10.287 1.195 4.285 1.00 94.38 182 ILE A C 1
ATOM 1523 O O . ILE A 1 182 ? 9.188 1.314 3.746 1.00 94.38 182 ILE A O 1
ATOM 1527 N N . VAL A 1 183 ? 10.737 2.084 5.178 1.00 94.38 183 VAL A N 1
ATOM 1528 C CA . VAL A 1 183 ? 10.010 3.317 5.517 1.00 94.38 183 VAL A CA 1
ATOM 1529 C C . VAL A 1 183 ? 9.759 4.131 4.252 1.00 94.38 183 VAL A C 1
ATOM 1531 O O . VAL A 1 183 ? 8.609 4.467 3.986 1.00 94.38 183 VAL A O 1
ATOM 1534 N N . ASP A 1 184 ? 10.783 4.363 3.427 1.00 96.06 184 ASP A N 1
ATOM 1535 C CA . ASP A 1 184 ? 10.644 5.097 2.164 1.00 96.06 184 ASP A CA 1
ATOM 1536 C C . ASP A 1 184 ? 9.598 4.466 1.229 1.00 96.06 184 ASP A C 1
ATOM 1538 O O . ASP A 1 184 ? 8.794 5.178 0.626 1.00 96.06 184 ASP A O 1
ATOM 1542 N N . PHE A 1 185 ? 9.537 3.133 1.147 1.00 97.38 185 PHE A N 1
ATOM 1543 C CA . PHE A 1 185 ? 8.495 2.429 0.393 1.00 97.38 185 PHE A CA 1
ATOM 1544 C C . PHE A 1 185 ? 7.083 2.778 0.894 1.00 97.38 185 PHE A C 1
ATOM 1546 O O . PHE A 1 185 ? 6.207 3.113 0.093 1.00 97.38 185 PHE A O 1
ATOM 1553 N N . PHE A 1 186 ? 6.853 2.769 2.210 1.00 96.94 186 PHE A N 1
ATOM 1554 C CA . PHE A 1 186 ? 5.559 3.158 2.781 1.00 96.94 186 PHE A CA 1
ATOM 1555 C C . PHE A 1 186 ? 5.296 4.669 2.701 1.00 96.94 186 PHE A C 1
ATOM 1557 O O . PHE A 1 186 ? 4.142 5.078 2.571 1.00 96.94 186 PHE A O 1
ATOM 1564 N N . VAL A 1 187 ? 6.332 5.510 2.703 1.00 96.44 187 VAL A N 1
ATOM 1565 C CA . VAL A 1 187 ? 6.203 6.944 2.408 1.00 96.44 187 VAL A CA 1
ATOM 1566 C C . VAL A 1 187 ? 5.691 7.150 0.982 1.00 96.44 187 VAL A C 1
ATOM 1568 O O . VAL A 1 187 ? 4.766 7.933 0.782 1.00 96.44 187 VAL A O 1
ATOM 1571 N N . ILE A 1 188 ? 6.193 6.404 -0.008 1.00 97.19 188 ILE A N 1
ATOM 1572 C CA . ILE A 1 188 ? 5.658 6.457 -1.379 1.00 97.19 188 ILE A CA 1
ATOM 1573 C C . ILE A 1 188 ? 4.179 6.051 -1.428 1.00 97.19 188 ILE A C 1
ATOM 1575 O O . ILE A 1 188 ? 3.395 6.690 -2.133 1.00 97.19 188 ILE A O 1
ATOM 1579 N N . LEU A 1 189 ? 3.761 5.044 -0.653 1.00 97.69 189 LEU A N 1
ATOM 1580 C CA . LEU A 1 189 ? 2.341 4.694 -0.546 1.00 97.69 189 LEU A CA 1
ATOM 1581 C C . LEU A 1 189 ? 1.522 5.834 0.084 1.00 97.69 189 LEU A C 1
ATOM 1583 O O . LEU A 1 189 ? 0.454 6.149 -0.434 1.00 97.69 189 LEU A O 1
ATOM 1587 N N . ALA A 1 190 ? 2.028 6.523 1.113 1.00 95.38 190 ALA A N 1
ATOM 1588 C CA . ALA A 1 190 ? 1.376 7.716 1.672 1.00 95.38 190 ALA A CA 1
ATOM 1589 C C . ALA A 1 190 ? 1.254 8.851 0.636 1.00 95.38 190 ALA A C 1
ATOM 1591 O O . ALA A 1 190 ? 0.202 9.483 0.502 1.00 95.38 190 ALA A O 1
ATOM 1592 N N . VAL A 1 191 ? 2.304 9.078 -0.161 1.00 95.00 191 VAL A N 1
ATOM 1593 C CA . VAL A 1 191 ? 2.277 10.031 -1.282 1.00 95.00 191 VAL A CA 1
ATOM 1594 C C . VAL A 1 191 ? 1.220 9.624 -2.311 1.00 95.00 191 VAL A C 1
ATOM 1596 O O . VAL A 1 191 ? 0.525 10.488 -2.841 1.00 95.00 191 VAL A O 1
ATOM 1599 N N . ALA A 1 192 ? 1.027 8.328 -2.567 1.00 96.38 192 ALA A N 1
ATOM 1600 C CA . ALA A 1 192 ? -0.066 7.858 -3.413 1.00 96.38 192 ALA A CA 1
ATOM 1601 C C . ALA A 1 192 ? -1.442 8.167 -2.810 1.00 96.38 192 ALA A C 1
ATOM 1603 O O . ALA A 1 192 ? -2.301 8.690 -3.519 1.00 96.38 192 ALA A O 1
ATOM 1604 N N . VAL A 1 193 ? -1.658 7.937 -1.513 1.00 95.12 193 VAL A N 1
ATOM 1605 C CA . VAL A 1 193 ? -2.941 8.273 -0.869 1.00 95.12 193 VAL A CA 1
ATOM 1606 C C . VAL A 1 193 ? -3.275 9.754 -1.057 1.00 95.12 193 VAL A C 1
ATOM 1608 O O . VAL A 1 193 ? -4.360 10.089 -1.537 1.00 95.12 193 VAL A O 1
ATOM 1611 N N . THR A 1 194 ? -2.325 10.642 -0.762 1.00 93.19 194 THR A N 1
ATOM 1612 C CA . THR A 1 194 ? -2.532 12.093 -0.883 1.00 93.19 194 THR A CA 1
ATOM 1613 C C . THR A 1 194 ? -2.690 12.540 -2.338 1.00 93.19 194 THR A C 1
ATOM 1615 O O . THR A 1 194 ? -3.581 13.332 -2.645 1.00 93.19 194 THR A O 1
ATOM 1618 N N . THR A 1 195 ? -1.898 11.984 -3.261 1.00 94.31 195 THR A N 1
ATOM 1619 C CA . THR A 1 195 ? -1.951 12.328 -4.692 1.00 94.31 195 THR A CA 1
ATOM 1620 C C . THR A 1 195 ? -3.280 11.921 -5.330 1.00 94.31 195 THR A C 1
ATOM 1622 O O . THR A 1 195 ? -3.845 12.667 -6.132 1.00 94.31 195 THR A O 1
ATOM 1625 N N . PHE A 1 196 ? -3.804 10.747 -4.968 1.00 94.69 196 PHE A N 1
ATOM 1626 C CA . PHE A 1 196 ? -5.015 10.196 -5.569 1.00 94.69 196 PHE A CA 1
ATOM 1627 C C . PHE A 1 196 ? -6.301 10.541 -4.816 1.00 94.69 196 PHE A C 1
ATOM 1629 O O . PHE A 1 196 ? -7.358 10.177 -5.315 1.00 94.69 196 PHE A O 1
ATOM 1636 N N . LYS A 1 197 ? -6.262 11.264 -3.688 1.00 92.00 197 LYS A N 1
ATOM 1637 C CA . LYS A 1 197 ? -7.429 11.537 -2.819 1.00 92.00 197 LYS A CA 1
ATOM 1638 C C . LYS A 1 197 ? -8.679 12.042 -3.558 1.00 92.00 197 LYS A C 1
ATOM 1640 O O . LYS A 1 197 ? -9.793 11.640 -3.233 1.00 92.00 197 LYS A O 1
ATOM 1645 N N . SER A 1 198 ? -8.492 12.876 -4.583 1.00 90.31 198 SER A N 1
ATOM 1646 C CA . SER A 1 198 ? -9.575 13.422 -5.425 1.00 90.31 198 SER A CA 1
ATOM 1647 C C . SER A 1 198 ? -9.651 12.786 -6.821 1.00 90.31 198 SER A C 1
ATOM 1649 O O . SER A 1 198 ? -10.416 13.231 -7.675 1.00 90.31 198 SER A O 1
ATOM 1651 N N . HIS A 1 199 ? -8.847 11.759 -7.091 1.00 93.50 199 HIS A N 1
ATOM 1652 C CA . HIS A 1 199 ? -8.748 11.111 -8.393 1.00 93.50 199 HIS A CA 1
ATOM 1653 C C . HIS A 1 199 ? -9.705 9.915 -8.501 1.00 93.50 199 HIS A C 1
ATOM 1655 O O . HIS A 1 199 ? -9.910 9.160 -7.553 1.00 93.50 199 HIS A O 1
ATOM 1661 N N . LYS A 1 200 ? -10.236 9.653 -9.703 1.00 93.38 200 LYS A N 1
ATOM 1662 C CA . LYS A 1 200 ? -11.192 8.550 -9.956 1.00 93.38 200 LYS A CA 1
ATOM 1663 C C . LYS A 1 200 ? -10.669 7.151 -9.594 1.00 93.38 200 LYS A C 1
ATOM 1665 O O . LYS A 1 200 ? -11.455 6.241 -9.353 1.00 93.38 200 LYS A O 1
ATOM 1670 N N . LEU A 1 201 ? -9.346 6.983 -9.568 1.00 94.50 201 LEU A N 1
ATOM 1671 C CA . LEU A 1 201 ? -8.673 5.723 -9.230 1.00 94.50 201 LEU A CA 1
ATOM 1672 C C . LEU A 1 201 ? -8.371 5.570 -7.734 1.00 94.50 201 LEU A C 1
ATOM 1674 O O . LEU A 1 201 ? -7.778 4.564 -7.362 1.00 94.50 201 LEU A O 1
ATOM 1678 N N . PHE A 1 202 ? -8.784 6.516 -6.881 1.00 94.75 202 PHE A N 1
ATOM 1679 C CA . PHE A 1 202 ? -8.495 6.467 -5.446 1.00 94.75 202 PHE A CA 1
ATOM 1680 C C . PHE A 1 202 ? -8.905 5.136 -4.820 1.00 94.75 202 PHE A C 1
ATOM 1682 O O . PHE A 1 202 ? -8.082 4.468 -4.212 1.00 94.75 202 PHE A O 1
ATOM 1689 N N . LYS A 1 203 ? -10.151 4.703 -5.056 1.00 93.75 203 LYS A N 1
ATOM 1690 C CA . LYS A 1 203 ? -10.700 3.485 -4.446 1.00 93.75 203 LYS A CA 1
ATOM 1691 C C . LYS A 1 203 ? -9.909 2.222 -4.833 1.00 93.75 203 LYS A C 1
ATOM 1693 O O . LYS A 1 203 ? -9.467 1.541 -3.913 1.00 93.75 203 LYS A O 1
ATOM 1698 N N . PRO A 1 204 ? -9.684 1.897 -6.127 1.00 95.06 204 PRO A N 1
ATOM 1699 C CA . PRO A 1 204 ? -8.816 0.776 -6.498 1.00 95.06 204 PRO A CA 1
ATOM 1700 C C . PRO A 1 204 ? -7.418 0.855 -5.876 1.00 95.06 204 PRO A C 1
ATOM 1702 O O . PRO A 1 204 ? -6.927 -0.135 -5.348 1.00 95.06 204 PRO A O 1
ATOM 1705 N N . ILE A 1 205 ? -6.802 2.040 -5.882 1.00 96.06 205 ILE A N 1
ATOM 1706 C CA . ILE A 1 205 ? -5.457 2.245 -5.331 1.00 96.06 205 ILE A CA 1
ATOM 1707 C C . ILE A 1 205 ? -5.435 2.008 -3.820 1.00 96.06 205 ILE A C 1
ATOM 1709 O O . ILE A 1 205 ? -4.512 1.376 -3.320 1.00 96.06 205 ILE A O 1
ATOM 1713 N N . SER A 1 206 ? -6.462 2.444 -3.090 1.00 96.44 206 SER A N 1
ATOM 1714 C CA . SER A 1 206 ? -6.580 2.170 -1.659 1.00 96.44 206 SER A CA 1
ATOM 1715 C C . SER A 1 206 ? -6.566 0.664 -1.372 1.00 96.44 206 SER A C 1
ATOM 1717 O O . SER A 1 206 ? -5.895 0.246 -0.431 1.00 96.44 206 SER A O 1
ATOM 1719 N N . PHE A 1 207 ? -7.238 -0.157 -2.193 1.00 96.88 207 PHE A N 1
ATOM 1720 C CA . PHE A 1 207 ? -7.207 -1.620 -2.056 1.00 96.88 207 PHE A CA 1
ATOM 1721 C C . PHE A 1 207 ? -5.811 -2.211 -2.286 1.00 96.88 207 PHE A C 1
ATOM 1723 O O . PHE A 1 207 ? -5.384 -3.046 -1.494 1.00 96.88 207 PHE A O 1
ATOM 1730 N N . ILE A 1 208 ? -5.083 -1.730 -3.298 1.00 97.75 208 ILE A N 1
ATOM 1731 C CA . ILE A 1 208 ? -3.688 -2.135 -3.543 1.00 97.75 208 ILE A CA 1
ATOM 1732 C C . ILE A 1 208 ? -2.828 -1.809 -2.316 1.00 97.75 208 ILE A C 1
ATOM 1734 O O . ILE A 1 208 ? -2.079 -2.650 -1.832 1.00 97.75 208 ILE A O 1
ATOM 1738 N N . ILE A 1 209 ? -2.966 -0.601 -1.758 1.00 98.00 209 ILE A N 1
ATOM 1739 C CA . ILE A 1 209 ? -2.161 -0.164 -0.609 1.00 98.00 209 ILE A CA 1
ATOM 1740 C C . ILE A 1 209 ? -2.416 -1.046 0.622 1.00 98.00 209 ILE A C 1
ATOM 1742 O O . ILE A 1 209 ? -1.457 -1.468 1.267 1.00 98.00 209 ILE A O 1
ATOM 1746 N N . ILE A 1 210 ? -3.677 -1.359 0.952 1.00 97.00 210 ILE A N 1
ATOM 1747 C CA . ILE A 1 210 ? -3.961 -2.240 2.100 1.00 97.00 210 ILE A CA 1
ATOM 1748 C C . ILE A 1 210 ? -3.498 -3.680 1.856 1.00 97.00 210 ILE A C 1
ATOM 1750 O O . ILE A 1 210 ? -3.109 -4.336 2.819 1.00 97.00 210 ILE A O 1
ATOM 1754 N N . ASP A 1 211 ? -3.508 -4.164 0.607 1.00 97.38 211 ASP A N 1
ATOM 1755 C CA . ASP A 1 211 ? -2.967 -5.482 0.261 1.00 97.38 211 ASP A CA 1
ATOM 1756 C C . ASP A 1 211 ? -1.451 -5.514 0.476 1.00 97.38 211 ASP A C 1
ATOM 1758 O O . ASP A 1 211 ? -0.955 -6.408 1.156 1.00 97.38 211 ASP A O 1
ATOM 1762 N N . MET A 1 212 ? -0.729 -4.479 0.025 1.00 97.94 212 MET A N 1
ATOM 1763 C CA . MET A 1 212 ? 0.718 -4.363 0.247 1.00 97.94 212 MET A CA 1
ATOM 1764 C C . MET A 1 212 ? 1.068 -4.315 1.737 1.00 97.94 212 MET A C 1
ATOM 1766 O O . MET A 1 212 ? 2.000 -4.988 2.176 1.00 97.94 212 MET A O 1
ATOM 1770 N N . ILE A 1 213 ? 0.316 -3.545 2.533 1.00 96.75 213 ILE A N 1
ATOM 1771 C CA . ILE A 1 213 ? 0.518 -3.482 3.988 1.00 96.75 213 ILE A CA 1
ATOM 1772 C C . ILE A 1 213 ? 0.226 -4.847 4.623 1.00 96.75 213 ILE A C 1
ATOM 1774 O O . ILE A 1 213 ? 1.006 -5.319 5.448 1.00 96.75 213 ILE A O 1
ATOM 1778 N N . LEU A 1 214 ? -0.874 -5.503 4.239 1.00 95.75 214 LEU A N 1
ATOM 1779 C CA . LEU A 1 214 ? -1.241 -6.815 4.768 1.00 95.75 214 LEU A CA 1
ATOM 1780 C C . LEU A 1 214 ? -0.181 -7.872 4.450 1.00 95.75 214 LEU A C 1
ATOM 1782 O O . LEU A 1 214 ? 0.176 -8.659 5.329 1.00 95.75 214 LEU A O 1
ATOM 1786 N N . ASP A 1 215 ? 0.293 -7.903 3.207 1.00 96.12 215 ASP A N 1
ATOM 1787 C CA . ASP A 1 215 ? 1.309 -8.838 2.739 1.00 96.12 215 ASP A CA 1
ATOM 1788 C C . ASP A 1 215 ? 2.628 -8.627 3.488 1.00 96.12 215 ASP A C 1
ATOM 1790 O O . ASP A 1 215 ? 3.183 -9.582 4.037 1.00 96.12 215 ASP A O 1
ATOM 1794 N N . PHE A 1 216 ? 3.071 -7.375 3.635 1.00 95.06 216 PHE A N 1
ATOM 1795 C CA . PHE A 1 216 ? 4.258 -7.039 4.420 1.00 95.06 216 PHE A CA 1
ATOM 1796 C C . PHE A 1 216 ? 4.116 -7.458 5.891 1.00 95.06 216 PHE A C 1
ATOM 1798 O O . PHE A 1 216 ? 4.972 -8.171 6.415 1.00 95.06 216 PHE A O 1
ATOM 1805 N N . CYS A 1 217 ? 3.009 -7.102 6.554 1.00 91.94 217 CYS A N 1
ATOM 1806 C CA . CYS A 1 217 ? 2.776 -7.458 7.958 1.00 91.94 217 CYS A CA 1
ATOM 1807 C C . CYS A 1 217 ? 2.720 -8.975 8.199 1.00 91.94 217 CYS A C 1
ATOM 1809 O O . CYS A 1 217 ? 3.042 -9.425 9.298 1.00 91.94 217 CYS A O 1
ATOM 1811 N N . LYS A 1 218 ? 2.293 -9.765 7.205 1.00 91.62 218 LYS A N 1
ATOM 1812 C CA . LYS A 1 218 ? 2.270 -11.233 7.289 1.00 91.62 218 LYS A CA 1
ATOM 1813 C C . LYS A 1 218 ? 3.632 -11.868 7.026 1.00 91.62 218 LYS A C 1
ATOM 1815 O O . LYS A 1 218 ? 3.960 -12.854 7.676 1.00 91.62 218 LYS A O 1
ATOM 1820 N N . SER A 1 219 ? 4.381 -11.345 6.058 1.00 92.00 219 SER A N 1
ATOM 1821 C CA . SER A 1 219 ? 5.628 -11.952 5.574 1.00 92.00 219 SER A CA 1
ATOM 1822 C C . SER A 1 219 ? 6.873 -11.498 6.343 1.00 92.00 219 SER A C 1
ATOM 1824 O O . SER A 1 219 ? 7.815 -12.272 6.454 1.00 92.00 219 SER A O 1
ATOM 1826 N N . HIS A 1 220 ? 6.877 -10.283 6.899 1.00 89.31 220 HIS A N 1
ATOM 1827 C CA . HIS A 1 220 ? 8.048 -9.654 7.529 1.00 89.31 220 HIS A CA 1
ATOM 1828 C C . HIS A 1 220 ? 7.742 -9.170 8.953 1.00 89.31 220 HIS A C 1
ATOM 1830 O O . HIS A 1 220 ? 8.143 -8.079 9.362 1.00 89.31 220 HIS A O 1
ATOM 1836 N N . ARG A 1 221 ? 7.006 -9.982 9.722 1.00 84.19 221 ARG A N 1
ATOM 1837 C CA . ARG A 1 221 ? 6.621 -9.654 11.103 1.00 84.19 221 ARG A CA 1
ATOM 1838 C C . ARG A 1 221 ? 7.831 -9.371 11.995 1.00 84.19 221 ARG A C 1
ATOM 1840 O O . ARG A 1 221 ? 7.768 -8.441 12.789 1.00 84.19 221 ARG A O 1
ATOM 1847 N N . ASP A 1 222 ? 8.913 -10.120 11.815 1.00 79.75 222 ASP A N 1
ATOM 1848 C CA . ASP A 1 222 ? 10.128 -10.019 12.634 1.00 79.75 222 ASP A CA 1
ATOM 1849 C C . ASP A 1 222 ? 10.843 -8.669 12.445 1.00 79.75 222 ASP A C 1
ATOM 1851 O O . ASP A 1 222 ? 11.505 -8.169 13.349 1.00 79.75 222 ASP A O 1
ATOM 1855 N N . ILE A 1 223 ? 10.671 -8.025 11.281 1.00 75.94 223 ILE A N 1
ATOM 1856 C CA . ILE A 1 223 ? 11.191 -6.670 11.030 1.00 75.94 223 ILE A CA 1
ATOM 1857 C C . ILE A 1 223 ? 10.371 -5.627 11.804 1.00 75.94 223 ILE A C 1
ATOM 1859 O O . ILE A 1 223 ? 10.872 -4.557 12.136 1.00 75.94 223 ILE A O 1
ATOM 1863 N N . LEU A 1 224 ? 9.106 -5.920 12.100 1.00 72.19 224 LEU A N 1
ATOM 1864 C CA . LEU A 1 224 ? 8.154 -5.013 12.740 1.00 72.19 224 LEU A CA 1
ATOM 1865 C C . LEU A 1 224 ? 8.189 -5.076 14.285 1.00 72.19 224 LEU A C 1
ATOM 1867 O O . LEU A 1 224 ? 7.225 -4.664 14.934 1.00 72.19 224 LEU A O 1
ATOM 1871 N N . GLU A 1 225 ? 9.280 -5.569 14.879 1.00 66.00 225 GLU A N 1
ATOM 1872 C CA . GLU A 1 225 ? 9.485 -5.611 16.336 1.00 66.00 225 GLU A CA 1
ATOM 1873 C C . GLU A 1 225 ? 9.993 -4.269 16.927 1.00 66.00 225 GLU A C 1
ATOM 1875 O O . GLU A 1 225 ? 10.265 -3.310 16.204 1.00 66.00 225 GLU A O 1
ATOM 1880 N N . GLU A 1 226 ? 9.998 -4.174 18.265 1.00 52.72 226 GLU A N 1
ATOM 1881 C CA . GLU A 1 226 ? 9.985 -2.956 19.105 1.00 52.72 226 GLU A CA 1
ATOM 1882 C C . GLU A 1 226 ? 10.849 -1.770 18.592 1.00 52.72 226 GLU A C 1
ATOM 1884 O O . GLU A 1 226 ? 12.043 -1.903 18.343 1.00 52.72 226 GLU A O 1
ATOM 1889 N N . ASN A 1 227 ? 10.242 -0.572 18.519 1.00 55.00 227 ASN A N 1
ATOM 1890 C CA . ASN A 1 227 ? 10.849 0.715 18.111 1.00 55.00 227 ASN A CA 1
ATOM 1891 C C . ASN A 1 227 ? 11.169 0.906 16.615 1.00 55.00 227 ASN A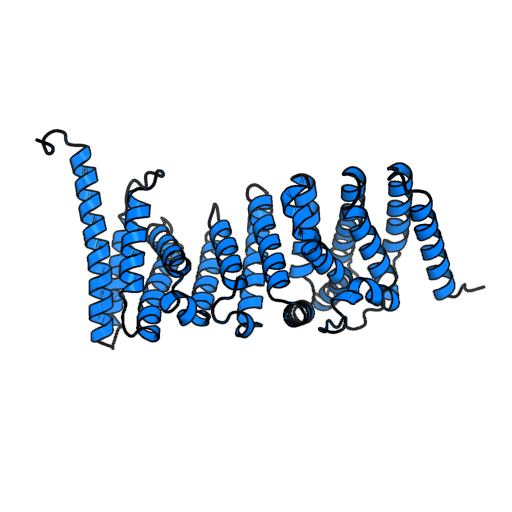 C 1
ATOM 1893 O O . ASN A 1 227 ? 11.999 1.749 16.271 1.00 55.00 227 ASN A O 1
ATOM 1897 N N . ASN A 1 228 ? 10.499 0.192 15.705 1.00 66.81 228 ASN A N 1
ATOM 1898 C CA . ASN A 1 228 ? 10.712 0.404 14.274 1.00 66.81 228 ASN A CA 1
ATOM 1899 C C . ASN A 1 228 ? 9.841 1.539 13.688 1.00 66.81 228 ASN A C 1
ATOM 1901 O O . ASN A 1 228 ? 8.609 1.485 13.717 1.00 66.81 228 ASN A O 1
ATOM 1905 N N . SER A 1 229 ? 10.496 2.522 13.061 1.00 85.50 229 SER A N 1
ATOM 1906 C CA . SER A 1 229 ? 9.882 3.597 12.267 1.00 85.50 229 SER A CA 1
ATOM 1907 C C . SER A 1 229 ? 9.002 3.095 11.114 1.00 85.50 229 SER A C 1
ATOM 1909 O O . SER A 1 229 ? 8.110 3.815 10.664 1.00 85.50 229 SER A O 1
ATOM 1911 N N . VAL A 1 230 ? 9.192 1.851 10.659 1.00 89.31 230 VAL A N 1
ATOM 1912 C CA . VAL A 1 230 ? 8.327 1.198 9.664 1.00 89.31 230 VAL A CA 1
ATOM 1913 C C . VAL A 1 230 ? 6.889 1.097 10.171 1.00 89.31 230 VAL A C 1
ATOM 1915 O O . VAL A 1 230 ? 5.962 1.436 9.436 1.00 89.31 230 VAL A O 1
ATOM 1918 N N . LEU A 1 231 ? 6.680 0.667 11.423 1.00 87.00 231 LEU A N 1
ATOM 1919 C CA . LEU A 1 231 ? 5.331 0.534 11.975 1.00 87.00 231 LEU A CA 1
ATOM 1920 C C . LEU A 1 231 ? 4.663 1.909 12.083 1.00 87.00 231 LEU A C 1
ATOM 1922 O O . LEU A 1 231 ? 3.516 2.058 11.664 1.00 87.00 231 LEU A O 1
ATOM 1926 N N . SER A 1 232 ? 5.404 2.926 12.541 1.00 87.12 232 SER A N 1
ATOM 1927 C CA . SER A 1 232 ? 4.949 4.323 12.552 1.00 87.12 232 SER A CA 1
ATOM 1928 C C . SER A 1 232 ? 4.459 4.762 11.178 1.00 87.12 232 SER A C 1
ATOM 1930 O O . SER A 1 232 ? 3.345 5.269 11.044 1.00 87.12 232 SER A O 1
ATOM 1932 N N . GLN A 1 233 ? 5.255 4.496 10.142 1.00 91.56 233 GLN A N 1
ATOM 1933 C CA . GLN A 1 233 ? 4.912 4.878 8.783 1.00 91.56 233 GLN A CA 1
ATOM 1934 C C . GLN A 1 233 ? 3.689 4.119 8.249 1.00 91.56 233 GLN A C 1
ATOM 1936 O O . GLN A 1 233 ? 2.843 4.722 7.589 1.00 91.56 233 GLN A O 1
ATOM 1941 N N . ILE A 1 234 ? 3.543 2.828 8.561 1.00 92.06 234 ILE A N 1
ATOM 1942 C CA . ILE A 1 234 ? 2.345 2.051 8.207 1.00 92.06 234 ILE A CA 1
ATOM 1943 C C . ILE A 1 234 ? 1.094 2.681 8.831 1.00 92.06 234 ILE A C 1
ATOM 1945 O O . ILE A 1 234 ? 0.096 2.873 8.137 1.00 92.06 234 ILE A O 1
ATOM 1949 N N . PHE A 1 235 ? 1.138 3.049 10.114 1.00 88.19 235 PHE A N 1
ATOM 1950 C CA . PHE A 1 235 ? 0.004 3.693 10.781 1.00 88.19 235 PHE A CA 1
ATOM 1951 C C . PHE A 1 235 ? -0.367 5.038 10.151 1.00 88.19 235 PHE A C 1
ATOM 1953 O O . PHE A 1 235 ? -1.554 5.299 9.963 1.00 88.19 235 PHE A O 1
ATOM 1960 N N . LEU A 1 236 ? 0.619 5.848 9.755 1.00 89.50 236 LEU A N 1
ATOM 1961 C CA . LEU A 1 236 ? 0.371 7.099 9.034 1.00 89.50 236 LEU A CA 1
ATOM 1962 C C . LEU A 1 236 ? -0.351 6.853 7.701 1.00 89.50 236 LEU A C 1
ATOM 1964 O O . LEU A 1 236 ? -1.346 7.511 7.407 1.00 89.50 236 LEU A O 1
ATOM 1968 N N . VAL A 1 237 ? 0.082 5.856 6.918 1.00 93.75 237 VAL A N 1
ATOM 1969 C CA . VAL A 1 237 ? -0.600 5.485 5.662 1.00 93.75 237 VAL A CA 1
ATOM 1970 C C . VAL A 1 237 ? -2.049 5.059 5.929 1.00 93.75 237 VAL A C 1
ATOM 1972 O O . VAL A 1 237 ? -2.960 5.457 5.202 1.00 93.75 237 VAL A O 1
ATOM 1975 N N . LEU A 1 238 ? -2.280 4.259 6.974 1.00 91.88 238 LEU A N 1
ATOM 1976 C CA . LEU A 1 238 ? -3.614 3.763 7.323 1.00 91.88 238 LEU A CA 1
ATOM 1977 C C . LEU A 1 238 ? -4.557 4.875 7.794 1.00 91.88 238 LEU A C 1
ATOM 1979 O O . LEU A 1 238 ? -5.744 4.810 7.476 1.00 91.88 238 LEU A O 1
ATOM 1983 N N . GLN A 1 239 ? -4.053 5.883 8.509 1.00 86.25 239 GLN A N 1
ATOM 1984 C CA . GLN A 1 239 ? -4.828 7.066 8.899 1.00 86.25 239 GLN A CA 1
ATOM 1985 C C . GLN A 1 239 ? -5.269 7.870 7.668 1.00 86.25 239 GLN A C 1
ATOM 1987 O O . GLN A 1 239 ? -6.450 8.178 7.515 1.00 86.25 239 GLN A O 1
ATOM 1992 N N . GLU A 1 240 ? -4.353 8.138 6.735 1.00 86.88 240 GLU A N 1
ATOM 1993 C CA . GLU A 1 240 ? -4.661 8.892 5.510 1.00 86.88 240 GLU A CA 1
ATOM 1994 C C . GLU A 1 240 ? -5.700 8.189 4.620 1.00 86.88 240 GLU A C 1
ATOM 1996 O O . GLU A 1 240 ? -6.488 8.832 3.919 1.00 86.88 240 GLU A O 1
ATOM 2001 N N . LEU A 1 241 ? -5.745 6.854 4.661 1.00 90.06 241 LEU A N 1
ATOM 2002 C CA . LEU A 1 241 ? -6.687 6.051 3.885 1.00 90.06 241 LEU A CA 1
ATOM 2003 C C . LEU A 1 241 ? -8.138 6.142 4.366 1.00 90.06 241 LEU A C 1
ATOM 2005 O O . LEU A 1 241 ? -9.018 5.721 3.622 1.00 90.06 241 LEU A O 1
ATOM 2009 N N . GLN A 1 242 ? -8.420 6.663 5.561 1.00 79.19 242 GLN A N 1
ATOM 2010 C CA . GLN A 1 242 ? -9.756 6.591 6.173 1.00 79.19 242 GLN A CA 1
ATOM 2011 C C . GLN A 1 242 ? -10.773 7.578 5.576 1.00 79.19 242 GLN A C 1
ATOM 2013 O O . GLN A 1 242 ? -11.982 7.391 5.717 1.00 79.19 242 GLN A O 1
ATOM 2018 N N . VAL A 1 243 ? -10.318 8.608 4.861 1.00 76.06 243 VAL A N 1
ATOM 2019 C CA . VAL A 1 243 ? -11.187 9.686 4.368 1.00 76.06 243 VAL A CA 1
ATOM 2020 C C . VAL A 1 243 ? -11.888 9.306 3.054 1.00 76.06 243 VAL A C 1
ATOM 2022 O O . VAL A 1 243 ? -11.249 8.868 2.102 1.00 76.06 243 VAL A O 1
ATOM 2025 N N . ASN A 1 244 ? -13.202 9.559 2.967 1.00 75.25 244 ASN A N 1
ATOM 2026 C CA . ASN A 1 244 ? -14.021 9.439 1.745 1.00 75.25 244 ASN A CA 1
ATOM 2027 C C . ASN A 1 244 ? -14.017 8.038 1.090 1.00 75.25 244 ASN A C 1
ATOM 2029 O O . ASN A 1 244 ? -13.944 7.886 -0.134 1.00 75.25 244 ASN A O 1
ATOM 2033 N N . GLN A 1 245 ? -14.098 6.994 1.915 1.00 87.88 245 GLN A N 1
ATOM 2034 C CA . GLN A 1 245 ? -13.997 5.613 1.454 1.00 87.88 245 GLN A CA 1
ATOM 2035 C C . GLN A 1 245 ? -15.333 4.900 1.251 1.00 87.88 245 GLN A C 1
ATOM 2037 O O . GLN A 1 245 ? -16.378 5.242 1.801 1.00 87.88 245 GLN A O 1
ATOM 2042 N N . SER A 1 246 ? -15.283 3.837 0.446 1.00 91.56 246 SER A N 1
ATOM 2043 C CA . SER A 1 246 ? -16.406 2.908 0.302 1.00 91.56 246 SER A CA 1
ATOM 2044 C C . SER A 1 246 ? -16.562 2.008 1.532 1.00 91.56 246 SER A C 1
ATOM 2046 O O . SER A 1 246 ? -15.596 1.688 2.217 1.00 91.56 246 SER A O 1
ATOM 2048 N N . THR A 1 247 ? -17.778 1.525 1.785 1.00 92.06 247 THR A N 1
ATOM 2049 C CA . THR A 1 247 ? -18.049 0.617 2.912 1.00 92.06 247 THR A CA 1
ATOM 2050 C C . THR A 1 247 ? -17.272 -0.692 2.822 1.00 92.06 247 THR A C 1
ATOM 2052 O O . THR A 1 247 ? -16.794 -1.180 3.841 1.00 92.06 247 THR A O 1
ATOM 2055 N N . SER A 1 248 ? -17.112 -1.248 1.619 1.00 92.56 248 SER A N 1
ATOM 2056 C CA . SER A 1 248 ? -16.298 -2.447 1.398 1.00 92.56 248 SER A CA 1
ATOM 2057 C C . SER A 1 248 ? -14.832 -2.207 1.756 1.00 92.56 248 SER A C 1
ATOM 2059 O O . SER A 1 248 ? -14.217 -3.063 2.387 1.00 92.56 248 SER A O 1
ATOM 2061 N N . PHE A 1 249 ? -14.295 -1.031 1.420 1.00 94.81 249 PHE A N 1
ATOM 2062 C CA . PHE A 1 249 ? -12.934 -0.657 1.792 1.00 94.81 249 PHE A CA 1
ATOM 2063 C C . PHE A 1 249 ? -12.774 -0.518 3.306 1.00 94.81 249 PHE A C 1
ATOM 2065 O O . PHE A 1 249 ? -11.864 -1.115 3.867 1.00 94.81 249 PHE A O 1
ATOM 2072 N N . VAL A 1 250 ? -13.681 0.197 3.983 1.00 93.00 250 VAL A N 1
ATOM 2073 C CA . VAL A 1 250 ? -13.631 0.336 5.450 1.00 93.00 250 VAL A CA 1
ATOM 2074 C C . VAL A 1 250 ? -13.652 -1.043 6.116 1.00 93.00 250 VAL A C 1
ATOM 2076 O O . VAL A 1 250 ? -12.837 -1.322 6.985 1.00 93.00 250 VAL A O 1
ATOM 2079 N N . ILE A 1 251 ? -14.500 -1.967 5.657 1.00 92.81 251 ILE A N 1
ATOM 2080 C CA . ILE A 1 251 ? -14.512 -3.345 6.172 1.00 92.81 251 ILE A CA 1
ATOM 2081 C C . ILE A 1 251 ? -13.152 -4.041 5.982 1.00 92.81 251 ILE A C 1
ATOM 2083 O O . ILE A 1 251 ? -12.679 -4.712 6.902 1.00 92.81 251 ILE A O 1
ATOM 2087 N N . ALA A 1 252 ? -12.526 -3.894 4.811 1.00 94.88 252 ALA A N 1
ATOM 2088 C CA . ALA A 1 252 ? -11.209 -4.462 4.535 1.00 94.88 252 ALA A CA 1
ATOM 2089 C C . ALA A 1 252 ? -10.120 -3.843 5.429 1.00 94.88 252 ALA A C 1
ATOM 2091 O O . ALA A 1 252 ? -9.324 -4.577 6.016 1.00 94.88 252 ALA A O 1
ATOM 2092 N N . LEU A 1 253 ? -10.153 -2.521 5.619 1.00 94.75 253 LEU A N 1
ATOM 2093 C CA . LEU A 1 253 ? -9.278 -1.797 6.536 1.00 94.75 253 LEU A CA 1
ATOM 2094 C C . LEU A 1 253 ? -9.412 -2.328 7.968 1.00 94.75 253 LEU A C 1
ATOM 2096 O O . LEU A 1 253 ? -8.408 -2.649 8.589 1.00 94.75 253 LEU A O 1
ATOM 2100 N N . TYR A 1 254 ? -10.630 -2.520 8.479 1.00 93.75 254 TYR A N 1
ATOM 2101 C CA . TYR A 1 254 ? -10.842 -3.073 9.822 1.00 93.75 254 TYR A CA 1
ATOM 2102 C C . TYR A 1 254 ? -10.319 -4.503 9.982 1.00 93.75 254 TYR A C 1
ATOM 2104 O O . TYR A 1 254 ? -9.829 -4.865 11.052 1.00 93.75 254 TYR A O 1
ATOM 2112 N N . ASN A 1 255 ? -10.391 -5.324 8.931 1.00 93.06 255 ASN A N 1
ATOM 2113 C CA . ASN A 1 255 ? -9.784 -6.652 8.961 1.00 93.06 255 ASN A CA 1
ATOM 2114 C C . ASN A 1 255 ? -8.250 -6.555 9.048 1.00 93.06 255 ASN A C 1
ATOM 2116 O O . ASN A 1 255 ? -7.645 -7.302 9.815 1.00 93.06 255 ASN A O 1
ATOM 2120 N N . LEU A 1 256 ? -7.631 -5.626 8.311 1.00 94.88 256 LEU A N 1
ATOM 2121 C CA . LEU A 1 256 ? -6.193 -5.357 8.395 1.00 94.88 256 LEU A CA 1
ATOM 2122 C C . LEU A 1 256 ? -5.799 -4.820 9.779 1.00 94.88 256 LEU A C 1
ATOM 2124 O O . LEU A 1 256 ? -4.869 -5.345 10.384 1.00 94.88 256 LEU A O 1
ATOM 2128 N N . LEU A 1 257 ? -6.533 -3.844 10.319 1.00 93.25 257 LEU A N 1
ATOM 2129 C CA . LEU A 1 257 ? -6.288 -3.308 11.659 1.00 93.25 257 LEU A CA 1
ATOM 2130 C C . LEU A 1 257 ? -6.364 -4.410 12.720 1.00 93.25 257 LEU A C 1
ATOM 2132 O O . LEU A 1 257 ? -5.490 -4.483 13.571 1.00 93.25 257 LEU A O 1
ATOM 2136 N N . ALA A 1 258 ? -7.323 -5.337 12.629 1.00 93.81 258 ALA A N 1
ATOM 2137 C CA . ALA A 1 258 ? -7.388 -6.482 13.538 1.00 93.81 258 ALA A CA 1
ATOM 2138 C C . ALA A 1 258 ? -6.159 -7.410 13.436 1.00 93.81 258 ALA A C 1
ATOM 2140 O O . ALA A 1 258 ? -5.711 -7.947 14.450 1.00 93.81 258 ALA A O 1
ATOM 2141 N N . VAL A 1 259 ? -5.604 -7.605 12.232 1.00 92.31 259 VAL A N 1
ATOM 2142 C CA . VAL A 1 259 ? -4.361 -8.372 12.026 1.00 92.31 259 VAL A CA 1
ATOM 2143 C C . VAL A 1 259 ? -3.169 -7.641 12.646 1.00 92.31 259 VAL A C 1
ATOM 2145 O O . VAL A 1 259 ? -2.434 -8.246 13.423 1.00 92.31 259 VAL A O 1
ATOM 2148 N N . ILE A 1 260 ? -3.023 -6.342 12.380 1.00 89.56 260 ILE A N 1
ATOM 2149 C CA . ILE A 1 260 ? -1.963 -5.495 12.948 1.00 89.56 260 ILE A CA 1
ATOM 2150 C C . ILE A 1 260 ? -2.053 -5.492 14.478 1.00 89.56 260 ILE A C 1
ATOM 2152 O O . ILE A 1 260 ? -1.074 -5.794 15.153 1.00 89.56 260 ILE A O 1
ATOM 2156 N N . SER A 1 261 ? -3.238 -5.256 15.043 1.00 90.62 261 SER A N 1
ATOM 2157 C CA . SER A 1 261 ? -3.455 -5.272 16.492 1.00 90.62 261 SER A CA 1
ATOM 2158 C C . SER A 1 261 ? -3.172 -6.630 17.129 1.00 90.62 261 SER A C 1
ATOM 2160 O O . SER A 1 261 ? -2.795 -6.687 18.293 1.00 90.62 261 SER A O 1
ATOM 2162 N N . ARG A 1 262 ? -3.333 -7.733 16.387 1.00 91.19 262 ARG A N 1
ATOM 2163 C CA . ARG A 1 262 ? -2.957 -9.068 16.863 1.00 91.19 262 ARG A CA 1
ATOM 2164 C C . ARG A 1 262 ? -1.451 -9.288 16.838 1.00 91.19 262 ARG A C 1
ATOM 2166 O O . ARG A 1 262 ? -0.932 -9.936 17.739 1.00 91.19 262 ARG A O 1
ATOM 2173 N N . TYR A 1 263 ? -0.774 -8.839 15.786 1.00 87.25 263 TYR A N 1
ATOM 2174 C CA . TYR A 1 263 ? 0.654 -9.088 15.614 1.00 87.25 263 TYR A CA 1
ATOM 2175 C C . TYR A 1 263 ? 1.526 -8.164 16.454 1.00 87.25 263 TYR A C 1
ATOM 2177 O O . TYR A 1 263 ? 2.584 -8.606 16.902 1.00 87.25 263 TYR A O 1
ATOM 2185 N N . PHE A 1 264 ? 1.057 -6.942 16.703 1.00 85.88 264 PHE A N 1
ATOM 2186 C CA . PHE A 1 264 ? 1.815 -5.866 17.338 1.00 85.88 264 PHE A CA 1
ATOM 2187 C C . PHE A 1 264 ? 1.137 -5.355 18.617 1.00 85.88 264 PHE A C 1
ATOM 2189 O O . PHE A 1 264 ? 1.317 -4.201 18.997 1.00 85.88 264 PHE A O 1
ATOM 2196 N N . SER A 1 265 ? 0.359 -6.205 19.297 1.00 88.94 265 SER A N 1
ATOM 2197 C CA . SER A 1 265 ? -0.326 -5.875 20.557 1.00 88.94 265 SER A CA 1
ATOM 2198 C C . SER A 1 265 ? 0.641 -5.307 21.597 1.00 88.94 265 SER A C 1
ATOM 2200 O O . SER A 1 265 ? 0.388 -4.244 22.159 1.00 88.94 265 SER A O 1
ATOM 2202 N N . ARG A 1 266 ? 1.802 -5.942 21.774 1.00 86.62 266 ARG A N 1
ATOM 2203 C CA . ARG A 1 266 ? 2.846 -5.466 22.686 1.00 86.62 266 ARG A CA 1
ATOM 2204 C C . ARG A 1 266 ? 3.366 -4.069 22.329 1.00 86.62 266 ARG A C 1
ATOM 2206 O O . ARG A 1 266 ? 3.518 -3.233 23.214 1.00 86.62 266 ARG A O 1
ATOM 2213 N N . ALA A 1 267 ? 3.571 -3.780 21.042 1.00 83.81 267 ALA A N 1
ATOM 2214 C CA . ALA A 1 267 ? 3.993 -2.451 20.596 1.00 83.81 267 ALA A CA 1
ATOM 2215 C C . ALA A 1 267 ? 2.910 -1.384 20.831 1.00 83.81 267 ALA A C 1
ATOM 2217 O O . ALA A 1 267 ? 3.223 -0.252 21.186 1.00 83.81 267 ALA A O 1
ATOM 2218 N N . ILE A 1 268 ? 1.635 -1.751 20.678 1.00 86.94 268 ILE A N 1
ATOM 2219 C CA . ILE A 1 268 ? 0.495 -0.846 20.870 1.00 86.94 268 ILE A CA 1
ATOM 2220 C C . ILE A 1 268 ? 0.268 -0.526 22.358 1.00 86.94 268 ILE A C 1
ATOM 2222 O O . ILE A 1 268 ? -0.054 0.617 22.687 1.00 86.94 268 ILE A O 1
ATOM 2226 N N . PHE A 1 269 ? 0.410 -1.517 23.248 1.00 88.38 269 PHE A N 1
ATOM 2227 C CA . PHE A 1 269 ? -0.002 -1.394 24.654 1.00 88.38 269 PHE A CA 1
ATOM 2228 C C . PHE A 1 269 ? 1.146 -1.225 25.652 1.00 88.38 269 PHE A C 1
ATOM 2230 O O . PHE A 1 269 ? 0.966 -0.516 26.642 1.00 88.38 269 PHE A O 1
ATOM 2237 N N . CYS A 1 270 ? 2.308 -1.841 25.416 1.00 81.12 270 CYS A N 1
ATOM 2238 C CA . CYS A 1 270 ? 3.403 -1.863 26.392 1.00 81.12 270 CYS A CA 1
ATOM 2239 C C . CYS A 1 270 ? 4.472 -0.798 26.136 1.00 81.12 270 CYS A C 1
ATOM 2241 O O . CYS A 1 270 ? 5.173 -0.411 27.070 1.00 81.12 270 CYS A O 1
ATOM 2243 N N . LEU A 1 271 ? 4.617 -0.318 24.898 1.00 68.62 271 LEU A N 1
ATOM 2244 C CA . LEU A 1 271 ? 5.614 0.702 24.574 1.00 68.62 271 LEU A CA 1
ATOM 2245 C C . LEU A 1 271 ? 5.112 2.119 24.907 1.00 68.62 271 LEU A C 1
ATOM 2247 O O . LEU A 1 271 ? 3.910 2.416 24.916 1.00 68.62 271 LEU A O 1
ATOM 2251 N N . GLY A 1 272 ? 6.070 3.005 25.196 1.00 59.06 272 GLY A N 1
ATOM 2252 C CA . GLY A 1 272 ? 5.832 4.385 25.637 1.00 59.06 272 GLY A CA 1
ATOM 2253 C C . GLY A 1 272 ? 5.208 5.305 24.584 1.00 59.06 272 GLY A C 1
ATOM 2254 O O . GLY A 1 272 ? 4.820 6.423 24.916 1.00 59.06 272 GLY A O 1
ATOM 2255 N N . ASP A 1 273 ? 5.071 4.851 23.337 1.00 65.94 273 ASP A N 1
ATOM 2256 C CA . ASP A 1 273 ? 4.404 5.621 22.293 1.00 65.94 273 ASP A CA 1
ATOM 2257 C C . ASP A 1 273 ? 2.874 5.481 22.403 1.00 65.94 273 ASP A C 1
ATOM 2259 O O . ASP A 1 273 ? 2.258 4.513 21.947 1.00 65.94 273 ASP A O 1
ATOM 2263 N N . ALA A 1 274 ? 2.249 6.468 23.051 1.00 63.38 274 ALA A N 1
ATOM 2264 C CA . ALA A 1 274 ? 0.795 6.616 23.160 1.00 63.38 274 ALA A CA 1
ATOM 2265 C C . ALA A 1 274 ? 0.073 6.694 21.806 1.00 63.38 274 ALA A C 1
ATOM 2267 O O . ALA A 1 274 ? -1.121 6.389 21.731 1.00 63.38 274 ALA A O 1
ATOM 2268 N N . SER A 1 275 ? 0.781 7.048 20.729 1.00 76.62 275 SER A N 1
ATOM 2269 C CA . SER A 1 275 ? 0.155 7.422 19.464 1.00 76.62 275 SER A CA 1
ATOM 2270 C C . SER A 1 275 ? -0.629 6.286 18.797 1.00 76.62 275 SER A C 1
ATOM 2272 O O . SER A 1 275 ? -1.724 6.537 18.288 1.00 76.62 275 SER A O 1
ATOM 2274 N N . TYR A 1 276 ? -0.149 5.036 18.847 1.00 84.62 276 TYR A N 1
ATOM 2275 C CA . TYR A 1 276 ? -0.809 3.910 18.169 1.00 84.62 276 TYR A CA 1
ATOM 2276 C C . TYR A 1 276 ? -2.160 3.567 18.786 1.00 84.62 276 TYR A C 1
ATOM 2278 O O . TYR A 1 276 ? -3.179 3.526 18.094 1.00 84.62 276 TYR A O 1
ATOM 2286 N N . CYS A 1 277 ? -2.173 3.336 20.102 1.00 89.56 277 CYS A N 1
ATOM 2287 C CA . CYS A 1 277 ? -3.391 3.008 20.834 1.00 89.56 277 CYS A CA 1
ATOM 2288 C C . CYS A 1 277 ? -4.396 4.161 20.746 1.00 89.56 277 CYS A C 1
ATOM 2290 O O . CYS A 1 277 ? -5.572 3.918 20.472 1.00 89.56 277 CYS A O 1
ATOM 2292 N N . GLY A 1 278 ? -3.937 5.407 20.902 1.00 89.38 278 GLY A N 1
ATOM 2293 C CA . GLY A 1 278 ? -4.783 6.592 20.779 1.00 89.38 278 GLY A CA 1
ATOM 2294 C C . GLY A 1 278 ? -5.398 6.743 19.390 1.00 89.38 278 GLY A C 1
ATOM 2295 O O . GLY A 1 278 ? -6.605 6.939 19.270 1.00 89.38 278 GLY A O 1
ATOM 2296 N N . SER A 1 279 ? -4.606 6.585 18.326 1.00 87.62 279 SER A N 1
ATOM 2297 C CA . SER A 1 279 ? -5.104 6.673 16.949 1.00 87.62 279 SER A CA 1
ATOM 2298 C C . SER A 1 279 ? -6.126 5.585 16.622 1.00 87.62 279 SER A C 1
ATOM 2300 O O . SER A 1 279 ? -7.187 5.893 16.074 1.00 87.62 279 SER A O 1
ATOM 2302 N N . LEU A 1 280 ? -5.829 4.329 16.967 1.00 90.50 280 LEU A N 1
ATOM 2303 C CA . LEU A 1 280 ? -6.754 3.215 16.756 1.00 90.50 280 LEU A CA 1
ATOM 2304 C C . LEU A 1 280 ? -8.056 3.438 17.519 1.00 90.50 280 LEU A C 1
ATOM 2306 O O . LEU A 1 280 ? -9.137 3.261 16.965 1.00 90.50 280 LEU A O 1
ATOM 2310 N N . THR A 1 281 ? -7.949 3.853 18.781 1.00 93.12 281 THR A N 1
ATOM 2311 C CA . THR A 1 281 ? -9.112 4.073 19.641 1.00 93.12 281 THR A CA 1
ATOM 2312 C C . THR A 1 281 ? -9.983 5.206 19.113 1.00 93.12 281 THR A C 1
ATOM 2314 O O . THR A 1 281 ? -11.199 5.043 19.033 1.00 93.12 281 THR A O 1
ATOM 2317 N N . TYR A 1 282 ? -9.378 6.313 18.680 1.00 91.50 282 TYR A N 1
ATOM 2318 C CA . TYR A 1 282 ? -10.098 7.420 18.058 1.00 91.50 282 TYR A CA 1
ATOM 2319 C C . TYR A 1 282 ? -10.882 6.967 16.830 1.00 91.50 282 TYR A C 1
ATOM 2321 O O . TYR A 1 282 ? -12.089 7.197 16.759 1.00 91.50 282 TYR A O 1
ATOM 2329 N N . GLN A 1 283 ? -10.228 6.253 15.910 1.00 89.38 283 GLN A N 1
ATOM 2330 C CA . GLN A 1 283 ? -10.883 5.781 14.694 1.00 89.38 283 GLN A CA 1
ATOM 2331 C C . GLN A 1 283 ? -12.041 4.825 14.994 1.00 89.38 283 GLN A C 1
ATOM 2333 O O . GLN A 1 283 ? -13.122 4.932 14.417 1.00 89.38 283 GLN A O 1
ATOM 2338 N N . VAL A 1 284 ? -11.824 3.891 15.916 1.00 94.00 284 VAL A N 1
ATOM 2339 C CA . VAL A 1 284 ? -12.832 2.903 16.292 1.00 94.00 284 VAL A CA 1
ATOM 2340 C C . VAL A 1 284 ? -14.043 3.572 16.942 1.00 94.00 284 VAL A C 1
ATOM 2342 O O . VAL A 1 284 ? -15.176 3.227 16.614 1.00 94.00 284 VAL A O 1
ATOM 2345 N N . LEU A 1 285 ? -13.840 4.547 17.834 1.00 93.06 285 LEU A N 1
ATOM 2346 C CA . LEU A 1 285 ? -14.950 5.279 18.450 1.00 93.06 285 LEU A CA 1
ATOM 2347 C C . LEU A 1 285 ? -15.697 6.159 17.440 1.00 93.06 285 LEU A C 1
ATOM 2349 O O . LEU A 1 285 ? -16.925 6.234 17.509 1.00 93.06 285 LEU A O 1
ATOM 2353 N N . LEU A 1 286 ? -14.990 6.758 16.477 1.00 90.50 286 LEU A N 1
ATOM 2354 C CA . LEU A 1 286 ? -15.602 7.497 15.373 1.00 90.50 286 LEU A CA 1
ATOM 2355 C C . LEU A 1 286 ? -16.542 6.590 14.560 1.00 90.50 286 LEU A C 1
ATOM 2357 O O . LEU A 1 286 ? -17.721 6.899 14.386 1.00 90.50 286 LEU A O 1
ATOM 2361 N N . ASP A 1 287 ? -16.056 5.425 14.127 1.00 92.00 287 ASP A N 1
ATOM 2362 C CA . ASP A 1 287 ? -16.829 4.482 13.310 1.00 92.00 287 ASP A CA 1
ATOM 2363 C C . ASP A 1 287 ? -17.888 3.702 14.104 1.00 92.00 287 ASP A C 1
ATOM 2365 O O . ASP A 1 287 ? -18.858 3.207 13.525 1.00 92.00 287 ASP A O 1
ATOM 2369 N N . CYS A 1 288 ? -17.779 3.634 15.434 1.00 94.19 288 CYS A N 1
ATOM 2370 C CA . CYS A 1 288 ? -18.870 3.183 16.300 1.00 94.19 288 CYS A CA 1
ATOM 2371 C C . CYS A 1 288 ? -20.098 4.106 16.210 1.00 94.19 288 CYS A C 1
ATOM 2373 O O . CYS A 1 288 ? -21.207 3.649 16.502 1.00 94.19 288 CYS A O 1
ATOM 2375 N N . ASN A 1 289 ? -19.931 5.361 15.774 1.00 91.94 289 ASN A N 1
ATOM 2376 C CA . ASN A 1 289 ? -21.034 6.275 15.483 1.00 91.94 289 ASN A CA 1
ATOM 2377 C C . ASN A 1 289 ? -21.485 6.263 14.008 1.00 91.94 289 ASN A C 1
ATOM 2379 O O . ASN A 1 289 ? -22.438 6.959 13.660 1.00 91.94 289 ASN A O 1
ATOM 2383 N N . ALA A 1 290 ? -20.843 5.480 13.131 1.00 90.88 290 ALA A N 1
ATOM 2384 C CA . ALA A 1 290 ? -21.142 5.484 11.698 1.00 90.88 290 ALA A CA 1
ATOM 2385 C C . ALA A 1 290 ? -22.606 5.116 11.405 1.00 90.88 290 ALA A C 1
ATOM 2387 O O . ALA A 1 290 ? -23.162 4.213 12.022 1.00 90.88 290 ALA A O 1
ATOM 2388 N N . GLU A 1 291 ? -23.228 5.725 10.395 1.00 89.75 291 GLU A N 1
ATOM 2389 C CA . GLU A 1 291 ? -24.624 5.432 10.018 1.00 89.75 291 GLU A CA 1
ATOM 2390 C C . GLU A 1 291 ? -24.834 3.977 9.567 1.00 89.75 291 GLU A C 1
ATOM 2392 O O . GLU A 1 291 ? -25.882 3.366 9.800 1.00 89.75 291 GLU A O 1
ATOM 2397 N N . LYS A 1 292 ? -23.811 3.384 8.947 1.00 92.38 292 LYS A N 1
ATOM 2398 C CA . LYS A 1 292 ? -23.868 2.028 8.397 1.00 92.38 292 LYS A CA 1
ATOM 2399 C C . LYS A 1 292 ? -23.578 0.983 9.469 1.00 92.38 292 LYS A C 1
ATOM 2401 O O . LYS A 1 292 ? -22.452 0.866 9.947 1.00 92.38 292 LYS A O 1
ATOM 2406 N N . VAL A 1 293 ? -24.569 0.134 9.747 1.00 93.69 293 VAL A N 1
ATOM 2407 C CA . VAL A 1 293 ? -24.484 -0.975 10.720 1.00 93.69 293 VAL A CA 1
ATOM 2408 C C . VAL A 1 293 ? -23.275 -1.883 10.462 1.00 93.69 293 VAL A C 1
ATOM 2410 O O . VAL A 1 293 ? -22.596 -2.286 11.399 1.00 93.69 293 VAL A O 1
ATOM 2413 N N . SER A 1 294 ? -22.964 -2.188 9.198 1.00 93.88 294 SER A N 1
ATOM 2414 C CA . SER A 1 294 ? -21.829 -3.053 8.845 1.00 93.88 294 SER A CA 1
ATOM 2415 C C . SER A 1 294 ? -20.476 -2.478 9.276 1.00 93.88 294 SER A C 1
ATOM 2417 O O . SER A 1 294 ? -19.588 -3.240 9.651 1.00 93.88 294 SER A O 1
ATOM 2419 N N . VAL A 1 295 ? -20.325 -1.148 9.233 1.00 94.00 295 VAL A N 1
ATOM 2420 C CA . VAL A 1 295 ? -19.126 -0.441 9.708 1.00 94.00 295 VAL A CA 1
ATOM 2421 C C . VAL A 1 295 ? -19.099 -0.454 11.231 1.00 94.00 295 VAL A C 1
ATOM 2423 O O . VAL A 1 295 ? -18.114 -0.915 11.804 1.00 94.00 295 VAL A O 1
ATOM 2426 N N . ARG A 1 296 ? -20.215 -0.085 11.880 1.00 94.81 296 ARG A N 1
ATOM 2427 C CA . ARG A 1 296 ? -20.328 -0.125 13.348 1.00 94.81 296 ARG A CA 1
ATOM 2428 C C . ARG A 1 296 ? -19.983 -1.494 13.917 1.00 94.81 296 ARG A C 1
ATOM 2430 O O . ARG A 1 296 ? -19.215 -1.587 14.860 1.00 94.81 296 ARG A O 1
ATOM 2437 N N . ASN A 1 297 ? -20.478 -2.573 13.313 1.00 95.81 297 ASN A N 1
ATOM 2438 C CA . ASN A 1 297 ? -20.192 -3.931 13.774 1.00 95.81 297 ASN A CA 1
ATOM 2439 C C . ASN A 1 297 ? -18.691 -4.258 13.730 1.00 95.81 297 ASN A C 1
ATOM 2441 O O . ASN A 1 297 ? -18.177 -4.907 14.645 1.00 95.81 297 ASN A O 1
ATOM 2445 N N . LYS A 1 298 ? -17.977 -3.808 12.689 1.00 95.94 298 LYS A N 1
ATOM 2446 C CA . LYS A 1 298 ? -16.520 -3.975 12.584 1.00 95.94 298 LYS A CA 1
ATOM 2447 C C . LYS A 1 298 ? -15.780 -3.126 13.617 1.00 95.94 298 LYS A C 1
ATOM 2449 O O . LYS A 1 298 ? -14.876 -3.654 14.261 1.00 95.94 298 LYS A O 1
ATOM 2454 N N . ALA A 1 299 ? -16.221 -1.888 13.835 1.00 95.88 299 ALA A N 1
ATOM 2455 C CA . ALA A 1 299 ? -15.689 -1.007 14.868 1.00 95.88 299 ALA A CA 1
ATOM 2456 C C . ALA A 1 299 ? -15.878 -1.584 16.278 1.00 95.88 299 ALA A C 1
ATOM 2458 O O . ALA A 1 299 ? -14.896 -1.776 16.988 1.00 95.88 299 ALA A O 1
ATOM 2459 N N . CYS A 1 300 ? -17.096 -1.995 16.645 1.00 97.06 300 CYS A N 1
ATOM 2460 C CA . CYS A 1 300 ? -17.384 -2.645 17.926 1.00 97.06 300 CYS A CA 1
ATOM 2461 C C . CYS A 1 300 ? -16.518 -3.887 18.158 1.00 97.06 300 CYS A C 1
ATOM 2463 O O . CYS A 1 300 ? -15.975 -4.078 19.246 1.00 97.06 300 CYS A O 1
ATOM 2465 N N . SER A 1 301 ? -16.380 -4.726 17.125 1.00 97.00 301 SER A N 1
ATOM 2466 C CA . SER A 1 301 ? -15.570 -5.945 17.199 1.00 97.00 301 SER A CA 1
ATOM 2467 C C . SER A 1 301 ? -14.098 -5.622 17.450 1.00 97.00 301 SER A C 1
ATOM 2469 O O . SER A 1 301 ? -13.470 -6.259 18.293 1.00 97.00 301 SER A O 1
ATOM 2471 N N . LEU A 1 302 ? -13.549 -4.622 16.749 1.00 97.00 302 LEU A N 1
ATOM 2472 C CA . LEU A 1 302 ? -12.163 -4.203 16.940 1.00 97.00 302 LEU A CA 1
ATOM 2473 C C . LEU A 1 302 ? -11.958 -3.517 18.297 1.00 97.00 302 LEU A C 1
ATOM 2475 O O . LEU A 1 302 ? -10.972 -3.817 18.957 1.00 97.00 302 LEU A O 1
ATOM 2479 N N . TYR A 1 303 ? -12.891 -2.677 18.761 1.00 97.56 303 TYR A N 1
ATOM 2480 C CA . TYR A 1 303 ? -12.813 -2.046 20.086 1.00 97.56 303 TYR A CA 1
ATOM 2481 C C . TYR A 1 303 ? -12.711 -3.087 21.200 1.00 97.56 303 TYR A C 1
ATOM 2483 O O . TYR A 1 303 ? -11.825 -3.030 22.052 1.00 97.56 303 TYR A O 1
ATOM 2491 N N . TYR A 1 304 ? -13.608 -4.074 21.161 1.00 97.31 304 TYR A N 1
ATOM 2492 C CA . TYR A 1 304 ? -13.616 -5.163 22.124 1.00 97.31 304 TYR A CA 1
ATOM 2493 C C . TYR A 1 304 ? -12.333 -5.999 22.039 1.00 97.31 304 TYR A C 1
ATOM 2495 O O . TYR A 1 304 ? -11.730 -6.309 23.064 1.00 97.31 304 TYR A O 1
ATOM 2503 N N . PHE A 1 305 ? -11.871 -6.301 20.822 1.00 97.19 305 PHE A N 1
ATOM 2504 C CA . PHE A 1 305 ? -10.610 -7.009 20.609 1.00 97.19 305 PHE A CA 1
ATOM 2505 C C . PHE A 1 305 ? -9.405 -6.244 21.180 1.00 97.19 305 PHE A C 1
ATOM 2507 O O . PHE A 1 305 ? -8.545 -6.857 21.806 1.00 97.19 305 PHE A O 1
ATOM 2514 N N . LEU A 1 306 ? -9.351 -4.918 21.022 1.00 96.25 306 LEU A N 1
ATOM 2515 C CA . LEU A 1 306 ? -8.292 -4.077 21.589 1.00 96.25 306 LEU A CA 1
ATOM 2516 C C . LEU A 1 306 ? -8.305 -4.094 23.123 1.00 96.25 306 LEU A C 1
ATOM 2518 O O . LEU A 1 306 ? -7.247 -4.216 23.728 1.00 96.25 306 LEU A O 1
ATOM 2522 N N . LEU A 1 307 ? -9.481 -4.044 23.757 1.00 96.19 307 LEU A N 1
ATOM 2523 C CA . LEU A 1 307 ? -9.608 -4.176 25.214 1.00 96.19 307 LEU A CA 1
ATOM 2524 C C . LEU A 1 307 ? -9.095 -5.533 25.719 1.00 96.19 307 LEU A C 1
ATOM 2526 O O . LEU A 1 307 ? -8.373 -5.587 26.713 1.00 96.19 307 LEU A O 1
ATOM 2530 N N . GLN A 1 308 ? -9.433 -6.622 25.022 1.00 96.31 308 GLN A N 1
ATOM 2531 C CA . GLN A 1 308 ? -8.917 -7.953 25.348 1.00 96.31 308 GLN A CA 1
ATOM 2532 C C . GLN A 1 308 ? -7.397 -8.017 25.174 1.00 96.31 308 GLN A C 1
ATOM 2534 O O . GLN A 1 308 ? -6.699 -8.473 26.076 1.00 96.31 308 GLN A O 1
ATOM 2539 N N . LYS A 1 309 ? -6.873 -7.501 24.055 1.00 94.75 309 LYS A N 1
ATOM 2540 C CA . LYS A 1 309 ? -5.431 -7.476 23.787 1.00 94.75 309 LYS A CA 1
ATOM 2541 C C . LYS A 1 309 ? -4.651 -6.613 24.768 1.00 94.75 309 LYS A C 1
ATOM 2543 O O . LYS A 1 309 ? -3.569 -7.023 25.166 1.00 94.75 309 LYS A O 1
ATOM 2548 N N . ASN A 1 310 ? -5.198 -5.485 25.216 1.00 94.81 310 ASN A N 1
ATOM 2549 C CA . ASN A 1 310 ? -4.575 -4.698 26.275 1.00 94.81 310 ASN A CA 1
ATOM 2550 C C . ASN A 1 310 ? -4.396 -5.545 27.540 1.00 94.81 310 ASN A C 1
ATOM 2552 O O . ASN A 1 310 ? -3.296 -5.580 28.086 1.00 94.81 310 ASN A O 1
ATOM 2556 N N . TYR A 1 311 ? -5.442 -6.251 27.972 1.00 95.62 311 TYR A N 1
ATOM 2557 C CA . TYR A 1 311 ? -5.366 -7.088 29.165 1.00 95.62 311 TYR A CA 1
ATOM 2558 C C . TYR A 1 311 ? -4.413 -8.269 28.998 1.00 95.62 311 TYR A C 1
ATOM 2560 O O . TYR A 1 311 ? -3.663 -8.575 29.917 1.00 95.62 311 TYR A O 1
ATOM 2568 N N . GLU A 1 312 ? -4.401 -8.919 27.834 1.00 94.69 312 GLU A N 1
ATOM 2569 C CA . GLU A 1 312 ? -3.455 -10.004 27.556 1.00 94.69 312 GLU A CA 1
ATOM 2570 C C . GLU A 1 312 ? -1.996 -9.545 27.716 1.00 94.69 312 GLU A C 1
ATOM 2572 O O . GLU A 1 312 ? -1.200 -10.261 28.321 1.00 94.69 312 GLU A O 1
ATOM 2577 N N . GLU A 1 313 ? -1.663 -8.343 27.237 1.00 92.75 313 GLU A N 1
ATOM 2578 C CA . GLU A 1 313 ? -0.295 -7.812 27.266 1.00 92.75 313 GLU A CA 1
ATOM 2579 C C . GLU A 1 313 ? 0.104 -7.192 28.613 1.00 92.75 313 GLU A C 1
ATOM 2581 O O . GLU A 1 313 ? 1.253 -7.322 29.032 1.00 92.75 313 GLU A O 1
ATOM 2586 N N . THR A 1 314 ? -0.817 -6.508 29.305 1.00 92.75 314 THR A N 1
ATOM 2587 C CA . THR A 1 314 ? -0.480 -5.710 30.501 1.00 92.75 314 THR A CA 1
ATOM 2588 C C . THR A 1 314 ? -1.144 -6.191 31.787 1.00 92.75 314 THR A C 1
A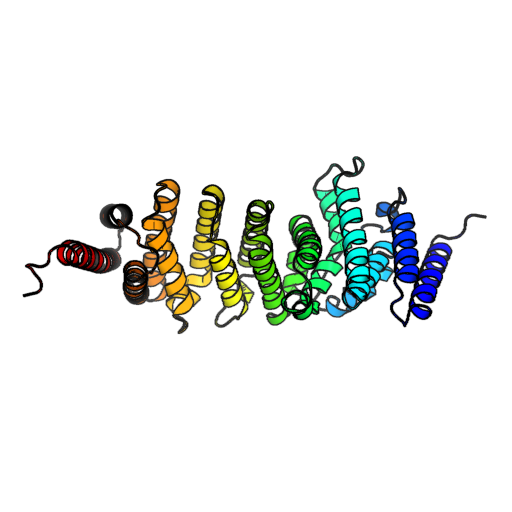TOM 2590 O O . THR A 1 314 ? -0.902 -5.604 32.837 1.00 92.75 314 THR A O 1
ATOM 2593 N N . GLN A 1 315 ? -2.009 -7.209 31.722 1.00 94.00 315 GLN A N 1
ATOM 2594 C CA . GLN A 1 315 ? -2.895 -7.636 32.819 1.00 94.00 315 GLN A CA 1
ATOM 2595 C C . GLN A 1 315 ? -3.815 -6.515 33.343 1.00 94.00 315 GLN A C 1
ATOM 2597 O O . GLN A 1 315 ? -4.336 -6.586 34.455 1.00 94.00 315 GLN A O 1
ATOM 2602 N N . ASP A 1 316 ? -4.039 -5.482 32.523 1.00 92.31 316 ASP A N 1
ATOM 2603 C CA . ASP A 1 316 ? -4.879 -4.321 32.820 1.00 92.31 316 ASP A CA 1
ATOM 2604 C C . ASP A 1 316 ? -5.525 -3.784 31.523 1.00 92.31 316 ASP A C 1
ATOM 2606 O O . ASP A 1 316 ? -5.146 -4.163 30.421 1.00 92.31 316 ASP A O 1
ATOM 2610 N N . VAL A 1 317 ? -6.514 -2.902 31.632 1.00 92.69 317 VAL A N 1
ATOM 2611 C CA . VAL A 1 317 ? -7.144 -2.160 30.531 1.00 92.69 317 VAL A CA 1
ATOM 2612 C C . VAL A 1 317 ? -6.936 -0.644 30.650 1.00 92.69 317 VAL A C 1
ATOM 2614 O O . VAL A 1 317 ? -7.497 0.108 29.854 1.00 92.69 317 VAL A O 1
ATOM 2617 N N . CYS A 1 318 ? -6.142 -0.176 31.623 1.00 91.19 318 CYS A N 1
ATOM 2618 C CA . CYS A 1 318 ? -5.911 1.250 31.885 1.00 91.19 318 CYS A CA 1
ATOM 2619 C C . CYS A 1 318 ? -5.502 2.053 30.640 1.00 91.19 318 CYS A C 1
ATOM 2621 O O . CYS A 1 318 ? -5.960 3.182 30.467 1.00 91.19 318 CYS A O 1
ATOM 2623 N N . ARG A 1 319 ? -4.676 1.487 29.747 1.00 91.31 319 ARG A N 1
ATOM 2624 C CA . ARG A 1 319 ? -4.237 2.183 28.526 1.00 91.31 319 ARG A CA 1
ATOM 2625 C C . ARG A 1 319 ? -5.407 2.413 27.570 1.00 91.31 319 ARG A C 1
ATOM 2627 O O . ARG A 1 319 ? -5.642 3.549 27.174 1.00 91.31 319 ARG A O 1
ATOM 2634 N N . MET A 1 320 ? -6.181 1.373 27.259 1.00 94.44 320 MET A N 1
ATOM 2635 C CA . MET A 1 320 ? -7.402 1.507 26.460 1.00 94.44 320 MET A CA 1
ATOM 2636 C C . MET A 1 320 ? -8.430 2.419 27.126 1.00 94.44 320 MET A C 1
ATOM 2638 O O . MET A 1 320 ? -9.101 3.178 26.434 1.00 94.44 320 MET A O 1
ATOM 2642 N N . GLU A 1 321 ? -8.561 2.377 28.450 1.00 93.56 321 GLU A N 1
ATOM 2643 C CA . GLU A 1 321 ? -9.475 3.248 29.190 1.00 93.56 321 GLU A CA 1
ATOM 2644 C C . GLU A 1 321 ? -9.107 4.733 29.027 1.00 93.56 321 GLU A C 1
ATOM 2646 O O . GLU A 1 321 ? -9.963 5.560 28.683 1.00 93.56 321 GLU A O 1
ATOM 2651 N N . LEU A 1 322 ? -7.827 5.061 29.224 1.00 92.50 322 LEU A N 1
ATOM 2652 C CA . LEU A 1 322 ? -7.294 6.411 29.069 1.00 92.50 322 LEU A CA 1
ATOM 2653 C C . LEU A 1 322 ? -7.465 6.902 27.629 1.00 92.50 322 LEU A C 1
ATOM 2655 O O . LEU A 1 322 ? -8.048 7.962 27.403 1.00 92.50 322 LEU A O 1
ATOM 2659 N N . GLU A 1 323 ? -7.024 6.111 26.650 1.00 93.62 323 GLU A N 1
ATOM 2660 C CA . GLU A 1 323 ? -7.107 6.488 25.238 1.00 93.62 323 GLU A CA 1
ATOM 2661 C C . GLU A 1 323 ? -8.553 6.591 24.747 1.00 93.62 323 GLU A C 1
ATOM 2663 O O . GLU A 1 323 ? -8.855 7.447 23.917 1.00 93.62 323 GLU A O 1
ATOM 2668 N N . SER A 1 324 ? -9.476 5.789 25.291 1.00 94.75 324 SER A N 1
ATOM 2669 C CA . SER A 1 324 ? -10.911 5.906 24.989 1.00 94.75 324 SER A CA 1
ATOM 2670 C C . SER A 1 324 ? -11.485 7.215 25.506 1.00 94.75 324 SER A C 1
ATOM 2672 O O . SER A 1 324 ? -12.264 7.863 24.812 1.00 94.75 324 SER A O 1
ATOM 2674 N N . THR A 1 325 ? -11.073 7.624 26.705 1.00 92.19 325 THR A N 1
ATOM 2675 C CA . THR A 1 325 ? -11.474 8.900 27.301 1.00 92.19 325 THR A CA 1
ATOM 2676 C C . THR A 1 325 ? -10.945 10.074 26.479 1.00 92.19 325 THR A C 1
ATOM 2678 O O . THR A 1 325 ? -11.722 10.935 26.075 1.00 92.19 325 THR A O 1
ATOM 2681 N N . ILE A 1 326 ? -9.647 10.076 26.155 1.00 91.62 326 ILE A N 1
ATOM 2682 C CA . ILE A 1 326 ? -9.013 11.120 25.335 1.00 91.62 326 ILE A CA 1
ATOM 2683 C C . ILE A 1 326 ? -9.665 11.191 23.950 1.00 91.62 326 ILE A C 1
ATOM 2685 O O . ILE A 1 326 ? -9.993 12.275 23.468 1.00 91.62 326 ILE A O 1
ATOM 2689 N N . SER A 1 327 ? -9.868 10.040 23.312 1.00 91.38 327 SER A N 1
ATOM 2690 C CA . SER A 1 327 ? -10.473 9.939 21.984 1.00 91.38 327 SER A CA 1
ATOM 2691 C C . SER A 1 327 ? -11.908 10.448 21.964 1.00 91.38 327 SER A C 1
ATOM 2693 O O . SER A 1 327 ? -12.269 11.210 21.072 1.00 91.38 327 SER A O 1
ATOM 2695 N N . LEU A 1 328 ? -12.714 10.080 22.964 1.00 91.00 328 LEU A N 1
ATOM 2696 C CA . LEU A 1 328 ? -14.075 10.584 23.097 1.00 91.00 328 LEU A CA 1
ATOM 2697 C C . LEU A 1 328 ? -14.083 12.103 23.294 1.00 91.00 328 LEU A C 1
ATOM 2699 O O . LEU A 1 328 ? -14.835 12.789 22.610 1.00 91.00 328 LEU A O 1
ATOM 2703 N N . CYS A 1 329 ? -13.225 12.642 24.164 1.00 88.75 329 CYS A N 1
ATOM 2704 C CA . CYS A 1 329 ? -13.114 14.090 24.344 1.00 88.75 329 CYS A CA 1
ATOM 2705 C C . CYS A 1 329 ? -12.779 14.798 23.023 1.00 88.75 329 CYS A C 1
ATOM 2707 O O . CYS A 1 329 ? -13.424 15.789 22.703 1.00 88.75 329 CYS A O 1
ATOM 2709 N N . LYS A 1 330 ? -11.844 14.256 22.226 1.00 88.75 330 LYS A N 1
ATOM 2710 C CA . LYS A 1 330 ? -11.494 14.795 20.897 1.00 88.75 330 LYS A CA 1
ATOM 2711 C C . LYS A 1 330 ? -12.664 14.767 19.911 1.00 88.75 330 LYS A C 1
ATOM 2713 O O . LYS A 1 330 ? -12.800 15.690 19.116 1.00 88.75 330 LYS A O 1
ATOM 2718 N N . LEU A 1 331 ? -13.478 13.708 19.931 1.00 86.62 331 LEU A N 1
ATOM 2719 C CA . LEU A 1 331 ? -14.680 13.612 19.095 1.00 86.62 331 LEU A CA 1
ATOM 2720 C C . LEU A 1 331 ? -15.708 14.676 19.492 1.00 86.62 331 LEU A C 1
ATOM 2722 O O . LEU A 1 331 ? -16.214 15.397 18.639 1.00 86.62 331 LEU A O 1
ATOM 2726 N N . LEU A 1 332 ? -15.963 14.810 20.793 1.00 83.50 332 LEU A N 1
ATOM 2727 C CA . LEU A 1 332 ? -16.947 15.746 21.338 1.00 83.50 332 LEU A CA 1
ATOM 2728 C C . LEU A 1 332 ? -16.525 17.210 21.166 1.00 83.50 332 LEU A C 1
ATOM 2730 O O . LEU A 1 332 ? -17.380 18.071 20.996 1.00 83.50 332 LEU A O 1
ATOM 2734 N N . SER A 1 333 ? -15.219 17.490 21.167 1.00 79.06 333 SER A N 1
ATOM 2735 C CA . SER A 1 333 ? -14.666 18.830 20.945 1.00 79.06 333 SER A CA 1
ATOM 2736 C C . SER A 1 333 ? -14.444 19.183 19.467 1.00 79.06 333 SER A C 1
ATOM 2738 O O . SER A 1 333 ? -13.909 20.252 19.180 1.00 79.06 333 SER A O 1
ATOM 2740 N N . GLY A 1 334 ? -14.739 18.277 18.530 1.00 66.44 334 GLY A N 1
ATOM 2741 C CA . GLY A 1 334 ? -14.391 18.432 17.116 1.00 66.44 334 GLY A CA 1
ATOM 2742 C C . GLY A 1 334 ? -15.205 19.508 16.384 1.00 66.44 334 GLY A C 1
ATOM 2743 O O . GLY A 1 334 ? -16.396 19.676 16.623 1.00 66.44 334 GLY A O 1
ATOM 2744 N N . GLU A 1 335 ? -14.572 20.202 15.428 1.00 49.94 335 GLU A N 1
ATOM 2745 C CA . GLU A 1 335 ? -15.213 21.246 14.600 1.00 49.94 335 GLU A CA 1
ATOM 2746 C C . GLU A 1 335 ? -16.312 20.698 13.669 1.00 49.94 335 GLU A C 1
ATOM 2748 O O . GLU A 1 335 ? -17.235 21.418 13.281 1.00 49.94 335 GLU A O 1
ATOM 2753 N N . GLN A 1 336 ? -16.247 19.409 13.319 1.00 50.66 336 GLN A N 1
ATOM 2754 C CA . GLN A 1 336 ? -17.336 18.729 12.624 1.00 50.66 336 GLN A CA 1
ATOM 2755 C C . GLN A 1 336 ? -18.420 18.387 13.643 1.00 50.66 336 GLN A C 1
ATOM 2757 O O . GLN A 1 336 ? -18.320 17.383 14.341 1.00 50.66 336 GLN A O 1
ATOM 2762 N N . LYS A 1 337 ? -19.450 19.238 13.719 1.00 48.69 337 LYS A N 1
ATOM 2763 C CA . LYS A 1 337 ? -20.687 19.026 14.485 1.00 48.69 337 LYS A CA 1
ATOM 2764 C C . LYS A 1 337 ? -21.316 17.668 14.147 1.00 48.69 337 LYS A C 1
ATOM 2766 O O . LYS A 1 337 ? -22.200 17.581 13.296 1.00 48.69 337 LYS A O 1
ATOM 2771 N N . VAL A 1 338 ? -20.878 16.603 14.810 1.00 56.28 338 VAL A N 1
ATOM 2772 C CA . VAL A 1 338 ? -21.649 15.368 14.912 1.00 56.28 338 VAL A CA 1
ATOM 2773 C C . VAL A 1 338 ? -22.854 15.730 15.766 1.00 56.28 338 VAL A C 1
ATOM 2775 O O . VAL A 1 338 ? -22.731 15.935 16.969 1.00 56.28 338 VAL A O 1
ATOM 2778 N N . THR A 1 339 ? -24.001 15.902 15.117 1.00 55.53 339 THR A N 1
ATOM 2779 C CA . THR A 1 339 ? -25.225 16.388 15.761 1.00 55.53 339 THR A CA 1
ATOM 2780 C C . THR A 1 339 ? -25.783 15.395 16.774 1.00 55.53 339 THR A C 1
ATOM 2782 O O . THR A 1 339 ? -26.431 15.823 17.719 1.00 55.53 339 THR A O 1
ATOM 2785 N N . GLU A 1 340 ? -25.499 14.093 16.629 1.00 71.38 340 GLU A N 1
ATOM 2786 C CA . GLU A 1 340 ? -25.938 13.060 17.571 1.00 71.38 340 GLU A CA 1
ATOM 2787 C C . GLU A 1 340 ? -24.963 11.870 17.659 1.00 71.38 340 GLU A C 1
ATOM 2789 O O . GLU A 1 340 ? -24.479 11.342 16.653 1.00 71.38 340 GLU A O 1
ATOM 2794 N N . TYR A 1 341 ? -24.739 11.384 18.883 1.00 82.69 341 TYR A N 1
ATOM 2795 C CA . TYR A 1 341 ? -23.924 10.200 19.197 1.00 82.69 341 TYR A CA 1
ATOM 2796 C C . TYR A 1 341 ? -24.777 8.978 19.590 1.00 82.69 341 TYR A C 1
ATOM 2798 O O . TYR A 1 341 ? -24.335 8.054 20.283 1.00 82.69 341 TYR A O 1
ATOM 2806 N N . SER A 1 342 ? -26.028 8.948 19.126 1.00 86.50 342 SER A N 1
ATOM 2807 C CA . SER A 1 342 ? -26.996 7.888 19.421 1.00 86.50 342 SER A CA 1
ATOM 2808 C C . SER A 1 342 ? -26.499 6.504 18.979 1.00 86.50 342 SER A C 1
ATOM 2810 O O . SER A 1 342 ? -26.626 5.527 19.724 1.00 86.50 342 SER A O 1
ATOM 2812 N N . ASN A 1 343 ? -25.857 6.424 17.811 1.00 92.06 343 ASN A N 1
ATOM 2813 C CA . ASN A 1 343 ? -25.248 5.200 17.294 1.00 92.06 343 ASN A CA 1
ATOM 2814 C C . ASN A 1 343 ? -24.069 4.733 18.152 1.00 92.06 343 ASN A C 1
ATOM 2816 O O . ASN A 1 343 ? -23.977 3.541 18.447 1.00 92.06 343 ASN A O 1
ATOM 2820 N N . LEU A 1 344 ? -23.206 5.649 18.602 1.00 92.88 344 LEU A N 1
ATOM 2821 C CA . LEU A 1 344 ? -22.105 5.326 19.510 1.00 92.88 344 LEU A CA 1
ATOM 2822 C C . LEU A 1 344 ? -22.629 4.714 20.815 1.00 92.88 344 LEU A C 1
ATOM 2824 O O . LEU A 1 344 ? -22.128 3.680 21.257 1.00 92.88 344 LEU A O 1
ATOM 2828 N N . ARG A 1 345 ? -23.691 5.282 21.397 1.00 92.06 345 ARG A N 1
ATOM 2829 C CA . ARG A 1 345 ? -24.334 4.728 22.598 1.00 92.06 345 ARG A CA 1
ATOM 2830 C C . ARG A 1 345 ? -24.847 3.303 22.377 1.00 92.06 345 ARG A C 1
ATOM 2832 O O . ARG A 1 345 ? -24.639 2.436 23.226 1.00 92.06 345 ARG A O 1
ATOM 2839 N N . LEU A 1 346 ? -25.501 3.046 21.242 1.00 93.56 346 LEU A N 1
ATOM 2840 C CA . LEU A 1 346 ? -25.955 1.700 20.877 1.00 93.56 346 LEU A CA 1
ATOM 2841 C C . LEU A 1 346 ? -24.775 0.733 20.729 1.00 93.56 346 LEU A C 1
ATOM 2843 O O . LEU A 1 346 ? -24.816 -0.366 21.276 1.00 93.56 346 LEU A O 1
ATOM 2847 N N . SER A 1 347 ? -23.709 1.159 20.055 1.00 96.75 347 SER A N 1
ATOM 2848 C CA . SER A 1 347 ? -22.475 0.390 19.880 1.00 96.75 347 SER A CA 1
ATOM 2849 C C . SER A 1 347 ? -21.844 -0.002 21.224 1.00 96.75 347 SER A C 1
ATOM 2851 O O . SER A 1 347 ? -21.552 -1.176 21.447 1.00 96.75 347 SER A O 1
ATOM 2853 N N . LEU A 1 348 ? -21.724 0.932 22.174 1.00 96.06 348 LEU A N 1
ATOM 2854 C CA . LEU A 1 348 ? -21.192 0.656 23.518 1.00 96.06 348 LEU A CA 1
ATOM 2855 C C . LEU A 1 348 ? -22.078 -0.316 24.323 1.00 96.06 348 LEU A C 1
ATOM 2857 O O . LEU A 1 348 ? -21.563 -1.179 25.045 1.00 96.06 348 LEU A O 1
ATOM 2861 N N . ASN A 1 349 ? -23.404 -0.227 24.173 1.00 95.50 349 ASN A N 1
ATOM 2862 C CA . ASN A 1 349 ? -24.337 -1.175 24.789 1.00 95.50 349 ASN A CA 1
ATOM 2863 C C . ASN A 1 349 ? -24.176 -2.587 24.212 1.00 95.50 349 ASN A C 1
ATOM 2865 O O . ASN A 1 349 ? -24.106 -3.546 24.977 1.00 95.50 349 ASN A O 1
ATOM 2869 N N . VAL A 1 350 ? -24.038 -2.717 22.886 1.00 96.50 350 VAL A N 1
ATOM 2870 C CA . VAL A 1 350 ? -23.792 -4.009 22.220 1.00 96.50 350 VAL A CA 1
ATOM 2871 C C . VAL A 1 350 ? -22.532 -4.676 22.773 1.00 96.50 350 VAL A C 1
ATOM 2873 O O . VAL A 1 350 ? -22.552 -5.864 23.094 1.00 96.50 350 VAL A O 1
ATOM 2876 N N . ILE A 1 351 ? -21.450 -3.913 22.945 1.00 97.12 351 ILE A N 1
ATOM 2877 C CA . ILE A 1 351 ? -20.188 -4.432 23.492 1.00 97.12 351 ILE A CA 1
ATOM 2878 C C . ILE A 1 351 ? -20.358 -4.840 24.960 1.00 97.12 351 ILE A C 1
ATOM 2880 O O . ILE A 1 351 ? -19.869 -5.895 25.371 1.00 97.12 351 ILE A O 1
ATOM 2884 N N . SER A 1 352 ? -21.094 -4.054 25.750 1.00 96.94 352 SER A N 1
ATOM 2885 C CA . SER A 1 352 ? -21.391 -4.380 27.150 1.00 96.94 352 SER A CA 1
ATOM 2886 C C . SER A 1 352 ? -22.192 -5.678 27.280 1.00 96.94 352 SER A C 1
ATOM 2888 O O . SER A 1 352 ? -21.850 -6.542 28.089 1.00 96.94 352 SER A O 1
ATOM 2890 N N . ASP A 1 353 ? -23.233 -5.848 26.467 1.00 96.94 353 ASP A N 1
ATOM 2891 C CA . ASP A 1 353 ? -24.076 -7.045 26.479 1.00 96.94 353 ASP A CA 1
ATOM 2892 C C . ASP A 1 353 ? -23.319 -8.282 26.005 1.00 96.94 353 ASP A C 1
ATOM 2894 O O . ASP A 1 353 ? -23.444 -9.349 26.611 1.00 96.94 353 ASP A O 1
ATOM 2898 N N . TYR A 1 354 ? -22.488 -8.136 24.971 1.00 96.88 354 TYR A N 1
ATOM 2899 C CA . TYR A 1 354 ? -21.599 -9.201 24.520 1.00 96.88 354 TYR A CA 1
ATOM 2900 C C . TYR A 1 354 ? -20.635 -9.625 25.635 1.00 96.88 354 TYR A C 1
ATOM 2902 O O . TYR A 1 354 ? -20.527 -10.812 25.944 1.00 96.88 354 TYR A O 1
ATOM 2910 N N . THR A 1 355 ? -20.004 -8.656 26.305 1.00 96.88 355 THR A N 1
ATOM 2911 C CA . THR A 1 355 ? -19.076 -8.908 27.418 1.00 96.88 355 THR A CA 1
ATOM 2912 C C . THR A 1 355 ? -19.760 -9.668 28.554 1.00 96.88 355 THR A C 1
ATOM 2914 O O . THR A 1 355 ? -19.212 -10.647 29.052 1.00 96.88 355 THR A O 1
ATOM 2917 N N . ARG A 1 356 ? -20.983 -9.282 28.946 1.00 96.25 356 ARG A N 1
ATOM 2918 C CA . ARG A 1 356 ? -21.731 -9.974 30.013 1.00 96.25 356 ARG A CA 1
ATOM 2919 C C . ARG A 1 356 ? -22.028 -11.435 29.681 1.00 96.25 356 ARG A C 1
ATOM 2921 O O . ARG A 1 356 ? -21.987 -12.266 30.585 1.00 96.25 356 ARG A O 1
ATOM 2928 N N . LYS A 1 357 ? -22.350 -11.719 28.415 1.00 95.25 357 LYS A N 1
ATOM 2929 C CA . LYS A 1 357 ? -22.776 -13.044 27.944 1.00 95.25 357 LYS A CA 1
ATOM 2930 C C . LYS A 1 357 ? -21.613 -13.989 27.656 1.00 95.25 357 LYS A C 1
ATOM 2932 O O . LYS A 1 357 ? -21.744 -15.181 27.910 1.00 95.25 357 LYS A O 1
ATOM 2937 N N . HIS A 1 358 ? -20.509 -13.478 27.110 1.00 94.06 358 HIS A N 1
ATOM 2938 C CA . HIS A 1 358 ? -19.459 -14.317 26.525 1.00 94.06 358 HIS A CA 1
ATOM 2939 C C . HIS A 1 358 ? -18.106 -14.246 27.242 1.00 94.06 358 HIS A C 1
ATOM 2941 O O . HIS A 1 358 ? -17.288 -15.145 27.045 1.00 94.06 358 HIS A O 1
ATOM 2947 N N . GLN A 1 359 ? -17.846 -13.232 28.077 1.00 95.62 359 GLN A N 1
ATOM 2948 C CA . GLN A 1 359 ? -16.559 -13.124 28.764 1.00 95.62 359 GLN A CA 1
ATOM 2949 C C . GLN A 1 359 ? -16.521 -13.999 30.022 1.00 95.62 359 GLN A C 1
ATOM 2951 O O . GLN A 1 359 ? -17.223 -13.726 30.993 1.00 95.62 359 GLN A O 1
ATOM 2956 N N . GLN A 1 360 ? -15.669 -15.027 30.006 1.00 93.06 360 GLN A N 1
ATOM 2957 C CA . GLN A 1 360 ? -15.538 -15.994 31.105 1.00 93.06 360 GLN A CA 1
ATOM 2958 C C . GLN A 1 360 ? -14.627 -15.510 32.241 1.00 93.06 360 GLN A C 1
ATOM 2960 O O . GLN A 1 360 ? -14.881 -15.807 33.404 1.00 93.06 360 GLN A O 1
ATOM 2965 N N . ASN A 1 361 ? -13.563 -14.765 31.925 1.00 94.50 361 ASN A N 1
ATOM 2966 C CA . ASN A 1 361 ? -12.688 -14.191 32.946 1.00 94.50 361 ASN A CA 1
ATOM 2967 C C . ASN A 1 361 ? -13.414 -13.020 33.630 1.00 94.50 361 ASN A C 1
ATOM 2969 O O . ASN A 1 361 ? -13.557 -11.951 33.032 1.00 94.50 361 ASN A O 1
ATOM 2973 N N . GLU A 1 362 ? -13.860 -13.234 34.871 1.00 94.44 362 GLU A N 1
ATOM 2974 C CA . GLU A 1 362 ? -14.626 -12.248 35.644 1.00 94.44 362 GLU A CA 1
ATOM 2975 C C . GLU A 1 362 ? -13.835 -10.967 35.943 1.00 94.44 362 GLU A C 1
ATOM 2977 O O . GLU A 1 362 ? -14.411 -9.882 35.900 1.00 94.44 362 GLU A O 1
ATOM 2982 N N . MET A 1 363 ? -12.517 -11.050 36.156 1.00 94.25 363 MET A N 1
ATOM 2983 C CA . MET A 1 363 ? -11.682 -9.860 36.357 1.00 94.25 363 MET A CA 1
ATOM 2984 C C . MET A 1 363 ? -11.699 -8.980 35.103 1.00 94.25 363 MET A C 1
ATOM 2986 O O . MET A 1 363 ? -12.110 -7.822 35.160 1.00 94.25 363 MET A O 1
ATOM 2990 N N . LEU A 1 364 ? -11.351 -9.553 33.948 1.00 95.19 364 LEU A N 1
ATOM 2991 C CA . LEU A 1 364 ? -11.365 -8.833 32.673 1.00 95.19 364 LEU A CA 1
ATOM 2992 C C . LEU A 1 364 ? -12.775 -8.324 32.323 1.00 95.19 364 LEU A C 1
ATOM 2994 O O . LEU A 1 364 ? -12.940 -7.199 31.854 1.00 95.19 364 LEU A O 1
ATOM 2998 N N . LYS A 1 365 ? -13.815 -9.116 32.597 1.00 96.62 365 LYS A N 1
ATOM 2999 C CA . LYS A 1 365 ? -15.215 -8.716 32.402 1.00 96.62 365 LYS A CA 1
ATOM 3000 C C . LYS A 1 365 ? -15.563 -7.452 33.188 1.00 96.62 365 LYS A C 1
ATOM 3002 O O . LYS A 1 365 ? -16.110 -6.521 32.599 1.00 96.62 365 LYS A O 1
ATOM 3007 N N . GLN A 1 366 ? -15.230 -7.387 34.479 1.00 96.19 366 GLN A N 1
ATOM 3008 C CA . GLN A 1 366 ? -15.484 -6.191 35.292 1.00 96.19 366 GLN A CA 1
ATOM 3009 C C . GLN A 1 366 ? -14.681 -4.981 34.805 1.00 96.19 366 GLN A C 1
ATOM 3011 O O . GLN A 1 366 ? -15.218 -3.873 34.744 1.00 96.19 366 GLN A O 1
ATOM 3016 N N . MET A 1 367 ? -13.428 -5.187 34.395 1.00 95.94 367 MET A N 1
ATOM 3017 C CA . MET A 1 367 ? -12.571 -4.121 33.870 1.00 95.94 367 MET A CA 1
ATOM 3018 C C . MET A 1 367 ? -13.125 -3.527 32.569 1.00 95.94 367 MET A C 1
ATOM 3020 O O . MET A 1 367 ? -13.275 -2.310 32.463 1.00 95.94 367 MET A O 1
ATOM 3024 N N . ILE A 1 368 ? -13.533 -4.373 31.617 1.00 96.00 368 ILE A N 1
ATOM 3025 C CA . ILE A 1 368 ? -14.155 -3.940 30.356 1.00 96.00 368 ILE A CA 1
ATOM 3026 C C . ILE A 1 368 ? -15.455 -3.173 30.616 1.00 96.00 368 ILE A C 1
ATOM 3028 O O . ILE A 1 368 ? -15.648 -2.081 30.082 1.00 96.00 368 ILE A O 1
ATOM 3032 N N . LEU A 1 369 ? -16.348 -3.713 31.453 1.00 96.56 369 LEU A N 1
ATOM 3033 C CA . LEU A 1 369 ? -17.621 -3.055 31.767 1.00 96.56 369 LEU A CA 1
ATOM 3034 C C . LEU A 1 369 ? -17.409 -1.702 32.459 1.00 96.56 369 LEU A C 1
ATOM 3036 O O . LEU A 1 369 ? -18.131 -0.743 32.177 1.00 96.56 369 LEU A O 1
ATOM 3040 N N . THR A 1 370 ? -16.399 -1.602 33.324 1.00 95.25 370 THR A N 1
ATOM 3041 C CA . THR A 1 370 ? -16.030 -0.349 33.992 1.00 95.25 370 THR A CA 1
ATOM 3042 C C . THR A 1 370 ? -15.501 0.680 32.995 1.00 95.25 370 THR A C 1
ATOM 3044 O O . THR A 1 370 ? -15.951 1.829 33.020 1.00 95.25 370 THR A O 1
ATOM 3047 N N . ALA A 1 371 ? -14.612 0.273 32.083 1.00 93.38 371 ALA A N 1
ATOM 3048 C CA . ALA A 1 371 ? -14.074 1.142 31.039 1.00 93.38 371 ALA A CA 1
ATOM 3049 C C . ALA A 1 371 ? -15.187 1.678 30.119 1.00 93.38 371 ALA A C 1
ATOM 3051 O O . ALA A 1 371 ? -15.316 2.890 29.935 1.00 93.38 371 ALA A O 1
ATOM 3052 N N . ILE A 1 372 ? -16.074 0.805 29.630 1.00 94.50 372 ILE A N 1
ATOM 3053 C CA . ILE A 1 372 ? -17.209 1.206 28.781 1.00 94.50 372 ILE A CA 1
ATOM 3054 C C . ILE A 1 372 ? -18.177 2.127 29.537 1.00 94.50 372 ILE A C 1
ATOM 3056 O O . ILE A 1 372 ? -18.686 3.100 28.973 1.00 94.50 372 ILE A O 1
ATOM 3060 N N . SER A 1 373 ? -18.421 1.862 30.823 1.00 93.56 373 SER A N 1
ATOM 3061 C CA . SER A 1 373 ? -19.263 2.709 31.675 1.00 93.56 373 SER A CA 1
ATOM 3062 C C . SER A 1 373 ? -18.681 4.115 31.853 1.00 93.56 373 SER A C 1
ATOM 3064 O O . SER A 1 373 ? -19.429 5.093 31.851 1.00 93.56 373 SER A O 1
ATOM 3066 N N . LYS A 1 374 ? -17.354 4.257 31.975 1.00 92.81 374 LYS A N 1
ATOM 3067 C CA . LYS A 1 374 ? -16.686 5.571 32.025 1.00 92.81 374 LYS A CA 1
ATOM 3068 C C . LYS A 1 374 ? -16.909 6.361 30.731 1.00 92.81 374 LYS A C 1
ATOM 3070 O O . LYS A 1 374 ? -17.419 7.476 30.799 1.00 92.81 374 LYS A O 1
ATOM 3075 N N . VAL A 1 375 ? -16.644 5.753 29.572 1.00 92.50 375 VAL A N 1
ATOM 3076 C CA . VAL A 1 375 ? -16.881 6.366 28.248 1.00 92.50 375 VAL A CA 1
ATOM 3077 C C . VAL A 1 375 ? -18.357 6.750 28.075 1.00 92.50 375 VAL A C 1
ATOM 3079 O O . VAL A 1 375 ? -18.677 7.870 27.690 1.00 92.50 375 VAL A O 1
ATOM 3082 N N . SER A 1 376 ? -19.279 5.859 28.450 1.00 92.12 376 SER A N 1
ATOM 3083 C CA . SER A 1 376 ? -20.725 6.103 28.345 1.00 92.12 376 SER A CA 1
ATOM 3084 C C . SER A 1 376 ? -21.207 7.245 29.244 1.00 92.12 376 SER A C 1
ATOM 3086 O O . SER A 1 376 ? -22.099 7.997 28.856 1.00 92.12 376 SER A O 1
ATOM 3088 N N . ARG A 1 377 ? -20.645 7.385 30.453 1.00 90.94 377 ARG A N 1
ATOM 3089 C CA . ARG A 1 377 ? -20.972 8.491 31.368 1.00 90.94 377 ARG A CA 1
ATOM 3090 C C . ARG A 1 377 ? -20.496 9.832 30.821 1.00 90.94 377 ARG A C 1
ATOM 3092 O O . ARG A 1 377 ? -21.265 10.786 30.853 1.00 90.94 377 ARG A O 1
ATOM 3099 N N . LEU A 1 378 ? -19.273 9.885 30.293 1.00 88.69 378 LEU A N 1
ATOM 3100 C CA . LEU A 1 378 ? -18.718 11.091 29.668 1.00 88.69 378 LEU A CA 1
ATOM 3101 C C . LEU A 1 378 ? -19.534 11.542 28.457 1.00 88.69 378 LEU A C 1
ATOM 3103 O O . LEU A 1 378 ? -19.754 12.740 28.282 1.00 88.69 378 LEU A O 1
ATOM 3107 N N . LEU A 1 379 ? -20.009 10.584 27.659 1.00 88.00 379 LEU A N 1
ATOM 3108 C CA . LEU A 1 379 ? -20.877 10.864 26.525 1.00 88.00 379 LEU A CA 1
ATOM 3109 C C . LEU A 1 379 ? -22.196 11.507 26.979 1.00 88.00 379 LEU A C 1
ATOM 3111 O O . LEU A 1 379 ? -22.527 12.593 26.521 1.00 88.00 379 LEU A O 1
ATOM 3115 N N . ARG A 1 380 ? -22.896 10.891 27.943 1.00 86.19 380 ARG A N 1
ATOM 3116 C CA . ARG A 1 380 ? -24.160 11.430 28.485 1.00 86.19 380 ARG A CA 1
ATOM 3117 C C . ARG A 1 380 ? -23.992 12.810 29.110 1.00 86.19 380 ARG A C 1
ATOM 3119 O O . ARG A 1 380 ? -24.855 13.660 28.946 1.00 86.19 380 ARG A O 1
ATOM 3126 N N . PHE A 1 381 ? -22.899 13.021 29.840 1.00 85.75 381 PHE A N 1
ATOM 3127 C CA . PHE A 1 381 ? -22.608 14.316 30.447 1.00 85.75 381 PHE A CA 1
ATOM 3128 C C . PHE A 1 381 ? -22.445 15.411 29.383 1.00 85.75 381 PHE A C 1
ATOM 3130 O O . PHE A 1 381 ? -22.984 16.500 29.545 1.00 85.75 381 PHE A O 1
ATOM 3137 N N . ASN A 1 382 ? -21.769 15.118 28.267 1.00 81.25 382 ASN A N 1
ATOM 3138 C CA . ASN A 1 382 ? -21.647 16.072 27.163 1.00 81.25 382 ASN A CA 1
ATOM 3139 C C . ASN A 1 382 ? -22.960 16.287 26.402 1.00 81.25 382 ASN A C 1
ATOM 3141 O O . ASN A 1 382 ? -23.257 17.423 26.049 1.00 81.25 382 ASN A O 1
ATOM 3145 N N . GLU A 1 383 ? -23.760 15.239 26.187 1.00 78.31 383 GLU A N 1
ATOM 3146 C CA . GLU A 1 383 ? -25.106 15.369 25.605 1.00 78.31 383 GLU A CA 1
ATOM 3147 C C . GLU A 1 383 ? -25.965 16.325 26.453 1.00 78.31 383 GLU A C 1
ATOM 3149 O O . GLU A 1 383 ? -26.534 17.274 25.924 1.00 78.31 383 GLU A O 1
ATOM 3154 N N . GLN A 1 384 ? -25.950 16.165 27.781 1.00 78.94 384 GLN A N 1
ATOM 3155 C CA . GLN A 1 384 ? -26.644 17.065 28.708 1.00 78.94 384 GLN A CA 1
ATOM 3156 C C . GLN A 1 384 ? -26.102 18.498 28.672 1.00 78.94 384 GLN A C 1
ATOM 3158 O O . GLN A 1 384 ? -26.879 19.447 28.730 1.00 78.94 384 GLN A O 1
ATOM 3163 N N . LEU A 1 385 ? -24.782 18.687 28.593 1.00 74.56 385 LEU A N 1
ATOM 3164 C CA . LEU A 1 385 ? -24.197 20.024 28.451 1.00 74.56 385 LEU A CA 1
ATOM 3165 C C . LEU A 1 385 ? -24.636 20.698 27.147 1.00 74.56 385 LEU A C 1
ATOM 3167 O O . LEU A 1 385 ? -24.935 21.887 27.165 1.00 74.56 385 LEU A O 1
ATOM 3171 N N . SER A 1 386 ? -24.707 19.952 26.042 1.00 71.25 386 SER A N 1
ATOM 3172 C CA . SER A 1 386 ? -25.169 20.473 24.753 1.00 71.25 386 SER A CA 1
ATOM 3173 C C . SER A 1 386 ? -26.657 20.830 24.780 1.00 71.25 386 SER A C 1
ATOM 3175 O O . SER A 1 386 ? -27.023 21.907 24.327 1.00 71.25 386 SER A O 1
ATOM 3177 N N . GLU A 1 387 ? -27.507 19.965 25.341 1.00 68.38 387 GLU A N 1
ATOM 3178 C CA . GLU A 1 387 ? -28.949 20.219 25.497 1.00 68.38 387 GLU A CA 1
ATOM 3179 C C . GLU A 1 387 ? -29.227 21.438 26.396 1.00 68.38 387 GLU A C 1
ATOM 3181 O O . GLU A 1 387 ? -30.162 22.201 26.153 1.00 68.38 387 GLU A O 1
ATOM 3186 N N . ASN A 1 388 ? -28.398 21.653 27.424 1.00 66.06 388 ASN A N 1
ATOM 3187 C CA . ASN A 1 388 ? -28.519 22.790 28.338 1.00 66.06 388 ASN A CA 1
ATOM 3188 C C . ASN A 1 388 ? -27.880 24.081 27.798 1.00 66.06 388 ASN A C 1
ATOM 3190 O O . ASN A 1 388 ? -28.273 25.164 28.225 1.00 66.06 388 ASN A O 1
ATOM 3194 N N . ALA A 1 389 ? -26.928 24.001 26.862 1.00 60.22 389 ALA A N 1
ATOM 3195 C CA . ALA A 1 389 ? -26.342 25.175 26.209 1.00 60.22 389 ALA A CA 1
ATOM 3196 C C . ALA A 1 389 ? -27.364 25.927 25.335 1.00 60.22 389 ALA A C 1
ATOM 3198 O O . ALA A 1 389 ? -27.297 27.151 25.233 1.00 60.22 389 ALA A O 1
ATOM 3199 N N . ASP A 1 390 ? -28.350 25.213 24.782 1.00 55.38 390 ASP A N 1
ATOM 3200 C CA . ASP A 1 390 ? -29.483 25.789 24.045 1.00 55.38 390 ASP A CA 1
ATOM 3201 C C . ASP A 1 390 ? -30.595 26.338 24.971 1.00 55.38 390 ASP A C 1
ATOM 3203 O O . ASP A 1 390 ? -31.611 26.846 24.492 1.00 55.38 390 ASP A O 1
ATOM 3207 N N . ASN A 1 391 ? -30.413 26.285 26.301 1.00 50.47 391 ASN A N 1
ATOM 3208 C CA . ASN A 1 391 ? -31.398 26.710 27.300 1.00 50.47 391 ASN A CA 1
ATOM 3209 C C . ASN A 1 391 ? -30.812 27.786 28.255 1.00 50.47 391 ASN A C 1
ATOM 3211 O O . ASN A 1 391 ? -30.230 27.458 29.293 1.00 50.47 391 ASN A O 1
ATOM 3215 N N . PRO A 1 392 ? -30.990 29.097 27.967 1.00 51.00 392 PRO A N 1
ATOM 3216 C CA . PRO A 1 392 ? -30.337 30.205 28.686 1.00 51.00 392 PRO A CA 1
ATOM 3217 C C . PRO A 1 392 ? -30.663 30.339 30.184 1.00 51.00 392 PRO A C 1
ATOM 3219 O O . PRO A 1 392 ? -30.089 31.190 30.855 1.00 51.00 392 PRO A O 1
ATOM 3222 N N . GLN A 1 393 ? -31.600 29.550 30.716 1.00 52.25 393 GLN A N 1
ATOM 3223 C CA . GLN A 1 393 ? -32.049 29.635 32.110 1.00 52.25 393 GLN A CA 1
ATOM 3224 C C . GLN A 1 393 ? -31.268 28.728 33.078 1.00 52.25 393 GLN A C 1
ATOM 3226 O O . GLN A 1 393 ? -31.489 28.819 34.281 1.00 52.25 393 GLN A O 1
ATOM 3231 N N . VAL A 1 394 ? -30.358 27.878 32.586 1.00 50.81 394 VAL A N 1
ATOM 3232 C CA . VAL A 1 394 ? -29.591 26.920 33.419 1.00 50.81 394 VAL A CA 1
ATOM 3233 C C . VAL A 1 394 ? -28.139 27.376 33.664 1.00 50.81 394 VAL A C 1
ATOM 3235 O O . VAL A 1 394 ? -27.421 26.762 34.445 1.00 50.81 394 VAL A O 1
ATOM 3238 N N . MET A 1 395 ? -27.700 28.482 33.047 1.00 40.91 395 MET A N 1
ATOM 3239 C CA . MET A 1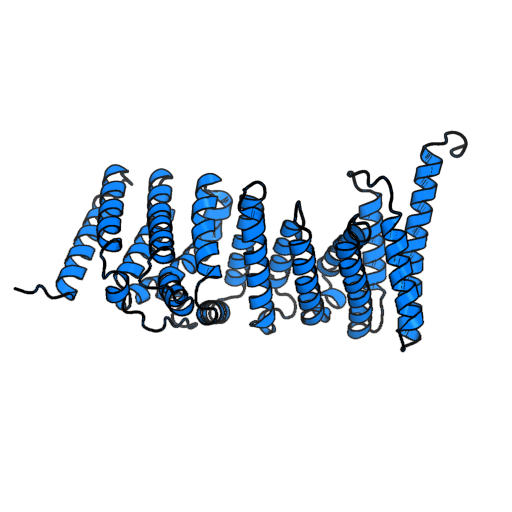 395 ? -26.374 29.089 33.276 1.00 40.91 395 MET A CA 1
ATOM 3240 C C . MET A 1 395 ? -26.368 30.217 34.333 1.00 40.91 395 MET A C 1
ATOM 3242 O O . MET A 1 395 ? -25.418 30.999 34.369 1.00 40.91 395 MET A O 1
ATOM 3246 N N . ALA A 1 396 ? -27.413 30.319 35.164 1.00 35.72 396 ALA A N 1
ATOM 3247 C CA . ALA A 1 396 ? -27.531 31.309 36.243 1.00 35.72 396 ALA A CA 1
ATOM 3248 C C . ALA A 1 396 ? -27.240 30.707 37.622 1.00 35.72 396 ALA A C 1
ATOM 3250 O O . ALA A 1 396 ? -27.797 29.624 37.918 1.00 35.72 396 ALA A O 1
#

pLDDT: mean 87.93, std 11.23, range [35.72, 98.56]

Sequence (396 aa):
GIVDRGSVFEMIFGYISWLNDINQSSDLFLATVKFTFIKIITNYKYYVSLNLPHEITITPKNVSTIVQDFWIEHFFAGLIMREVRSGLLQKQRIREQSVKLLKDLLHSHDIDPRYPEADKKARIIGLYFPFVITVVDFNSILQGYLQQDEKINWLLCFLYIIEYCPRKLLHQYWSSIEATRIVDFFVILAVAVTTFKSHKLFKPISFIIIDMILDFCKSHRDILEENNSVLSQIFLVLQELQVNQSTSFVIALYNLLAVISRYFSRAIFCLGDASYCGSLTYQVLLDCNAEKVSVRNKACSLYYFLLQKNYEETQDVCRMELESTISLCKLLSGEQKVTEYSNLRLSLNVISDYTRKHQQNEMLKQMILTAISKVSRLLRFNEQLSENADNPQVMA

Organism: NCBI:txid1487602

InterPro domains:
  IPR026791 Dedicator of cytokinesis [PTHR23317] (2-197)

Foldseek 3Di:
DPDDPVNVLVVLVVVLVVLVVVCPVVDLVSLVVNLVSLLVVLPPPCLLVQQPLDPDFAALVCLVPCLPVSCVNRVSLSVLLVCQLVQLPGDPSSNVSSLVSLVVSLVCLVPDPVQPDLVSNQSSLQSNCSLLVSCLVPLVCLVPPDDLVSNVSSLVNNLSSLQRHDLNRVLSSVVNDDLSSLLSSLSNLLSVLVSCVVPPCNAVSLVSSLVVLLSCCVRPLVQVDDPRVNVVSNVSSLLSSPPPYDPVSLLSSLVSVLSCCVSCLCNCQVDPPLVNLLSLLLVLLVQLQPPDPSSVVSSLVVLLSNLVSNCVNPVASVSNLVSNVVSLVCVLPDPPCPVDSVSSLVSLVVSLVCLVPPPPPVVSSVRSNVSSVVSNVVRVVSVVVVVCVVPVPVVD

Radius of gyration: 26.46 Å; chains: 1; bounding box: 58×48×80 Å